Protein AF-0000000072557930 (afdb_homodimer)

Organism: Hypocrea jecorina (strain QM6a) (NCBI:txid431241)

Solvent-accessible surface area (backbone atoms only — not comparable to full-atom values): 29240 Å² total; per-residue (Å²): 128,76,77,74,72,72,77,76,69,55,42,62,55,41,50,73,67,31,66,85,42,65,26,36,39,36,25,92,89,44,77,42,50,34,40,52,75,52,49,32,74,53,10,63,48,52,36,48,44,46,68,33,94,41,71,27,30,75,69,30,45,44,80,43,80,90,56,55,57,69,47,51,49,37,53,54,40,24,63,53,68,75,46,68,75,82,57,88,84,55,85,73,63,75,78,47,62,81,46,42,50,46,51,30,41,49,36,24,27,53,19,61,72,34,51,24,62,70,54,25,51,49,24,44,49,51,38,54,49,50,48,71,75,54,78,49,66,67,56,46,52,54,34,48,52,48,40,68,71,60,41,87,54,61,67,52,53,48,51,49,21,44,54,44,38,76,44,38,72,67,41,63,72,38,79,66,42,33,77,71,37,32,64,63,42,39,46,19,48,40,46,38,40,53,52,49,52,51,49,50,52,50,31,50,51,33,46,51,46,35,53,50,51,50,53,52,49,49,52,53,40,51,52,45,58,68,46,57,58,63,88,52,80,85,50,83,65,87,56,31,24,55,28,67,43,79,39,88,40,93,88,71,53,80,40,77,44,42,20,35,58,80,79,57,47,82,99,128,75,77,75,74,74,76,77,68,54,43,62,55,42,52,72,66,30,68,86,43,64,27,35,39,36,24,93,89,43,77,43,50,34,41,52,76,52,50,31,75,53,10,62,48,51,37,50,44,47,68,32,94,41,72,29,29,75,70,29,45,46,78,44,80,91,58,56,56,70,48,51,49,38,53,54,39,25,64,53,69,77,45,68,75,82,56,88,84,56,84,72,61,74,74,52,65,84,47,44,52,46,52,29,41,49,37,25,28,52,18,60,73,35,51,24,64,69,53,25,51,51,24,44,50,51,39,54,49,48,48,72,75,52,76,50,68,66,60,46,51,54,34,49,51,48,41,68,71,60,38,88,54,61,68,52,52,49,51,51,21,45,54,45,39,76,45,37,72,66,41,63,74,39,79,65,41,34,78,69,34,32,64,64,41,41,48,18,48,40,45,38,41,52,51,49,51,51,48,52,52,49,31,49,51,33,47,50,47,36,52,50,47,50,52,53,50,50,53,52,40,52,51,45,58,70,46,57,58,63,89,52,82,86,50,82,65,87,56,34,25,54,29,63,43,79,39,86,39,94,88,70,53,72,42,78,44,41,20,33,60,81,81,57,46,80,98

Structure (mmCIF, N/CA/C/O backbone):
data_AF-0000000072557930-model_v1
#
loop_
_entity.id
_entity.type
_entity.pdbx_description
1 polymer 'Predicted protein'
#
loop_
_atom_site.group_PDB
_atom_site.id
_atom_site.type_symbol
_atom_site.label_atom_id
_atom_site.label_alt_id
_atom_site.label_comp_id
_atom_site.label_asym_id
_atom_site.label_entity_id
_atom_site.label_seq_id
_atom_site.pdbx_PDB_ins_code
_atom_site.Cartn_x
_atom_site.Cartn_y
_atom_site.Cartn_z
_atom_site.occupancy
_atom_site.B_iso_or_equiv
_atom_site.auth_seq_id
_atom_site.auth_comp_id
_atom_site.auth_asym_id
_atom_site.auth_atom_id
_atom_site.pdbx_PDB_model_num
ATOM 1 N N . MET A 1 1 ? -46.719 5.793 -12.281 1 26.75 1 MET A N 1
ATOM 2 C CA . MET A 1 1 ? -47.688 5.07 -11.477 1 26.75 1 MET A CA 1
ATOM 3 C C . MET A 1 1 ? -47.125 4.77 -10.086 1 26.75 1 MET A C 1
ATOM 5 O O . MET A 1 1 ? -46.031 4.242 -9.961 1 26.75 1 MET A O 1
ATOM 9 N N . ALA A 1 2 ? -47.562 5.52 -9.039 1 35.12 2 ALA A N 1
ATOM 10 C CA . ALA A 1 2 ? -47.062 5.32 -7.672 1 35.12 2 ALA A CA 1
ATOM 11 C C . ALA A 1 2 ? -47.062 3.838 -7.309 1 35.12 2 ALA A C 1
ATOM 13 O O . ALA A 1 2 ? -47.844 3.055 -7.812 1 35.12 2 ALA A O 1
ATOM 14 N N . PRO A 1 3 ? -45.906 3.26 -6.902 1 40.25 3 PRO A N 1
ATOM 15 C CA . PRO A 1 3 ? -45.938 1.835 -6.562 1 40.25 3 PRO A CA 1
ATOM 16 C C . PRO A 1 3 ? -47.219 1.422 -5.863 1 40.25 3 PRO A C 1
ATOM 18 O O . PRO A 1 3 ? -47.844 2.23 -5.164 1 40.25 3 PRO A O 1
ATOM 21 N N . VAL A 1 4 ? -48.156 0.787 -6.496 1 40.44 4 VAL A N 1
ATOM 22 C CA . VAL A 1 4 ? -49.375 0.26 -5.852 1 40.44 4 VAL A CA 1
ATOM 23 C C . VAL A 1 4 ? -49.062 -0.129 -4.41 1 40.44 4 VAL A C 1
ATOM 25 O O . VAL A 1 4 ? -48.125 -0.896 -4.156 1 40.44 4 VAL A O 1
ATOM 28 N N . PRO A 1 5 ? -49.281 0.687 -3.455 1 43.06 5 PRO A N 1
ATOM 29 C CA . PRO A 1 5 ? -49.062 0.318 -2.055 1 43.06 5 PRO A CA 1
ATOM 30 C C . PRO A 1 5 ? -49.5 -1.107 -1.741 1 43.06 5 PRO A C 1
ATOM 32 O O . PRO A 1 5 ? -50.656 -1.482 -2.045 1 43.06 5 PRO A O 1
ATOM 35 N N . THR A 1 6 ? -48.969 -2.168 -2.172 1 46.72 6 THR A N 1
ATOM 36 C CA . THR A 1 6 ? -49.281 -3.461 -1.58 1 46.72 6 THR A CA 1
ATOM 37 C C . THR A 1 6 ? -49.5 -3.33 -0.073 1 46.72 6 THR A C 1
ATOM 39 O O . THR A 1 6 ? -48.562 -3.578 0.704 1 46.72 6 THR A O 1
ATOM 42 N N . ALA A 1 7 ? -50.094 -2.338 0.454 1 51.75 7 ALA A N 1
ATOM 43 C CA . ALA A 1 7 ? -50.312 -1.773 1.781 1 51.75 7 ALA A CA 1
ATOM 44 C C . ALA A 1 7 ? -50.719 -2.857 2.775 1 51.75 7 ALA A C 1
ATOM 46 O O . ALA A 1 7 ? -50.375 -2.791 3.955 1 51.75 7 ALA A O 1
ATOM 47 N N . GLY A 1 8 ? -51.406 -3.898 2.396 1 63.19 8 GLY A N 1
ATOM 48 C CA . GLY A 1 8 ? -52 -4.77 3.396 1 63.19 8 GLY A CA 1
ATOM 49 C C . GLY A 1 8 ? -51.344 -6.137 3.469 1 63.19 8 GLY A C 1
ATOM 50 O O . GLY A 1 8 ? -51.625 -6.914 4.387 1 63.19 8 GLY A O 1
ATOM 51 N N . VAL A 1 9 ? -50.656 -6.527 2.426 1 67.62 9 VAL A N 1
ATOM 52 C CA . VAL A 1 9 ? -50.156 -7.895 2.486 1 67.62 9 VAL A CA 1
ATOM 53 C C . VAL A 1 9 ? -48.875 -7.934 3.318 1 67.62 9 VAL A C 1
ATOM 55 O O . VAL A 1 9 ? -47.938 -7.16 3.074 1 67.62 9 VAL A O 1
ATOM 58 N N . ASP A 1 10 ? -49 -8.641 4.375 1 80.75 10 ASP A N 1
ATOM 59 C CA . ASP A 1 10 ? -47.812 -8.93 5.16 1 80.75 10 ASP A CA 1
ATOM 60 C C . ASP A 1 10 ? -46.969 -10.016 4.492 1 80.75 10 ASP A C 1
ATOM 62 O O . ASP A 1 10 ? -47.25 -11.203 4.625 1 80.75 10 ASP A O 1
ATOM 66 N N . PHE A 1 11 ? -45.969 -9.609 3.787 1 85.19 11 PHE A N 1
ATOM 67 C CA . PHE A 1 11 ? -45.156 -10.523 2.992 1 85.19 11 PHE A CA 1
ATOM 68 C C . PHE A 1 11 ? -44.469 -11.547 3.885 1 85.19 11 PHE A C 1
ATOM 70 O O . PHE A 1 11 ? -44.219 -12.68 3.465 1 85.19 11 PHE A O 1
ATOM 77 N N . ARG A 1 12 ? -44.188 -11.18 4.992 1 85.38 12 ARG A N 1
ATOM 78 C CA . ARG A 1 12 ? -43.594 -12.141 5.926 1 85.38 12 ARG A CA 1
ATOM 79 C C . ARG A 1 12 ? -44.562 -13.258 6.254 1 85.38 12 ARG A C 1
ATOM 81 O O . ARG A 1 12 ? -44.188 -14.43 6.328 1 85.38 12 ARG A O 1
ATOM 88 N N . ASP A 1 13 ? -45.688 -12.789 6.488 1 86.88 13 ASP A N 1
ATOM 89 C CA . ASP A 1 13 ? -46.75 -13.758 6.785 1 86.88 13 ASP A CA 1
ATOM 90 C C . ASP A 1 13 ? -47.031 -14.656 5.578 1 86.88 13 ASP A C 1
ATOM 92 O O . ASP A 1 13 ? -47.281 -15.844 5.73 1 86.88 13 ASP A O 1
ATOM 96 N N . LEU A 1 14 ? -47 -14.023 4.48 1 87 14 LEU A N 1
ATOM 97 C CA . LEU A 1 14 ? -47.188 -14.781 3.248 1 87 14 LEU A CA 1
ATOM 98 C C . LEU A 1 14 ? -46.125 -15.859 3.092 1 87 14 LEU A C 1
ATOM 100 O O . LEU A 1 14 ? -46.469 -17 2.758 1 87 14 LEU A O 1
ATOM 104 N N . LEU A 1 15 ? -44.938 -15.523 3.371 1 88.81 15 LEU A N 1
ATOM 105 C CA . LEU A 1 15 ? -43.844 -16.484 3.287 1 88.81 15 LEU A CA 1
ATOM 106 C C . LEU A 1 15 ? -44 -17.594 4.32 1 88.81 15 LEU A C 1
ATOM 108 O O . LEU A 1 15 ? -43.844 -18.766 4.004 1 88.81 15 LEU A O 1
ATOM 112 N N . ARG A 1 16 ? -44.344 -17.172 5.469 1 88.75 16 ARG A N 1
ATOM 113 C CA . ARG A 1 16 ? -44.469 -18.109 6.574 1 88.75 16 ARG A CA 1
ATOM 114 C C . ARG A 1 16 ? -45.594 -19.109 6.324 1 88.75 16 ARG A C 1
ATOM 116 O O . ARG A 1 16 ? -45.438 -20.312 6.566 1 88.75 16 ARG A O 1
ATOM 123 N N . SER A 1 17 ? -46.688 -18.625 5.789 1 89.12 17 SER A N 1
ATOM 124 C CA . SER A 1 17 ? -47.875 -19.453 5.59 1 89.12 17 SER A CA 1
ATOM 125 C C . SER A 1 17 ? -47.75 -20.297 4.324 1 89.12 17 SER A C 1
ATOM 127 O O . SER A 1 17 ? -48.281 -21.391 4.242 1 89.12 17 SER A O 1
ATOM 129 N N . GLY A 1 18 ? -47.094 -19.766 3.391 1 89.19 18 GLY A N 1
ATOM 130 C CA . GLY A 1 18 ? -47 -20.422 2.098 1 89.19 18 GLY A CA 1
ATOM 131 C C . GLY A 1 18 ? -48.312 -20.406 1.312 1 89.19 18 GLY A C 1
ATOM 132 O O . GLY A 1 18 ? -48.438 -21.109 0.311 1 89.19 18 GLY A O 1
ATOM 133 N N . GLN A 1 19 ? -49.156 -19.672 1.857 1 89 19 GLN A N 1
ATOM 134 C CA . GLN A 1 19 ? -50.438 -19.625 1.202 1 89 19 GLN A CA 1
ATOM 135 C C . GLN A 1 19 ? -50.312 -19.094 -0.224 1 89 19 GLN A C 1
ATOM 137 O O . GLN A 1 19 ? -49.625 -18.109 -0.47 1 89 19 GLN A O 1
ATOM 142 N N . PHE A 1 20 ? -50.969 -19.812 -1.179 1 89.69 20 PHE A N 1
ATOM 143 C CA . PHE A 1 20 ? -51.062 -19.453 -2.586 1 89.69 20 PHE A CA 1
ATOM 144 C C . PHE A 1 20 ? -49.719 -19.547 -3.27 1 89.69 20 PHE A C 1
ATOM 146 O O . PHE A 1 20 ? -49.469 -18.922 -4.297 1 89.69 20 PHE A O 1
ATOM 153 N N . SER A 1 21 ? -48.781 -20.25 -2.588 1 93.62 21 SER A N 1
ATOM 154 C CA . SER A 1 21 ? -47.469 -20.438 -3.203 1 93.62 21 SER A CA 1
ATOM 155 C C . SER A 1 21 ? -47.594 -21.203 -4.52 1 93.62 21 SER A C 1
ATOM 157 O O . SER A 1 21 ? -48.469 -22.062 -4.68 1 93.62 21 SER A O 1
ATOM 159 N N . ASP A 1 22 ? -46.781 -20.891 -5.539 1 93.5 22 ASP A N 1
ATOM 160 C CA . ASP A 1 22 ? -46.781 -21.531 -6.848 1 93.5 22 ASP A CA 1
ATOM 161 C C . ASP A 1 22 ? -45.375 -21.828 -7.32 1 93.5 22 ASP A C 1
ATOM 163 O O . ASP A 1 22 ? -45.156 -22.125 -8.492 1 93.5 22 ASP A O 1
ATOM 167 N N . LEU A 1 23 ? -44.469 -21.703 -6.492 1 94.25 23 LEU A N 1
ATOM 168 C CA . LEU A 1 23 ? -43.062 -22.031 -6.723 1 94.25 23 LEU A CA 1
ATOM 169 C C . LEU A 1 23 ? -42.469 -22.672 -5.488 1 94.25 23 LEU A C 1
ATOM 171 O O . LEU A 1 23 ? -42.688 -22.219 -4.363 1 94.25 23 LEU A O 1
ATOM 175 N N . THR A 1 24 ? -41.75 -23.766 -5.684 1 95.56 24 THR A N 1
ATOM 176 C CA . THR A 1 24 ? -41.062 -24.422 -4.574 1 95.56 24 THR A CA 1
ATOM 177 C C . THR A 1 24 ? -39.562 -24.484 -4.816 1 95.56 24 THR A C 1
ATOM 179 O O . THR A 1 24 ? -39.094 -24.922 -5.879 1 95.56 24 THR A O 1
ATOM 182 N N . VAL A 1 25 ? -38.781 -24.016 -3.824 1 96.12 25 VAL A N 1
ATOM 183 C CA . VAL A 1 25 ? -37.344 -24.141 -3.846 1 96.12 25 VAL A CA 1
ATOM 184 C C . VAL A 1 25 ? -36.906 -25.219 -2.867 1 96.12 25 VAL A C 1
ATOM 186 O O . VAL A 1 25 ? -37.344 -25.234 -1.714 1 96.12 25 VAL A O 1
ATOM 189 N N . VAL A 1 26 ? -36.094 -26.141 -3.377 1 96.5 26 VAL A N 1
ATOM 190 C CA . VAL A 1 26 ? -35.625 -27.234 -2.535 1 96.5 26 VAL A CA 1
ATOM 191 C C . VAL A 1 26 ? -34.125 -27.172 -2.391 1 96.5 26 VAL A C 1
ATOM 193 O O . VAL A 1 26 ? -33.406 -27.047 -3.385 1 96.5 26 VAL A O 1
ATOM 196 N N . CYS A 1 27 ? -33.688 -27.188 -1.188 1 96.75 27 CYS A N 1
ATOM 197 C CA . CYS A 1 27 ? -32.25 -27.219 -0.888 1 96.75 27 CYS A CA 1
ATOM 198 C C . CYS A 1 27 ? -31.953 -28.266 0.188 1 96.75 27 CYS A C 1
ATOM 200 O O . CYS A 1 27 ? -32.344 -28.094 1.344 1 96.75 27 CYS A O 1
ATOM 202 N N . ARG A 1 28 ? -31.219 -29.297 -0.13 1 95.56 28 ARG A N 1
ATOM 203 C CA . ARG A 1 28 ? -30.812 -30.359 0.782 1 95.56 28 ARG A CA 1
ATOM 204 C C . ARG A 1 28 ? -32 -30.875 1.586 1 95.56 28 ARG A C 1
ATOM 206 O O . ARG A 1 28 ? -31.922 -30.984 2.812 1 95.56 28 ARG A O 1
ATOM 213 N N . GLY A 1 29 ? -33.062 -31.109 0.941 1 93.94 29 GLY A N 1
ATOM 214 C CA . GLY A 1 29 ? -34.25 -31.719 1.54 1 93.94 29 GLY A CA 1
ATOM 215 C C . GLY A 1 29 ? -35.188 -30.703 2.184 1 93.94 29 GLY A C 1
ATOM 216 O O . GLY A 1 29 ? -36.312 -31.047 2.574 1 93.94 29 GLY A O 1
ATOM 217 N N . ILE A 1 30 ? -34.75 -29.438 2.309 1 95.25 30 ILE A N 1
ATOM 218 C CA . ILE A 1 30 ? -35.594 -28.391 2.883 1 95.25 30 ILE A CA 1
ATOM 219 C C . ILE A 1 30 ? -36.344 -27.672 1.771 1 95.25 30 ILE A C 1
ATOM 221 O O . ILE A 1 30 ? -35.75 -27.281 0.762 1 95.25 30 ILE A O 1
ATOM 225 N N . GLU A 1 31 ? -37.656 -27.453 1.976 1 95.62 31 GLU A N 1
ATOM 226 C CA . GLU A 1 31 ? -38.5 -26.828 0.965 1 95.62 31 GLU A CA 1
ATOM 227 C C . GLU A 1 31 ? -38.906 -25.422 1.382 1 95.62 31 GLU A C 1
ATOM 229 O O . GLU A 1 31 ? -39.25 -25.172 2.543 1 95.62 31 GLU A O 1
ATOM 234 N N . PHE A 1 32 ? -38.812 -24.531 0.471 1 95.44 32 PHE A N 1
ATOM 235 C CA . PHE A 1 32 ? -39.281 -23.172 0.598 1 95.44 32 PHE A CA 1
ATOM 236 C C . PHE A 1 32 ? -40.406 -22.891 -0.401 1 95.44 32 PHE A C 1
ATOM 238 O O . PHE A 1 32 ? -40.219 -23.016 -1.612 1 95.44 32 PHE A O 1
ATOM 245 N N . LYS A 1 33 ? -41.594 -22.562 0.1 1 95.25 33 LYS A N 1
ATOM 246 C CA . LYS A 1 33 ? -42.719 -22.25 -0.75 1 95.25 33 LYS A CA 1
ATOM 247 C C . LYS A 1 33 ? -42.75 -20.75 -1.074 1 95.25 33 LYS A C 1
ATOM 249 O O . LYS A 1 33 ? -42.906 -19.922 -0.176 1 95.25 33 LYS A O 1
ATOM 254 N N . LEU A 1 34 ? -42.625 -20.516 -2.377 1 96 34 LEU A N 1
ATOM 255 C CA . LEU A 1 34 ? -42.5 -19.141 -2.816 1 96 34 LEU A CA 1
ATOM 256 C C . LEU A 1 34 ? -43.625 -18.797 -3.809 1 96 34 LEU A C 1
ATOM 258 O O . LEU A 1 34 ? -44.375 -19.688 -4.223 1 96 34 LEU A O 1
ATOM 262 N N . HIS A 1 35 ? -43.75 -17.547 -4.078 1 93.62 35 HIS A N 1
ATOM 263 C CA . HIS A 1 35 ? -44.625 -17.031 -5.125 1 93.62 35 HIS A CA 1
ATOM 264 C C . HIS A 1 35 ? -43.812 -16.562 -6.332 1 93.62 35 HIS A C 1
ATOM 266 O O . HIS A 1 35 ? -42.906 -15.75 -6.191 1 93.62 35 HIS A O 1
ATOM 272 N N . LYS A 1 36 ? -44.156 -16.984 -7.48 1 92.81 36 LYS A N 1
ATOM 273 C CA . LYS A 1 36 ? -43.469 -16.656 -8.711 1 92.81 36 LYS A CA 1
ATOM 274 C C . LYS A 1 36 ? -43.375 -15.141 -8.906 1 92.81 36 LYS A C 1
ATOM 276 O O . LYS A 1 36 ? -42.312 -14.625 -9.266 1 92.81 36 LYS A O 1
ATOM 281 N N . VAL A 1 37 ? -44.406 -14.469 -8.625 1 90.75 37 VAL A N 1
ATOM 282 C CA . VAL A 1 37 ? -44.469 -13.023 -8.852 1 90.75 37 VAL A CA 1
ATOM 283 C C . VAL A 1 37 ? -43.438 -12.32 -7.988 1 90.75 37 VAL A C 1
ATOM 285 O O . VAL A 1 37 ? -42.844 -11.336 -8.414 1 90.75 37 VAL A O 1
ATOM 288 N N . ILE A 1 38 ? -43.156 -12.891 -6.844 1 93.19 38 ILE A N 1
ATOM 289 C CA . ILE A 1 38 ? -42.219 -12.273 -5.926 1 93.19 38 ILE A CA 1
ATOM 290 C C . ILE A 1 38 ? -40.781 -12.648 -6.328 1 93.19 38 ILE A C 1
ATOM 292 O O . ILE A 1 38 ? -39.906 -11.781 -6.457 1 93.19 38 ILE A O 1
ATOM 296 N N . ALA A 1 39 ? -40.5 -13.883 -6.551 1 95 39 ALA A N 1
ATOM 297 C CA . ALA A 1 39 ? -39.156 -14.391 -6.828 1 95 39 ALA A CA 1
ATOM 298 C C . ALA A 1 39 ? -38.719 -14 -8.234 1 95 39 ALA A C 1
ATOM 300 O O . ALA A 1 39 ? -37.594 -13.508 -8.414 1 95 39 ALA A O 1
ATOM 301 N N . CYS A 1 40 ? -39.562 -14.117 -9.266 1 93.19 40 CYS A N 1
ATOM 302 C CA . CYS A 1 40 ? -39.156 -13.977 -10.664 1 93.19 40 CYS A CA 1
ATOM 303 C C . CYS A 1 40 ? -39.031 -12.508 -11.047 1 93.19 40 CYS A C 1
ATOM 305 O O . CYS A 1 40 ? -38.25 -12.164 -11.93 1 93.19 40 CYS A O 1
ATOM 307 N N . LEU A 1 41 ? -39.75 -11.633 -10.367 1 93.94 41 LEU A N 1
ATOM 308 C CA . LEU A 1 41 ? -39.625 -10.211 -10.648 1 93.94 41 LEU A CA 1
ATOM 309 C C . LEU A 1 41 ? -38.281 -9.68 -10.141 1 93.94 41 LEU A C 1
ATOM 311 O O . LEU A 1 41 ? -37.812 -8.641 -10.609 1 93.94 41 LEU A O 1
ATOM 315 N N . GLN A 1 42 ? -37.75 -10.445 -9.227 1 96 42 GLN A N 1
ATOM 316 C CA . GLN A 1 42 ? -36.531 -9.93 -8.57 1 96 42 GLN A CA 1
ATOM 317 C C . GLN A 1 42 ? -35.312 -10.719 -9 1 96 42 GLN A C 1
ATOM 319 O O . GLN A 1 42 ? -34.188 -10.32 -8.695 1 96 42 GLN A O 1
ATOM 324 N N . SER A 1 43 ? -35.438 -11.789 -9.672 1 97.06 43 SER A N 1
ATOM 325 C CA . SER A 1 43 ? -34.344 -12.633 -10.086 1 97.06 43 SER A CA 1
ATOM 326 C C . SER A 1 43 ? -34.5 -13.102 -11.523 1 97.06 43 SER A C 1
ATOM 328 O O . SER A 1 43 ? -35.375 -13.938 -11.812 1 97.06 43 SER A O 1
ATOM 330 N N . PRO A 1 44 ? -33.688 -12.648 -12.406 1 96.38 44 PRO A N 1
ATOM 331 C CA . PRO A 1 44 ? -33.75 -13.125 -13.789 1 96.38 44 PRO A CA 1
ATOM 332 C C . PRO A 1 44 ? -33.5 -14.625 -13.914 1 96.38 44 PRO A C 1
ATOM 334 O O . PRO A 1 44 ? -34 -15.273 -14.828 1 96.38 44 PRO A O 1
ATOM 337 N N . VAL A 1 45 ? -32.688 -15.141 -13.031 1 95.06 45 VAL A N 1
ATOM 338 C CA . VAL A 1 45 ? -32.375 -16.562 -13.047 1 95.06 45 VAL A CA 1
ATOM 339 C C . VAL A 1 45 ? -33.625 -17.375 -12.664 1 95.06 45 VAL A C 1
ATOM 341 O O . VAL A 1 45 ? -33.938 -18.391 -13.305 1 95.06 45 VAL A O 1
ATOM 344 N N . PHE A 1 46 ? -34.344 -16.938 -11.648 1 94.25 46 PHE A N 1
ATOM 345 C CA . PHE A 1 46 ? -35.594 -17.594 -11.297 1 94.25 46 PHE A CA 1
ATOM 346 C C . PHE A 1 46 ? -36.594 -17.516 -12.453 1 94.25 46 PHE A C 1
ATOM 348 O O . PHE A 1 46 ? -37.281 -18.5 -12.773 1 94.25 46 PHE A O 1
ATOM 355 N N . LEU A 1 47 ? -36.656 -16.359 -13.062 1 93 47 LEU A N 1
ATOM 356 C CA . LEU A 1 47 ? -37.531 -16.156 -14.195 1 93 47 LEU A CA 1
ATOM 357 C C . LEU A 1 47 ? -37.219 -17.125 -15.328 1 93 47 LEU A C 1
ATOM 359 O O . LEU A 1 47 ? -38.094 -17.781 -15.875 1 93 47 LEU A O 1
ATOM 363 N N . ALA A 1 48 ? -35.938 -17.234 -15.578 1 93.12 48 ALA A N 1
ATOM 364 C CA . ALA A 1 48 ? -35.5 -18.125 -16.641 1 93.12 48 ALA A CA 1
ATOM 365 C C . ALA A 1 48 ? -35.781 -19.578 -16.312 1 93.12 48 ALA A C 1
ATOM 367 O O . ALA A 1 48 ? -36.188 -20.359 -17.172 1 93.12 48 ALA A O 1
ATOM 368 N N . ALA A 1 49 ? -35.594 -19.922 -15.062 1 90.69 49 ALA A N 1
ATOM 369 C CA . ALA A 1 49 ? -35.812 -21.297 -14.617 1 90.69 49 ALA A CA 1
ATOM 370 C C . ALA A 1 49 ? -37.281 -21.703 -14.758 1 90.69 49 ALA A C 1
ATOM 372 O O . ALA A 1 49 ? -37.562 -22.828 -15.172 1 90.69 49 ALA A O 1
ATOM 373 N N . VAL A 1 50 ? -38.219 -20.797 -14.5 1 89.12 50 VAL A N 1
ATOM 374 C CA . VAL A 1 50 ? -39.656 -21.094 -14.523 1 89.12 50 VAL A CA 1
ATOM 375 C C . VAL A 1 50 ? -40.156 -21.094 -15.961 1 89.12 50 VAL A C 1
ATOM 377 O O . VAL A 1 50 ? -41.094 -21.828 -16.297 1 89.12 50 VAL A O 1
ATOM 380 N N . ASN A 1 51 ? -39.531 -20.344 -16.734 1 86.5 51 ASN A N 1
ATOM 381 C CA . ASN A 1 51 ? -39.969 -20.234 -18.109 1 86.5 51 ASN A CA 1
ATOM 382 C C . ASN A 1 51 ? -39.312 -21.281 -19 1 86.5 51 ASN A C 1
ATOM 384 O O . ASN A 1 51 ? -39.594 -21.375 -20.188 1 86.5 51 ASN A O 1
ATOM 388 N N . SER A 1 52 ? -38.406 -21.844 -18.453 1 81.56 52 SER A N 1
ATOM 389 C CA . SER A 1 52 ? -37.688 -22.828 -19.25 1 81.56 52 SER A CA 1
ATOM 390 C C . SER A 1 52 ? -38.562 -24.078 -19.5 1 81.56 52 SER A C 1
ATOM 392 O O . SER A 1 52 ? -39.5 -24.344 -18.75 1 81.56 52 SER A O 1
ATOM 394 N N . ASP A 1 53 ? -38.5 -24.656 -20.578 1 73.56 53 ASP A N 1
ATOM 395 C CA . ASP A 1 53 ? -39.188 -25.891 -20.938 1 73.56 53 ASP A CA 1
ATOM 396 C C . ASP A 1 53 ? -38.625 -27.062 -20.125 1 73.56 53 ASP A C 1
ATOM 398 O O . ASP A 1 53 ? -39.031 -28.219 -20.344 1 73.56 53 ASP A O 1
ATOM 402 N N . PHE A 1 54 ? -37.875 -26.625 -19.203 1 68.56 54 PHE A N 1
ATOM 403 C CA . PHE A 1 54 ? -37.25 -27.688 -18.406 1 68.56 54 PHE A CA 1
ATOM 404 C C . PHE A 1 54 ? -38.125 -28.047 -17.219 1 68.56 54 PHE A C 1
ATOM 406 O O . PHE A 1 54 ? -39.156 -27.438 -17 1 68.56 54 PHE A O 1
ATOM 413 N N . GLN A 1 55 ? -37.719 -29.094 -16.578 1 67.69 55 GLN A N 1
ATOM 414 C CA . GLN A 1 55 ? -38.469 -29.688 -15.469 1 67.69 55 GLN A CA 1
ATOM 415 C C . GLN A 1 55 ? -38.938 -28.609 -14.492 1 67.69 55 GLN A C 1
ATOM 417 O O . GLN A 1 55 ? -40.062 -28.656 -13.992 1 67.69 55 GLN A O 1
ATOM 422 N N . GLU A 1 56 ? -38.156 -27.5 -14.281 1 68.94 56 GLU A N 1
ATOM 423 C CA . GLU A 1 56 ? -38.5 -26.422 -13.344 1 68.94 56 GLU A CA 1
ATOM 424 C C . GLU A 1 56 ? -39.719 -25.641 -13.828 1 68.94 56 GLU A C 1
ATOM 426 O O . GLU A 1 56 ? -40.562 -25.25 -13.023 1 68.94 56 GLU A O 1
ATOM 431 N N . GLY A 1 57 ? -39.688 -25.406 -15.078 1 70.62 57 GLY A N 1
ATOM 432 C CA . GLY A 1 57 ? -40.844 -24.703 -15.656 1 70.62 57 GLY A CA 1
ATOM 433 C C . GLY A 1 57 ? -42.125 -25.469 -15.539 1 70.62 57 GLY A C 1
ATOM 434 O O . GLY A 1 57 ? -43.188 -24.875 -15.281 1 70.62 57 GLY A O 1
ATOM 435 N N . ARG A 1 58 ? -42.031 -26.75 -15.609 1 73.88 58 ARG A N 1
ATOM 436 C CA . ARG A 1 58 ? -43.219 -27.578 -15.609 1 73.88 58 ARG A CA 1
ATOM 437 C C . ARG A 1 58 ? -43.688 -27.891 -14.18 1 73.88 58 ARG A C 1
ATOM 439 O O . ARG A 1 58 ? -44.875 -27.875 -13.891 1 73.88 58 ARG A O 1
ATOM 446 N N . THR A 1 59 ? -42.812 -28.156 -13.281 1 79 59 THR A N 1
ATOM 447 C CA . THR A 1 59 ? -43.125 -28.625 -11.945 1 79 59 THR A CA 1
ATOM 448 C C . THR A 1 59 ? -43.219 -27.469 -10.961 1 79 59 THR A C 1
ATOM 450 O O . THR A 1 59 ? -43.812 -27.594 -9.891 1 79 59 THR A O 1
ATOM 453 N N . GLY A 1 60 ? -42.594 -26.375 -11.344 1 87.06 60 GLY A N 1
ATOM 454 C CA . GLY A 1 60 ? -42.531 -25.266 -10.406 1 87.06 60 GLY A CA 1
ATOM 455 C C . GLY A 1 60 ? -41.562 -25.516 -9.258 1 87.06 60 GLY A C 1
ATOM 456 O O . GLY A 1 60 ? -41.75 -24.969 -8.164 1 87.06 60 GLY A O 1
ATOM 457 N N . VAL A 1 61 ? -40.656 -26.469 -9.422 1 92.31 61 VAL A N 1
ATOM 458 C CA . VAL A 1 61 ? -39.719 -26.797 -8.367 1 92.31 61 VAL A CA 1
ATOM 459 C C . VAL A 1 61 ? -38.281 -26.453 -8.82 1 92.31 61 VAL A C 1
ATOM 461 O O . VAL A 1 61 ? -37.844 -26.906 -9.883 1 92.31 61 VAL A O 1
ATOM 464 N N . ILE A 1 62 ? -37.625 -25.656 -8.117 1 93.31 62 ILE A N 1
ATOM 465 C CA . ILE A 1 62 ? -36.25 -25.297 -8.367 1 93.31 62 ILE A CA 1
ATOM 466 C C . ILE A 1 62 ? -35.344 -25.922 -7.305 1 93.31 62 ILE A C 1
ATOM 468 O O . ILE A 1 62 ? -35.562 -25.719 -6.109 1 93.31 62 ILE A O 1
ATOM 472 N N . LYS A 1 63 ? -34.344 -26.672 -7.715 1 94.06 63 LYS A N 1
ATOM 473 C CA . LYS A 1 63 ? -33.375 -27.281 -6.793 1 94.06 63 LYS A CA 1
ATOM 474 C C . LYS A 1 63 ? -32.125 -26.438 -6.676 1 94.06 63 LYS A C 1
ATOM 476 O O . LYS A 1 63 ? -31.516 -26.062 -7.688 1 94.06 63 LYS A O 1
ATOM 481 N N . ILE A 1 64 ? -31.766 -26.109 -5.457 1 95.69 64 ILE A N 1
ATOM 482 C CA . ILE A 1 64 ? -30.531 -25.375 -5.168 1 95.69 64 ILE A CA 1
ATOM 483 C C . ILE A 1 64 ? -29.562 -26.297 -4.422 1 95.69 64 ILE A C 1
ATOM 485 O O . ILE A 1 64 ? -29.766 -26.594 -3.246 1 95.69 64 ILE A O 1
ATOM 489 N N . ASP A 1 65 ? -28.469 -26.656 -5.043 1 93.25 65 ASP A N 1
ATOM 490 C CA . ASP A 1 65 ? -27.531 -27.609 -4.465 1 93.25 65 ASP A CA 1
ATOM 491 C C . ASP A 1 65 ? -26.188 -26.953 -4.156 1 93.25 65 ASP A C 1
ATOM 493 O O . ASP A 1 65 ? -25.375 -27.5 -3.406 1 93.25 65 ASP A O 1
ATOM 497 N N . GLN A 1 66 ? -25.969 -25.828 -4.68 1 93.25 66 GLN A N 1
ATOM 498 C CA . GLN A 1 66 ? -24.656 -25.188 -4.598 1 93.25 66 GLN A CA 1
ATOM 499 C C . GLN A 1 66 ? -24.5 -24.406 -3.291 1 93.25 66 GLN A C 1
ATOM 501 O O . GLN A 1 66 ? -23.391 -24.016 -2.924 1 93.25 66 GLN A O 1
ATOM 506 N N . PHE A 1 67 ? -25.688 -24.156 -2.678 1 96 67 PHE A N 1
ATOM 507 C CA . PHE A 1 67 ? -25.641 -23.359 -1.461 1 96 67 PHE A CA 1
ATOM 508 C C . PHE A 1 67 ? -26.25 -24.125 -0.29 1 96 67 PHE A C 1
ATOM 510 O O . PHE A 1 67 ? -26.953 -25.125 -0.488 1 96 67 PHE A O 1
ATOM 517 N N . ASP A 1 68 ? -25.938 -23.719 0.966 1 94.88 68 ASP A N 1
ATOM 518 C CA . ASP A 1 68 ? -26.516 -24.328 2.152 1 94.88 68 ASP A CA 1
ATOM 519 C C . ASP A 1 68 ? -27.906 -23.75 2.443 1 94.88 68 ASP A C 1
ATOM 521 O O . ASP A 1 68 ? -28.219 -22.641 2.021 1 94.88 68 ASP A O 1
ATOM 525 N N . PRO A 1 69 ? -28.75 -24.469 3.166 1 95.88 69 PRO A N 1
ATOM 526 C CA . PRO A 1 69 ? -30.125 -24.062 3.418 1 95.88 69 PRO A CA 1
ATOM 527 C C . PRO A 1 69 ? -30.234 -22.719 4.117 1 95.88 69 PRO A C 1
ATOM 529 O O . PRO A 1 69 ? -31.156 -21.938 3.834 1 95.88 69 PRO A O 1
ATOM 532 N N . GLU A 1 70 ? -29.328 -22.438 4.988 1 94 70 GLU A N 1
ATOM 533 C CA . GLU A 1 70 ? -29.375 -21.156 5.699 1 94 70 GLU A CA 1
ATOM 534 C C . GLU A 1 70 ? -29.172 -19.984 4.746 1 94 70 GLU A C 1
ATOM 536 O O . GLU A 1 70 ? -29.844 -18.969 4.855 1 94 70 GLU A O 1
ATOM 541 N N . THR A 1 71 ? -28.281 -20.078 3.828 1 96.56 71 THR A N 1
ATOM 542 C CA . THR A 1 71 ? -28.031 -19.047 2.82 1 96.56 71 THR A CA 1
ATOM 543 C C . THR A 1 71 ? -29.266 -18.875 1.935 1 96.56 71 THR A C 1
ATOM 545 O O . THR A 1 71 ? -29.656 -17.734 1.636 1 96.56 71 THR A O 1
ATOM 548 N N . VAL A 1 72 ? -29.875 -19.984 1.585 1 97.19 72 VAL A N 1
ATOM 549 C CA . VAL A 1 72 ? -31.078 -19.938 0.758 1 97.19 72 VAL A CA 1
ATOM 550 C C . VAL A 1 72 ? -32.188 -19.234 1.524 1 97.19 72 VAL A C 1
ATOM 552 O O . VAL A 1 72 ? -32.938 -18.422 0.96 1 97.19 72 VAL A O 1
ATOM 555 N N . ARG A 1 73 ? -32.312 -19.562 2.783 1 96 73 ARG A N 1
ATOM 556 C CA . ARG A 1 73 ? -33.312 -18.922 3.627 1 96 73 ARG A CA 1
ATOM 557 C C . ARG A 1 73 ? -33.156 -17.406 3.621 1 96 73 ARG A C 1
ATOM 559 O O . ARG A 1 73 ? -34.156 -16.688 3.541 1 96 73 ARG A O 1
ATOM 566 N N . ARG A 1 74 ? -32.031 -16.953 3.645 1 96.5 74 ARG A N 1
ATOM 567 C CA . ARG A 1 74 ? -31.766 -15.516 3.676 1 96.5 74 ARG A CA 1
ATOM 568 C C . ARG A 1 74 ? -32.094 -14.867 2.332 1 96.5 74 ARG A C 1
ATOM 570 O O . ARG A 1 74 ? -32.562 -13.734 2.281 1 96.5 74 ARG A O 1
ATOM 577 N N . LEU A 1 75 ? -31.75 -15.539 1.263 1 97.94 75 LEU A N 1
ATOM 578 C CA . LEU A 1 75 ? -32.188 -15.086 -0.053 1 97.94 75 LEU A CA 1
ATOM 579 C C . LEU A 1 75 ? -33.688 -14.914 -0.101 1 97.94 75 LEU A C 1
ATOM 581 O O . LEU A 1 75 ? -34.188 -13.852 -0.474 1 97.94 75 LEU A O 1
ATOM 585 N N . VAL A 1 76 ? -34.375 -15.961 0.379 1 96.75 76 VAL A N 1
ATOM 586 C CA . VAL A 1 76 ? -35.844 -15.984 0.334 1 96.75 76 VAL A CA 1
ATOM 587 C C . VAL A 1 76 ? -36.406 -14.883 1.222 1 96.75 76 VAL A C 1
ATOM 589 O O . VAL A 1 76 ? -37.312 -14.148 0.815 1 96.75 76 VAL A O 1
ATOM 592 N N . GLU A 1 77 ? -35.875 -14.75 2.385 1 95.25 77 GLU A N 1
ATOM 593 C CA . GLU A 1 77 ? -36.312 -13.695 3.295 1 95.25 77 GLU A CA 1
ATOM 594 C C . GLU A 1 77 ? -36.219 -12.32 2.643 1 95.25 77 GLU A C 1
ATOM 596 O O . GLU A 1 77 ? -37.125 -11.5 2.75 1 95.25 77 GLU A O 1
ATOM 601 N N . PHE A 1 78 ? -35.156 -12.078 1.986 1 96.94 78 PHE A N 1
ATOM 602 C CA . PHE A 1 78 ? -34.906 -10.789 1.34 1 96.94 78 PHE A CA 1
ATOM 603 C C . PHE A 1 78 ? -35.969 -10.547 0.245 1 96.94 78 PHE A C 1
ATOM 605 O O . PHE A 1 78 ? -36.469 -9.438 0.104 1 96.94 78 PHE A O 1
ATOM 612 N N . LEU A 1 79 ? -36.188 -11.57 -0.535 1 96.69 79 LEU A N 1
ATOM 613 C CA . LEU A 1 79 ? -37.156 -11.422 -1.627 1 96.69 79 LEU A CA 1
ATOM 614 C C . LEU A 1 79 ? -38.5 -10.961 -1.104 1 96.69 79 LEU A C 1
ATOM 616 O O . LEU A 1 79 ? -39.25 -10.266 -1.812 1 96.69 79 LEU A O 1
ATOM 620 N N . TYR A 1 80 ? -38.812 -11.258 0.127 1 94.31 80 TYR A N 1
ATOM 621 C CA . TYR A 1 80 ? -40.125 -10.953 0.659 1 94.31 80 TYR A CA 1
ATOM 622 C C . TYR A 1 80 ? -40.094 -9.695 1.521 1 94.31 80 TYR A C 1
ATOM 624 O O . TYR A 1 80 ? -41.062 -8.945 1.567 1 94.31 80 TYR A O 1
ATOM 632 N N . THR A 1 81 ? -38.969 -9.438 2.23 1 93.25 81 THR A N 1
ATOM 633 C CA . THR A 1 81 ? -39 -8.398 3.254 1 93.25 81 THR A CA 1
ATOM 634 C C . THR A 1 81 ? -38.031 -7.27 2.898 1 93.25 81 THR A C 1
ATOM 636 O O . THR A 1 81 ? -38.094 -6.184 3.484 1 93.25 81 THR A O 1
ATOM 639 N N . GLY A 1 82 ? -37.125 -7.531 1.961 1 95.06 82 GLY A N 1
ATOM 640 C CA . GLY A 1 82 ? -36.094 -6.543 1.617 1 95.06 82 GLY A CA 1
ATOM 641 C C . GLY A 1 82 ? -34.906 -6.551 2.562 1 95.06 82 GLY A C 1
ATOM 642 O O . GLY A 1 82 ? -34.031 -5.703 2.455 1 95.06 82 GLY A O 1
ATOM 643 N N . ASP A 1 83 ? -34.938 -7.496 3.506 1 95.12 83 ASP A N 1
ATOM 644 C CA . ASP A 1 83 ? -33.875 -7.672 4.469 1 95.12 83 ASP A CA 1
ATOM 645 C C . ASP A 1 83 ? -33.688 -9.148 4.816 1 95.12 83 ASP A C 1
ATOM 647 O O . ASP A 1 83 ? -34.406 -10.008 4.332 1 95.12 83 ASP A O 1
ATOM 651 N N . TYR A 1 84 ? -32.469 -9.453 5.461 1 93.81 84 TYR A N 1
ATOM 652 C CA . TYR A 1 84 ? -32.25 -10.797 5.98 1 93.81 84 TYR A CA 1
ATOM 653 C C . TYR A 1 84 ? -31.594 -10.758 7.352 1 93.81 84 TYR A C 1
ATOM 655 O O . TYR A 1 84 ? -30.906 -9.797 7.68 1 93.81 84 TYR A O 1
ATOM 663 N N . GLY A 1 85 ? -31.672 -11.734 8.18 1 78.62 85 GLY A N 1
ATOM 664 C CA . GLY A 1 85 ? -31.031 -11.781 9.484 1 78.62 85 GLY A CA 1
ATOM 665 C C . GLY A 1 85 ? -32 -12.023 10.617 1 78.62 85 GLY A C 1
ATOM 666 O O . GLY A 1 85 ? -33.219 -12.094 10.391 1 78.62 85 GLY A O 1
ATOM 667 N N . ARG A 1 86 ? -31.328 -12.438 11.773 1 58.88 86 ARG A N 1
ATOM 668 C CA . ARG A 1 86 ? -32.156 -12.922 12.883 1 58.88 86 ARG A CA 1
ATOM 669 C C . ARG A 1 86 ? -33.031 -11.812 13.438 1 58.88 86 ARG A C 1
ATOM 671 O O . ARG A 1 86 ? -32.594 -10.672 13.57 1 58.88 86 ARG A O 1
ATOM 678 N N . GLN A 1 87 ? -34.188 -11.977 13.469 1 51.09 87 GLN A N 1
ATOM 679 C CA . GLN A 1 87 ? -35.062 -11.125 14.25 1 51.09 87 GLN A CA 1
ATOM 680 C C . GLN A 1 87 ? -3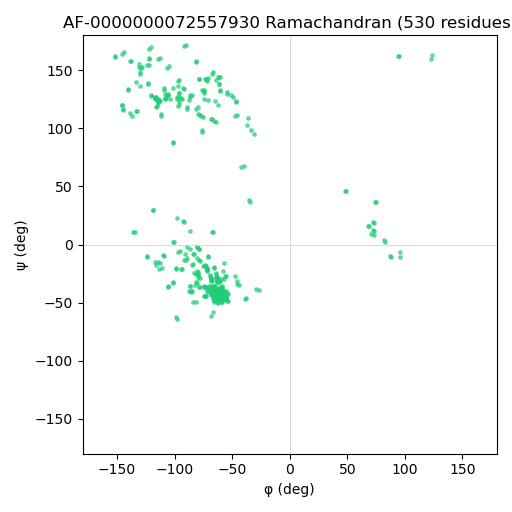4.594 -10.992 15.688 1 51.09 87 GLN A C 1
ATOM 682 O O . GLN A 1 87 ? -33.969 -11.914 16.219 1 51.09 87 GLN A O 1
ATOM 687 N N . PRO A 1 88 ? -34.438 -9.805 16.266 1 46.91 88 PRO A N 1
ATOM 688 C CA . PRO A 1 88 ? -34.062 -9.562 17.656 1 46.91 88 PRO A CA 1
ATOM 689 C C . PRO A 1 88 ? -34.469 -10.695 18.594 1 46.91 88 PRO A C 1
ATOM 691 O O . PRO A 1 88 ? -33.812 -10.945 19.609 1 46.91 88 PRO A O 1
ATOM 694 N N . GLN A 1 89 ? -35.562 -11.273 18.453 1 47.59 89 GLN A N 1
ATOM 695 C CA . GLN A 1 89 ? -36.156 -12.117 19.5 1 47.59 89 GLN A CA 1
ATOM 696 C C . GLN A 1 89 ? -35.5 -13.5 19.516 1 47.59 89 GLN A C 1
ATOM 698 O O . GLN A 1 89 ? -35.75 -14.297 20.406 1 47.59 89 GLN A O 1
ATOM 703 N N . GLU A 1 90 ? -34.75 -13.906 18.562 1 47.97 90 GLU A N 1
ATOM 704 C CA . GLU A 1 90 ? -34.219 -15.266 18.609 1 47.97 90 GLU A CA 1
ATOM 705 C C . GLU A 1 90 ? -32.812 -15.289 19.172 1 47.97 90 GLU A C 1
ATOM 707 O O . GLU A 1 90 ? -32 -14.43 18.844 1 47.97 90 GLU A O 1
ATOM 712 N N . PRO A 1 91 ? -32.5 -15.984 20.312 1 47.81 91 PRO A N 1
ATOM 713 C CA . PRO A 1 91 ? -31.172 -16.109 20.922 1 47.81 91 PRO A CA 1
ATOM 714 C C . PRO A 1 91 ? -30.078 -16.422 19.906 1 47.81 91 PRO A C 1
ATOM 716 O O . PRO A 1 91 ? -30.266 -17.266 19.016 1 47.81 91 PRO A O 1
ATOM 719 N N . GLN A 1 92 ? -29.219 -15.523 19.672 1 47.97 92 GLN A N 1
ATOM 720 C CA . GLN A 1 92 ? -28.125 -15.734 18.734 1 47.97 92 GLN A CA 1
ATOM 721 C C . GLN A 1 92 ? -27.172 -16.812 19.234 1 47.97 92 GLN A C 1
ATOM 723 O O . GLN A 1 92 ? -26.672 -16.734 20.375 1 47.97 92 GLN A O 1
ATOM 728 N N . PRO A 1 93 ? -27.141 -17.922 18.75 1 46.59 93 PRO A N 1
ATOM 729 C CA . PRO A 1 93 ? -26.078 -18.797 19.25 1 46.59 93 PRO A CA 1
ATOM 730 C C . PRO A 1 93 ? -24.688 -18.172 19.109 1 46.59 93 PRO A C 1
ATOM 732 O O . PRO A 1 93 ? -24.438 -17.406 18.188 1 46.59 93 PRO A O 1
ATOM 735 N N . VAL A 1 94 ? -23.891 -18.172 20.125 1 44.62 94 VAL A N 1
ATOM 736 C CA . VAL A 1 94 ? -22.547 -17.672 20.344 1 44.62 94 VAL A CA 1
ATOM 737 C C . VAL A 1 94 ? -21.688 -17.922 19.109 1 44.62 94 VAL A C 1
ATOM 739 O O . VAL A 1 94 ? -20.781 -17.141 18.812 1 44.62 94 VAL A O 1
ATOM 742 N N . GLN A 1 95 ? -21.719 -19.094 18.562 1 45.44 95 GLN A N 1
ATOM 743 C CA . GLN A 1 95 ? -20.875 -19.5 17.438 1 45.44 95 GLN A CA 1
ATOM 744 C C . GLN A 1 95 ? -21.078 -18.562 16.234 1 45.44 95 GLN A C 1
ATOM 746 O O . GLN A 1 95 ? -20.281 -18.578 15.305 1 45.44 95 GLN A O 1
ATOM 751 N N . GLU A 1 96 ? -22.062 -17.812 16.172 1 48.56 96 GLU A N 1
ATOM 752 C CA . GLU A 1 96 ? -22.469 -16.969 15.055 1 48.56 96 GLU A CA 1
ATOM 753 C C . GLU A 1 96 ? -21.625 -15.695 14.984 1 48.56 96 GLU A C 1
ATOM 755 O O . GLU A 1 96 ? -21.656 -14.977 13.984 1 48.56 96 GLU A O 1
ATOM 760 N N . GLN A 1 97 ? -20.922 -15.406 16.016 1 47.31 97 GLN A N 1
ATOM 761 C CA . GLN A 1 97 ? -20.203 -14.148 16.062 1 47.31 97 GLN A CA 1
ATOM 762 C C . GLN A 1 97 ? -19.062 -14.141 15.039 1 47.31 97 GLN A C 1
ATOM 764 O O . GLN A 1 97 ? -18.828 -13.133 14.367 1 47.31 97 GLN A O 1
ATOM 769 N N . THR A 1 98 ? -18.094 -15.086 15.211 1 49.44 98 THR A N 1
ATOM 770 C CA . THR A 1 98 ? -16.953 -15.141 14.305 1 49.44 98 THR A CA 1
ATOM 771 C C . THR A 1 98 ? -17.422 -15.422 12.875 1 49.44 98 THR A C 1
ATOM 773 O O . THR A 1 98 ? -16.797 -14.969 11.914 1 49.44 98 THR A O 1
ATOM 776 N N . GLN A 1 99 ? -18.547 -16.188 12.789 1 59.09 99 GLN A N 1
ATOM 777 C CA . GLN A 1 99 ? -19.094 -16.734 11.547 1 59.09 99 GLN A CA 1
ATOM 778 C C . GLN A 1 99 ? -20.016 -15.719 10.875 1 59.09 99 GLN A C 1
ATOM 780 O O . GLN A 1 99 ? -20.531 -15.977 9.781 1 59.09 99 GLN A O 1
ATOM 785 N N . GLY A 1 100 ? -19.859 -14.477 11.5 1 81.75 100 GLY A N 1
ATOM 786 C CA . GLY A 1 100 ? -20.938 -13.602 11.086 1 81.75 100 GLY A CA 1
ATOM 787 C C . GLY A 1 100 ? -20.688 -12.938 9.742 1 81.75 100 GLY A C 1
ATOM 788 O O . GLY A 1 100 ? -21.578 -12.906 8.891 1 81.75 100 GLY A O 1
ATOM 789 N N . THR A 1 101 ? -19.406 -12.648 9.523 1 94.06 101 THR A N 1
ATOM 790 C CA . THR A 1 101 ? -19.219 -11.93 8.266 1 94.06 101 THR A CA 1
ATOM 791 C C . THR A 1 101 ? -19.188 -12.898 7.09 1 94.06 101 THR A C 1
ATOM 793 O O . THR A 1 101 ? -19.578 -12.531 5.973 1 94.06 101 THR A O 1
ATOM 796 N N . VAL A 1 102 ? -18.812 -14.164 7.324 1 95.56 102 VAL A N 1
ATOM 797 C CA . VAL A 1 102 ? -18.766 -15.18 6.277 1 95.56 102 VAL A CA 1
ATOM 798 C C . VAL A 1 102 ? -20.172 -15.469 5.773 1 95.56 102 VAL A C 1
ATOM 800 O O . VAL A 1 102 ? -20.375 -15.719 4.582 1 95.56 102 VAL A O 1
ATOM 803 N N . LEU A 1 103 ? -21.078 -15.406 6.707 1 94.81 103 LEU A N 1
ATOM 804 C CA . LEU A 1 103 ? -22.484 -15.594 6.34 1 94.81 103 LEU A CA 1
ATOM 805 C C . LEU A 1 103 ? -22.906 -14.57 5.293 1 94.81 103 LEU A C 1
ATOM 807 O O . LEU A 1 103 ? -23.594 -14.922 4.328 1 94.81 103 LEU A O 1
ATOM 811 N N . HIS A 1 104 ? -22.5 -13.344 5.488 1 96.88 104 HIS A N 1
ATOM 812 C CA . HIS A 1 104 ? -22.859 -12.281 4.551 1 96.88 104 HIS A CA 1
ATOM 813 C C . HIS A 1 104 ? -22.156 -12.477 3.205 1 96.88 104 HIS A C 1
ATOM 815 O O . HIS A 1 104 ? -22.719 -12.117 2.16 1 96.88 104 HIS A O 1
ATOM 821 N N . VAL A 1 105 ? -20.953 -13.094 3.256 1 97.88 105 VAL A N 1
ATOM 822 C CA . VAL A 1 105 ? -20.25 -13.422 2.016 1 97.88 105 VAL A CA 1
ATOM 823 C C . VAL A 1 105 ? -21.062 -14.453 1.226 1 97.88 105 VAL A C 1
ATOM 825 O O . VAL A 1 105 ? -21.219 -14.32 0.009 1 97.88 105 VAL A O 1
ATOM 828 N N . ARG A 1 106 ? -21.562 -15.398 1.888 1 97.12 106 ARG A N 1
ATOM 829 C CA . ARG A 1 106 ? -22.359 -16.438 1.241 1 97.12 106 ARG A CA 1
ATOM 830 C C . ARG A 1 106 ? -23.656 -15.867 0.676 1 97.12 106 ARG A C 1
ATOM 832 O O . ARG A 1 106 ? -24.094 -16.266 -0.406 1 97.12 106 ARG A O 1
ATOM 839 N N . VAL A 1 107 ? -24.203 -14.945 1.375 1 97.62 107 VAL A N 1
ATOM 840 C CA . VAL A 1 107 ? -25.406 -14.273 0.89 1 97.62 107 VAL A CA 1
ATOM 841 C C . VAL A 1 107 ? -25.078 -13.469 -0.366 1 97.62 107 VAL A C 1
ATOM 843 O O . VAL A 1 107 ? -25.844 -13.477 -1.331 1 97.62 107 VAL A O 1
ATOM 846 N N . ASN A 1 108 ? -23.969 -12.789 -0.311 1 98.31 108 ASN A N 1
ATOM 847 C CA . ASN A 1 108 ? -23.547 -12.078 -1.51 1 98.31 108 ASN A CA 1
ATOM 848 C C . ASN A 1 108 ? -23.375 -13.031 -2.693 1 98.31 108 ASN A C 1
ATOM 850 O O . ASN A 1 108 ? -23.766 -12.703 -3.816 1 98.31 108 ASN A O 1
ATOM 854 N N . ALA A 1 109 ? -22.812 -14.188 -2.449 1 98.06 109 ALA A N 1
ATOM 855 C CA . ALA A 1 109 ? -22.547 -15.156 -3.512 1 98.06 109 ALA A CA 1
ATOM 856 C C . ALA A 1 109 ? -23.859 -15.641 -4.133 1 98.06 109 ALA A C 1
ATOM 858 O O . ALA A 1 109 ? -23.969 -15.742 -5.355 1 98.06 109 ALA A O 1
ATOM 859 N N . ILE A 1 110 ? -24.812 -15.984 -3.34 1 98 110 ILE A N 1
ATOM 860 C CA . ILE A 1 110 ? -26.078 -16.469 -3.879 1 98 110 ILE A CA 1
ATOM 861 C C . ILE A 1 110 ? -26.812 -15.344 -4.59 1 98 110 ILE A C 1
ATOM 863 O O . ILE A 1 110 ? -27.484 -15.562 -5.594 1 98 110 ILE A O 1
ATOM 867 N N . ALA A 1 111 ? -26.75 -14.125 -4.02 1 98.31 111 ALA A N 1
ATOM 868 C CA . ALA A 1 111 ? -27.312 -12.961 -4.691 1 98.31 111 ALA A CA 1
ATOM 869 C C . ALA A 1 111 ? -26.734 -12.797 -6.09 1 98.31 111 ALA A C 1
ATOM 871 O O . ALA A 1 111 ? -27.469 -12.555 -7.051 1 98.31 111 ALA A O 1
ATOM 872 N N . ASP A 1 112 ? -25.406 -12.914 -6.148 1 96.88 112 ASP A N 1
ATOM 873 C CA . ASP A 1 112 ? -24.719 -12.805 -7.426 1 96.88 112 ASP A CA 1
ATOM 874 C C . ASP A 1 112 ? -25.141 -13.914 -8.383 1 96.88 112 ASP A C 1
ATOM 876 O O . ASP A 1 112 ? -25.391 -13.664 -9.562 1 96.88 112 ASP A O 1
ATOM 880 N N . TYR A 1 113 ? -25.297 -15.109 -7.902 1 96.25 113 TYR A N 1
ATOM 881 C CA . TYR A 1 113 ? -25.656 -16.266 -8.711 1 96.25 113 TYR A CA 1
ATOM 882 C C . TYR A 1 113 ? -27.062 -16.125 -9.281 1 96.25 113 TYR A C 1
ATOM 884 O O . TYR A 1 113 ? -27.297 -16.406 -10.453 1 96.25 113 TYR A O 1
ATOM 892 N N . TYR A 1 114 ? -27.969 -15.617 -8.539 1 96.88 114 TYR A N 1
ATOM 893 C CA . TYR A 1 114 ? -29.359 -15.555 -8.961 1 96.88 114 TYR A CA 1
ATOM 894 C C . TYR A 1 114 ? -29.719 -14.156 -9.453 1 96.88 114 TYR A C 1
ATOM 896 O O . TYR A 1 114 ? -30.891 -13.867 -9.727 1 96.88 114 TYR A O 1
ATOM 904 N N . GLY A 1 115 ? -28.766 -13.312 -9.453 1 97 115 GLY A N 1
ATOM 905 C CA . GLY A 1 115 ? -28.922 -12 -10.062 1 97 115 GLY A CA 1
ATOM 906 C C . GLY A 1 115 ? -29.766 -11.062 -9.234 1 97 115 GLY A C 1
ATOM 907 O O . GLY A 1 115 ? -30.547 -10.281 -9.781 1 97 115 GLY A O 1
ATOM 908 N N . VAL A 1 116 ? -29.703 -11.086 -7.98 1 97.94 116 VAL A N 1
ATOM 909 C CA . VAL A 1 116 ? -30.422 -10.18 -7.098 1 97.94 116 VAL A CA 1
ATOM 910 C C . VAL A 1 116 ? -29.469 -9.094 -6.594 1 97.94 116 VAL A C 1
ATOM 912 O O . VAL A 1 116 ? -28.969 -9.172 -5.473 1 97.94 116 VAL A O 1
ATOM 915 N N . LYS A 1 117 ? -29.375 -8.07 -7.324 1 97.06 117 LYS A N 1
ATOM 916 C CA . LYS A 1 117 ? -28.344 -7.055 -7.113 1 97.06 117 LYS A CA 1
ATOM 917 C C . LYS A 1 117 ? -28.531 -6.355 -5.77 1 97.06 117 LYS A C 1
ATOM 919 O O . LYS A 1 117 ? -27.562 -6.133 -5.043 1 97.06 117 LYS A O 1
ATOM 924 N N . ALA A 1 118 ? -29.75 -6.004 -5.461 1 97.69 118 ALA A N 1
ATOM 925 C CA . ALA A 1 118 ? -30.031 -5.289 -4.219 1 97.69 118 ALA A CA 1
ATOM 926 C C . ALA A 1 118 ? -29.609 -6.117 -3.008 1 97.69 118 ALA A C 1
ATOM 928 O O . ALA A 1 118 ? -29.109 -5.57 -2.018 1 97.69 118 ALA A O 1
ATOM 929 N N . LEU A 1 119 ? -29.797 -7.391 -3.061 1 98.19 119 LEU A N 1
ATOM 930 C CA . LEU A 1 119 ? -29.375 -8.273 -1.978 1 98.19 119 LEU A CA 1
ATOM 931 C C . LEU A 1 119 ? -27.859 -8.289 -1.856 1 98.19 119 LEU A C 1
ATOM 933 O O . LEU A 1 119 ? -27.312 -8.266 -0.749 1 98.19 119 LEU A O 1
ATOM 937 N N . GLY A 1 120 ? -27.188 -8.414 -3 1 98.12 120 GLY A N 1
ATOM 938 C CA . GLY A 1 120 ? -25.734 -8.344 -2.994 1 98.12 120 GLY A CA 1
ATOM 939 C C . GLY A 1 120 ? -25.188 -7.086 -2.342 1 98.12 120 GLY A C 1
ATOM 940 O O . GLY A 1 120 ? -24.266 -7.141 -1.542 1 98.12 120 GLY A O 1
ATOM 941 N N . HIS A 1 121 ? -25.828 -5.996 -2.648 1 98.06 121 HIS A N 1
ATOM 942 C CA . HIS A 1 121 ? -25.453 -4.715 -2.066 1 98.06 121 HIS A CA 1
ATOM 943 C C . HIS A 1 121 ? -25.656 -4.707 -0.558 1 98.06 121 HIS A C 1
ATOM 945 O O . HIS A 1 121 ? -24.797 -4.258 0.196 1 98.06 121 HIS A O 1
ATOM 951 N N . LEU A 1 122 ? -26.781 -5.184 -0.179 1 97.88 122 LEU A N 1
ATOM 952 C CA . LEU A 1 122 ? -27.094 -5.227 1.244 1 97.88 122 LEU A CA 1
ATOM 953 C C . LEU A 1 122 ? -26.094 -6.086 2 1 97.88 122 LEU A C 1
ATOM 955 O O . LEU A 1 122 ? -25.625 -5.707 3.076 1 97.88 122 LEU A O 1
ATOM 959 N N . ALA A 1 123 ? -25.812 -7.285 1.449 1 97.88 123 ALA A N 1
ATOM 960 C CA . ALA A 1 123 ? -24.844 -8.188 2.076 1 97.88 123 ALA A CA 1
ATOM 961 C C . ALA A 1 123 ? -23.484 -7.5 2.248 1 97.88 123 ALA A C 1
ATOM 963 O O . ALA A 1 123 ? -22.859 -7.602 3.307 1 97.88 123 ALA A O 1
ATOM 964 N N . THR A 1 124 ? -23.016 -6.793 1.224 1 98.12 124 THR A N 1
ATOM 965 C CA . THR A 1 124 ? -21.75 -6.066 1.261 1 98.12 124 THR A CA 1
ATOM 966 C C . THR A 1 124 ? -21.781 -4.984 2.336 1 98.12 124 THR A C 1
ATOM 968 O O . THR A 1 124 ? -20.828 -4.828 3.096 1 98.12 124 THR A O 1
ATOM 971 N N . GLN A 1 125 ? -22.906 -4.301 2.418 1 97.69 125 GLN A N 1
ATOM 972 C CA . GLN A 1 125 ? -23.062 -3.264 3.432 1 97.69 125 GLN A CA 1
ATOM 973 C C . GLN A 1 125 ? -22.984 -3.854 4.836 1 97.69 125 GLN A C 1
ATOM 975 O O . GLN A 1 125 ? -22.375 -3.26 5.73 1 97.69 125 GLN A O 1
ATOM 980 N N . LYS A 1 126 ? -23.562 -4.926 5.012 1 96.69 126 LYS A N 1
ATOM 981 C CA . LYS A 1 126 ? -23.547 -5.566 6.32 1 96.69 126 LYS A CA 1
ATOM 982 C C . LYS A 1 126 ? -22.125 -6.012 6.695 1 96.69 126 LYS A C 1
ATOM 984 O O . LYS A 1 126 ? -21.75 -5.961 7.863 1 96.69 126 LYS A O 1
ATOM 989 N N . ILE A 1 127 ? -21.375 -6.461 5.746 1 97.31 127 ILE A N 1
ATOM 990 C CA . ILE A 1 127 ? -19.969 -6.816 5.977 1 97.31 127 ILE A CA 1
ATOM 991 C C . ILE A 1 127 ? -19.188 -5.578 6.41 1 97.31 127 ILE A C 1
ATOM 993 O O . ILE A 1 127 ? -18.469 -5.609 7.406 1 97.31 127 ILE A O 1
ATOM 997 N N . LYS A 1 128 ? -19.344 -4.496 5.645 1 97.56 128 LYS A N 1
ATOM 998 C CA . LYS A 1 128 ? -18.672 -3.244 5.973 1 97.56 128 LYS A CA 1
ATOM 999 C C . LYS A 1 128 ? -19 -2.795 7.391 1 97.56 128 LYS A C 1
ATOM 1001 O O . LYS A 1 128 ? -18.094 -2.443 8.164 1 97.56 128 LYS A O 1
ATOM 1006 N N . GLN A 1 129 ? -20.281 -2.85 7.703 1 96.38 129 GLN A N 1
ATOM 1007 C CA . GLN A 1 129 ? -20.75 -2.41 9.016 1 96.38 129 GLN A CA 1
ATOM 1008 C C . GLN A 1 129 ? -20.172 -3.287 10.125 1 96.38 129 GLN A C 1
ATOM 1010 O O . GLN A 1 129 ? -19.797 -2.787 11.188 1 96.38 129 GLN A O 1
ATOM 1015 N N . ALA A 1 130 ? -20.141 -4.527 9.906 1 95.62 130 ALA A N 1
ATOM 1016 C CA . ALA A 1 130 ? -19.594 -5.461 10.898 1 95.62 130 ALA A CA 1
ATOM 1017 C C . ALA A 1 130 ? -18.156 -5.109 11.258 1 95.62 130 ALA A C 1
ATOM 1019 O O . ALA A 1 130 ? -17.797 -5.09 12.43 1 95.62 130 ALA A O 1
ATOM 1020 N N . PHE A 1 131 ? -17.312 -4.77 10.258 1 96.62 131 PHE A N 1
ATOM 1021 C CA . PHE A 1 131 ? -15.898 -4.488 10.5 1 96.62 131 PHE A CA 1
ATOM 1022 C C . PHE A 1 131 ? -15.711 -3.074 11.039 1 96.62 131 PHE A C 1
ATOM 1024 O O . PHE A 1 131 ? -14.711 -2.775 11.68 1 96.62 131 PHE A O 1
ATOM 1031 N N . GLN A 1 132 ? -16.688 -2.195 10.758 1 95.31 132 GLN A N 1
ATOM 1032 C CA . GLN A 1 132 ? -16.688 -0.876 11.383 1 95.31 132 GLN A CA 1
ATOM 1033 C C . GLN A 1 132 ? -17 -0.973 12.875 1 95.31 132 GLN A C 1
ATOM 1035 O O . GLN A 1 132 ? -16.422 -0.247 13.68 1 95.31 132 GLN A O 1
ATOM 1040 N N . ASP A 1 133 ? -17.859 -1.888 13.195 1 95.06 133 ASP A N 1
ATOM 1041 C CA . ASP A 1 133 ? -18.266 -2.072 14.586 1 95.06 133 ASP A CA 1
ATOM 1042 C C . ASP A 1 133 ? -17.156 -2.746 15.391 1 95.06 133 ASP A C 1
ATOM 1044 O O . ASP A 1 133 ? -16.891 -2.363 16.531 1 95.06 133 ASP A O 1
ATOM 1048 N N . LYS A 1 134 ? -16.578 -3.766 14.805 1 94.94 134 LYS A N 1
ATOM 1049 C CA . LYS A 1 134 ? -15.516 -4.508 15.484 1 94.94 134 LYS A CA 1
ATOM 1050 C C . LYS A 1 134 ? -14.477 -5.004 14.484 1 94.94 134 LYS A C 1
ATOM 1052 O O . LYS A 1 134 ? -14.773 -5.855 13.641 1 94.94 134 LYS A O 1
ATOM 1057 N N . TRP A 1 135 ? -13.281 -4.566 14.672 1 96.12 135 TRP A N 1
ATOM 1058 C CA . TRP A 1 135 ? -12.188 -4.961 13.789 1 96.12 135 TRP A CA 1
ATOM 1059 C C . TRP A 1 135 ? -11.406 -6.133 14.375 1 96.12 135 TRP A C 1
ATOM 1061 O O . TRP A 1 135 ? -11.008 -6.098 15.547 1 96.12 135 TRP A O 1
ATOM 1071 N N . ASP A 1 136 ? -11.219 -7.062 13.617 1 95.56 136 ASP A N 1
ATOM 1072 C CA . ASP A 1 136 ? -10.383 -8.227 13.922 1 95.56 136 ASP A CA 1
ATOM 1073 C C . ASP A 1 136 ? -9.664 -8.727 12.672 1 95.56 136 ASP A C 1
ATOM 1075 O O . ASP A 1 136 ? -10.305 -9.234 11.742 1 95.56 136 ASP A O 1
ATOM 1079 N N . PRO A 1 137 ? -8.336 -8.672 12.648 1 95.88 137 PRO A N 1
ATOM 1080 C CA . PRO A 1 137 ? -7.586 -9.008 11.438 1 95.88 137 PRO A CA 1
ATOM 1081 C C . PRO A 1 137 ? -7.781 -10.461 11.016 1 95.88 137 PRO A C 1
ATOM 1083 O O . PRO A 1 137 ? -7.84 -10.75 9.812 1 95.88 137 PRO A O 1
ATOM 1086 N N . GLN A 1 138 ? -7.844 -11.352 11.883 1 93.94 138 GLN A N 1
ATOM 1087 C CA . GLN A 1 138 ? -8 -12.766 11.547 1 93.94 138 GLN A CA 1
ATOM 1088 C C . GLN A 1 138 ? -9.352 -13.031 10.898 1 93.94 138 GLN A C 1
ATOM 1090 O O . GLN A 1 138 ? -9.438 -13.734 9.883 1 93.94 138 GLN A O 1
ATOM 1095 N N . THR A 1 139 ? -10.391 -12.477 11.523 1 94.81 139 THR A N 1
ATOM 1096 C CA . THR A 1 139 ? -11.727 -12.594 10.953 1 94.81 139 THR A CA 1
ATOM 1097 C C . THR A 1 139 ? -11.766 -12 9.547 1 94.81 139 THR A C 1
ATOM 1099 O O . THR A 1 139 ? -12.383 -12.562 8.648 1 94.81 139 THR A O 1
ATOM 1102 N N . PHE A 1 140 ? -11.133 -10.883 9.414 1 97.5 140 PHE A N 1
ATOM 1103 C CA . PHE A 1 140 ? -11.109 -10.242 8.109 1 97.5 140 PHE A CA 1
ATOM 1104 C C . PHE A 1 140 ? -10.453 -11.141 7.07 1 97.5 140 PHE A C 1
ATOM 1106 O O . PHE A 1 140 ? -10.969 -11.289 5.957 1 97.5 140 PHE A O 1
ATOM 1113 N N . MET A 1 141 ? -9.305 -11.742 7.445 1 95.75 141 MET A N 1
ATOM 1114 C CA . MET A 1 141 ? -8.578 -12.594 6.504 1 95.75 141 MET A CA 1
ATOM 1115 C C . MET A 1 141 ? -9.438 -13.766 6.055 1 95.75 141 MET A C 1
ATOM 1117 O O . MET A 1 141 ? -9.469 -14.102 4.871 1 95.75 141 MET A O 1
ATOM 1121 N N . ILE A 1 142 ? -10.094 -14.336 6.926 1 95.31 142 ILE A N 1
ATOM 1122 C CA . ILE A 1 142 ? -10.977 -15.461 6.617 1 95.31 142 ILE A CA 1
ATOM 1123 C C . ILE A 1 142 ? -12.102 -14.992 5.699 1 95.31 142 ILE A C 1
ATOM 1125 O O . ILE A 1 142 ? -12.398 -15.641 4.691 1 95.31 142 ILE A O 1
ATOM 1129 N N . THR A 1 143 ? -12.734 -13.867 6.043 1 97.06 143 THR A N 1
ATOM 1130 C CA . THR A 1 143 ? -13.844 -13.312 5.27 1 97.06 143 THR A CA 1
ATOM 1131 C C . THR A 1 143 ? -13.383 -12.961 3.857 1 97.06 143 THR A C 1
ATOM 1133 O O . THR A 1 143 ? -14.062 -13.281 2.881 1 97.06 143 THR A O 1
ATOM 1136 N N . ALA A 1 144 ? -12.211 -12.289 3.783 1 97.5 144 ALA A N 1
ATOM 1137 C CA . ALA A 1 144 ? -11.688 -11.867 2.486 1 97.5 144 ALA A CA 1
ATOM 1138 C C . ALA A 1 144 ? -11.383 -13.07 1.6 1 97.5 144 ALA A C 1
ATOM 1140 O O . ALA A 1 144 ? -11.719 -13.078 0.414 1 97.5 144 ALA A O 1
ATOM 1141 N N . LYS A 1 145 ? -10.75 -14.07 2.166 1 96.25 145 LYS A N 1
ATOM 1142 C CA . LYS A 1 145 ? -10.453 -15.281 1.413 1 96.25 145 LYS A CA 1
ATOM 1143 C C . LYS A 1 145 ? -11.734 -15.93 0.892 1 96.25 145 LYS A C 1
ATOM 1145 O O . LYS A 1 145 ? -11.805 -16.328 -0.271 1 96.25 145 LYS A O 1
ATOM 1150 N N . GLU A 1 146 ? -12.742 -16 1.773 1 96.25 146 GLU A N 1
ATOM 1151 C CA . GLU A 1 146 ? -14.039 -16.547 1.368 1 96.25 146 GLU A CA 1
ATOM 1152 C C . GLU A 1 146 ? -14.664 -15.703 0.259 1 96.25 146 GLU A C 1
ATOM 1154 O O . GLU A 1 146 ? -15.18 -16.25 -0.721 1 96.25 146 GLU A O 1
ATOM 1159 N N . ALA A 1 147 ? -14.617 -14.438 0.397 1 97.44 147 ALA A N 1
ATOM 1160 C CA . ALA A 1 147 ? -15.219 -13.516 -0.564 1 97.44 147 ALA A CA 1
ATOM 1161 C C . ALA A 1 147 ? -14.578 -13.664 -1.94 1 97.44 147 ALA A C 1
ATOM 1163 O O . ALA A 1 147 ? -15.273 -13.68 -2.959 1 97.44 147 ALA A O 1
ATOM 1164 N N . LEU A 1 148 ? -13.273 -13.805 -1.983 1 96.5 148 LEU A N 1
ATOM 1165 C CA . LEU A 1 148 ? -12.539 -13.875 -3.242 1 96.5 148 LEU A CA 1
ATOM 1166 C C . LEU A 1 148 ? -12.789 -15.195 -3.951 1 96.5 148 LEU A C 1
ATOM 1168 O O . LEU A 1 148 ? -12.68 -15.281 -5.176 1 96.5 148 LEU A O 1
ATOM 1172 N N . GLY A 1 149 ? -13.203 -16.219 -3.217 1 95.31 149 GLY A N 1
ATOM 1173 C CA . GLY A 1 149 ? -13.445 -17.531 -3.789 1 95.31 149 GLY A CA 1
ATOM 1174 C C . GLY A 1 149 ? -14.906 -17.781 -4.082 1 95.31 149 GLY A C 1
ATOM 1175 O O . GLY A 1 149 ? -15.242 -18.656 -4.891 1 95.31 149 GLY A O 1
ATOM 1176 N N . ALA A 1 150 ? -15.766 -17.031 -3.422 1 93 150 ALA A N 1
ATOM 1177 C CA . ALA A 1 150 ? -17.188 -17.375 -3.438 1 93 150 ALA A CA 1
ATOM 1178 C C . ALA A 1 150 ? -17.891 -16.766 -4.656 1 93 150 ALA A C 1
ATOM 1180 O O . ALA A 1 150 ? -18.875 -17.297 -5.152 1 93 150 ALA A O 1
ATOM 1181 N N . SER A 1 151 ? -17.422 -15.523 -5.039 1 88.44 151 SER A N 1
ATOM 1182 C CA . SER A 1 151 ? -18.078 -14.867 -6.16 1 88.44 151 SER A CA 1
ATOM 1183 C C . SER A 1 151 ? -17.125 -13.945 -6.902 1 88.44 151 SER A C 1
ATOM 1185 O O . SER A 1 151 ? -16.047 -13.625 -6.395 1 88.44 151 SER A O 1
ATOM 1187 N N . GLY A 1 152 ? -17.516 -13.625 -8.117 1 90.44 152 GLY A N 1
ATOM 1188 C CA . GLY A 1 152 ? -16.766 -12.656 -8.906 1 90.44 152 GLY A CA 1
ATOM 1189 C C . GLY A 1 152 ? -17.266 -11.234 -8.742 1 90.44 152 GLY A C 1
ATOM 1190 O O . GLY A 1 152 ? -17.062 -10.391 -9.625 1 90.44 152 GLY A O 1
ATOM 1191 N N . ASP A 1 153 ? -17.984 -10.977 -7.68 1 95.5 153 ASP A N 1
ATOM 1192 C CA . ASP A 1 153 ? -18.578 -9.664 -7.457 1 95.5 153 ASP A CA 1
ATOM 1193 C C . ASP A 1 153 ? -17.5 -8.617 -7.188 1 95.5 153 ASP A C 1
ATOM 1195 O O . ASP A 1 153 ? -16.953 -8.555 -6.086 1 95.5 153 ASP A O 1
ATOM 1199 N N . LYS A 1 154 ? -17.281 -7.773 -8.125 1 95.12 154 LYS A N 1
ATOM 1200 C CA . LYS A 1 154 ? -16.219 -6.781 -8.055 1 95.12 154 LYS A CA 1
ATOM 1201 C C . LYS A 1 154 ? -16.5 -5.742 -6.973 1 95.12 154 LYS A C 1
ATOM 1203 O O . LYS A 1 154 ? -15.578 -5.191 -6.379 1 95.12 154 LYS A O 1
ATOM 1208 N N . THR A 1 155 ? -17.781 -5.477 -6.75 1 96.56 155 THR A N 1
ATOM 1209 C CA . THR A 1 155 ? -18.156 -4.512 -5.719 1 96.56 155 THR A CA 1
ATOM 1210 C C . THR A 1 155 ? -17.75 -5.02 -4.336 1 96.56 155 THR A C 1
ATOM 1212 O O . THR A 1 155 ? -17.188 -4.27 -3.537 1 96.56 155 THR A O 1
ATOM 1215 N N . LEU A 1 156 ? -18.047 -6.277 -4.109 1 98 156 LEU A N 1
ATOM 1216 C CA . LEU A 1 156 ? -17.641 -6.863 -2.836 1 98 156 LEU A CA 1
ATOM 1217 C C . LEU A 1 156 ? -16.125 -6.895 -2.715 1 98 156 LEU A C 1
ATOM 1219 O O . LEU A 1 156 ? -15.57 -6.559 -1.664 1 98 156 LEU A O 1
ATOM 1223 N N . HIS A 1 157 ? -15.445 -7.336 -3.777 1 98 157 HIS A N 1
ATOM 1224 C CA . HIS A 1 157 ? -13.992 -7.391 -3.762 1 98 157 HIS A CA 1
ATOM 1225 C C . HIS A 1 157 ? -13.391 -6.016 -3.479 1 98 157 HIS A C 1
ATOM 1227 O O . HIS A 1 157 ? -12.438 -5.898 -2.703 1 98 157 HIS A O 1
ATOM 1233 N N . ASP A 1 158 ? -13.945 -5.035 -4.086 1 97.81 158 ASP A N 1
ATOM 1234 C CA . ASP A 1 158 ? -13.484 -3.668 -3.871 1 97.81 158 ASP A CA 1
ATOM 1235 C C . ASP A 1 158 ? -13.695 -3.236 -2.422 1 97.81 158 ASP A C 1
ATOM 1237 O O . ASP A 1 158 ? -12.828 -2.584 -1.833 1 97.81 158 ASP A O 1
ATOM 1241 N N . ALA A 1 159 ? -14.836 -3.521 -1.888 1 98.12 159 ALA A N 1
ATOM 1242 C CA . ALA A 1 159 ? -15.109 -3.191 -0.492 1 98.12 159 ALA A CA 1
ATOM 1243 C C . ALA A 1 159 ? -14.102 -3.854 0.438 1 98.12 159 ALA A C 1
ATOM 1245 O O . ALA A 1 159 ? -13.586 -3.217 1.363 1 98.12 159 ALA A O 1
ATOM 1246 N N . MET A 1 160 ? -13.82 -5.121 0.156 1 98.31 160 MET A N 1
ATOM 1247 C CA . MET A 1 160 ? -12.836 -5.844 0.957 1 98.31 160 MET A CA 1
ATOM 1248 C C . MET A 1 160 ? -11.461 -5.207 0.831 1 98.31 160 MET A C 1
ATOM 1250 O O . MET A 1 160 ? -10.734 -5.082 1.82 1 98.31 160 MET A O 1
ATOM 1254 N N . ALA A 1 161 ? -11.094 -4.852 -0.347 1 98.19 161 ALA A N 1
ATOM 1255 C CA . ALA A 1 161 ? -9.805 -4.203 -0.593 1 98.19 161 ALA A CA 1
ATOM 1256 C C . ALA A 1 161 ? -9.703 -2.885 0.167 1 98.19 161 ALA A C 1
ATOM 1258 O O . ALA A 1 161 ? -8.648 -2.564 0.726 1 98.19 161 ALA A O 1
ATOM 1259 N N . ARG A 1 162 ? -10.766 -2.125 0.127 1 97.75 162 ARG A N 1
ATOM 1260 C CA . ARG A 1 162 ? -10.797 -0.852 0.839 1 97.75 162 ARG A CA 1
ATOM 1261 C C . ARG A 1 162 ? -10.594 -1.06 2.338 1 97.75 162 ARG A C 1
ATOM 1263 O O . ARG A 1 162 ? -9.82 -0.34 2.973 1 97.75 162 ARG A O 1
ATOM 1270 N N . ILE A 1 163 ? -11.297 -1.993 2.9 1 98 163 ILE A N 1
ATOM 1271 C CA . ILE A 1 163 ? -11.164 -2.301 4.32 1 98 163 ILE A CA 1
ATOM 1272 C C . ILE A 1 163 ? -9.727 -2.711 4.625 1 98 163 ILE A C 1
ATOM 1274 O O . ILE A 1 163 ? -9.148 -2.287 5.633 1 98 163 ILE A O 1
ATOM 1278 N N . ALA A 1 164 ? -9.141 -3.539 3.77 1 97.69 164 ALA A N 1
ATOM 1279 C CA . ALA A 1 164 ? -7.75 -3.961 3.936 1 97.69 164 ALA A CA 1
ATOM 1280 C C . ALA A 1 164 ? -6.809 -2.76 3.938 1 97.69 164 ALA A C 1
ATOM 1282 O O . ALA A 1 164 ? -5.941 -2.645 4.805 1 97.69 164 ALA A O 1
ATOM 1283 N N . ALA A 1 165 ? -6.988 -1.929 2.951 1 96.31 165 ALA A N 1
ATOM 1284 C CA . ALA A 1 165 ? -6.145 -0.744 2.822 1 96.31 165 ALA A CA 1
ATOM 1285 C C . ALA A 1 165 ? -6.23 0.13 4.07 1 96.31 165 ALA A C 1
ATOM 1287 O O . ALA A 1 165 ? -5.219 0.658 4.539 1 96.31 165 ALA A O 1
ATOM 1288 N N . GLU A 1 166 ? -7.43 0.274 4.637 1 95 166 GLU A N 1
ATOM 1289 C CA . GLU A 1 166 ? -7.672 1.118 5.801 1 95 166 GLU A CA 1
ATOM 1290 C C . GLU A 1 166 ? -7.016 0.539 7.051 1 95 166 GLU A C 1
ATOM 1292 O O . GLU A 1 166 ? -6.695 1.273 7.988 1 95 166 GLU A O 1
ATOM 1297 N N . ASN A 1 167 ? -6.832 -0.743 7.086 1 95 167 ASN A N 1
ATOM 1298 C CA . ASN A 1 167 ? -6.301 -1.409 8.273 1 95 167 ASN A CA 1
ATOM 1299 C C . ASN A 1 167 ? -4.984 -2.121 7.973 1 95 167 ASN A C 1
ATOM 1301 O O . ASN A 1 167 ? -4.688 -3.156 8.57 1 95 167 ASN A O 1
ATOM 1305 N N . MET A 1 168 ? -4.234 -1.603 7.027 1 93.5 168 MET A N 1
ATOM 1306 C CA . MET A 1 168 ? -3.051 -2.25 6.473 1 93.5 168 MET A CA 1
ATOM 1307 C C . MET A 1 168 ? -2 -2.484 7.551 1 93.5 168 MET A C 1
ATOM 1309 O O . MET A 1 168 ? -1.333 -3.52 7.559 1 93.5 168 MET A O 1
ATOM 1313 N N . THR A 1 169 ? -1.811 -1.584 8.492 1 90.5 169 THR A N 1
ATOM 1314 C CA . THR A 1 169 ? -0.804 -1.674 9.539 1 90.5 169 THR A CA 1
ATOM 1315 C C . THR A 1 169 ? -1 -2.939 10.367 1 90.5 169 THR A C 1
ATOM 1317 O O . THR A 1 169 ? -0.028 -3.602 10.742 1 90.5 169 THR A O 1
ATOM 1320 N N . ASP A 1 170 ? -2.238 -3.26 10.648 1 93.94 170 ASP A N 1
ATOM 1321 C CA . ASP A 1 170 ? -2.549 -4.469 11.406 1 93.94 170 ASP A CA 1
ATOM 1322 C C . ASP A 1 170 ? -2.35 -5.719 10.555 1 93.94 170 ASP A C 1
ATOM 1324 O O . ASP A 1 170 ? -1.878 -6.746 11.047 1 93.94 170 ASP A O 1
ATOM 1328 N N . LEU A 1 171 ? -2.684 -5.629 9.258 1 95.81 171 LEU A N 1
ATOM 1329 C CA . LEU A 1 171 ? -2.699 -6.789 8.375 1 95.81 171 LEU A CA 1
ATOM 1330 C C . LEU A 1 171 ? -1.28 -7.219 8.016 1 95.81 171 LEU A C 1
ATOM 1332 O O . LEU A 1 171 ? -1.008 -8.414 7.879 1 95.81 171 LEU A O 1
ATOM 1336 N N . VAL A 1 172 ? -0.333 -6.289 7.84 1 93.88 172 VAL A N 1
ATOM 1337 C CA . VAL A 1 172 ? 1.028 -6.598 7.418 1 93.88 172 VAL A CA 1
ATOM 1338 C C . VAL A 1 172 ? 1.732 -7.414 8.5 1 93.88 172 VAL A C 1
ATOM 1340 O O . VAL A 1 172 ? 2.717 -8.102 8.227 1 93.88 172 VAL A O 1
ATOM 1343 N N . GLY A 1 173 ? 1.242 -7.387 9.703 1 91.81 173 GLY A N 1
ATOM 1344 C CA . GLY A 1 173 ? 1.805 -8.172 10.789 1 91.81 173 GLY A CA 1
ATOM 1345 C C . GLY A 1 173 ? 1.289 -9.594 10.82 1 91.81 173 GLY A C 1
ATOM 1346 O O . GLY A 1 173 ? 1.805 -10.43 11.57 1 91.81 173 GLY A O 1
ATOM 1347 N N . CYS A 1 174 ? 0.328 -9.914 10.039 1 93.75 174 CYS A N 1
ATOM 1348 C CA . CYS A 1 174 ? -0.293 -11.234 10.016 1 93.75 174 CYS A CA 1
ATOM 1349 C C . CYS A 1 174 ? 0.352 -12.125 8.961 1 93.75 174 CYS A C 1
ATOM 1351 O O . CYS A 1 174 ? 0.36 -11.789 7.777 1 93.75 174 CYS A O 1
ATOM 1353 N N . PRO A 1 175 ? 0.826 -13.273 9.32 1 91.25 175 PRO A N 1
ATOM 1354 C CA . PRO A 1 175 ? 1.445 -14.18 8.352 1 91.25 175 PRO A CA 1
ATOM 1355 C C . PRO A 1 175 ? 0.463 -14.664 7.289 1 91.25 175 PRO A C 1
ATOM 1357 O O . PRO A 1 175 ? 0.867 -14.977 6.164 1 91.25 175 PRO A O 1
ATOM 1360 N N . GLU A 1 176 ? -0.823 -14.664 7.629 1 93.19 176 GLU A N 1
ATOM 1361 C CA . GLU A 1 176 ? -1.853 -15.156 6.719 1 93.19 176 GLU A CA 1
ATOM 1362 C C . GLU A 1 176 ? -2.051 -14.203 5.543 1 93.19 176 GLU A C 1
ATOM 1364 O O . GLU A 1 176 ? -2.695 -14.562 4.551 1 93.19 176 GLU A O 1
ATOM 1369 N N . LEU A 1 177 ? -1.479 -13.062 5.609 1 96.06 177 LEU A N 1
ATOM 1370 C CA . LEU A 1 177 ? -1.634 -12.078 4.543 1 96.06 177 LEU A CA 1
ATOM 1371 C C . LEU A 1 177 ? -1.115 -12.633 3.219 1 96.06 177 LEU A C 1
ATOM 1373 O O . LEU A 1 177 ? -1.713 -12.391 2.166 1 96.06 177 LEU A O 1
ATOM 1377 N N . THR A 1 178 ? -0.02 -13.406 3.27 1 95.31 178 THR A N 1
ATOM 1378 C CA . THR A 1 178 ? 0.586 -13.969 2.068 1 95.31 178 THR A CA 1
ATOM 1379 C C . THR A 1 178 ? -0.377 -14.922 1.374 1 95.31 178 THR A C 1
ATOM 1381 O O . THR A 1 178 ? -0.374 -15.031 0.146 1 95.31 178 THR A O 1
ATOM 1384 N N . ASP A 1 179 ? -1.207 -15.555 2.154 1 94.44 179 ASP A N 1
ATOM 1385 C CA . ASP A 1 179 ? -2.199 -16.453 1.588 1 94.44 179 ASP A CA 1
ATOM 1386 C C . ASP A 1 179 ? -3.26 -15.695 0.801 1 94.44 179 ASP A C 1
ATOM 1388 O O . ASP A 1 179 ? -3.846 -16.234 -0.144 1 94.44 179 ASP A O 1
ATOM 1392 N N . LEU A 1 180 ? -3.459 -14.516 1.215 1 95.06 180 LEU A N 1
ATOM 1393 C CA . LEU A 1 180 ? -4.523 -13.703 0.628 1 95.06 180 LEU A CA 1
ATOM 1394 C C . LEU A 1 180 ? -4.031 -12.984 -0.624 1 95.06 180 LEU A C 1
ATOM 1396 O O . LEU A 1 180 ? -4.738 -12.938 -1.634 1 95.06 180 LEU A O 1
ATOM 1400 N N . VAL A 1 181 ? -2.793 -12.461 -0.598 1 97.25 181 VAL A N 1
ATOM 1401 C CA . VAL A 1 181 ? -2.398 -11.555 -1.674 1 97.25 181 VAL A CA 1
ATOM 1402 C C . VAL A 1 181 ? -1.13 -12.078 -2.348 1 97.25 181 VAL A C 1
ATOM 1404 O O . VAL A 1 181 ? -0.69 -11.531 -3.363 1 97.25 181 VAL A O 1
ATOM 1407 N N . GLY A 1 182 ? -0.444 -13.094 -1.805 1 95.25 182 GLY A N 1
ATOM 1408 C CA . GLY A 1 182 ? 0.822 -13.586 -2.328 1 95.25 182 GLY A CA 1
ATOM 1409 C C . GLY A 1 182 ? 2.027 -12.961 -1.653 1 95.25 182 GLY A C 1
ATOM 1410 O O . GLY A 1 182 ? 1.92 -11.898 -1.037 1 95.25 182 GLY A O 1
ATOM 1411 N N . ASP A 1 183 ? 3.178 -13.57 -1.774 1 95.38 183 ASP A N 1
ATOM 1412 C CA . ASP A 1 183 ? 4.395 -13.188 -1.069 1 95.38 183 ASP A CA 1
ATOM 1413 C C . ASP A 1 183 ? 4.883 -11.812 -1.523 1 95.38 183 ASP A C 1
ATOM 1415 O O . ASP A 1 183 ? 5.219 -10.969 -0.696 1 95.38 183 ASP A O 1
ATOM 1419 N N . PHE A 1 184 ? 4.918 -11.641 -2.805 1 97.38 184 PHE A N 1
ATOM 1420 C CA . PHE A 1 184 ? 5.484 -10.406 -3.338 1 97.38 184 PHE A CA 1
ATOM 1421 C C . PHE A 1 184 ? 4.625 -9.211 -2.955 1 97.38 184 PHE A C 1
ATOM 1423 O O . PHE A 1 184 ? 5.137 -8.195 -2.473 1 97.38 184 PHE A O 1
ATOM 1430 N N . ALA A 1 185 ? 3.312 -9.297 -3.146 1 97.56 185 ALA A N 1
ATOM 1431 C CA . ALA A 1 185 ? 2.4 -8.219 -2.785 1 97.56 185 ALA A CA 1
ATOM 1432 C C . ALA A 1 185 ? 2.467 -7.918 -1.29 1 97.56 185 ALA A C 1
ATOM 1434 O O . ALA A 1 185 ? 2.438 -6.758 -0.879 1 97.56 185 ALA A O 1
ATOM 1435 N N . ALA A 1 186 ? 2.514 -8.953 -0.509 1 97.12 186 ALA A N 1
ATOM 1436 C CA . ALA A 1 186 ? 2.619 -8.766 0.936 1 97.12 186 ALA A CA 1
ATOM 1437 C C . ALA A 1 186 ? 3.867 -7.965 1.295 1 97.12 186 ALA A C 1
ATOM 1439 O O . ALA A 1 186 ? 3.826 -7.102 2.174 1 97.12 186 ALA A O 1
ATOM 1440 N N . GLU A 1 187 ? 4.953 -8.25 0.628 1 96.81 187 GLU A N 1
ATOM 1441 C CA . GLU A 1 187 ? 6.195 -7.52 0.885 1 96.81 187 GLU A CA 1
ATOM 1442 C C . GLU A 1 187 ? 6.066 -6.055 0.49 1 96.81 187 GLU A C 1
ATOM 1444 O O . GLU A 1 187 ? 6.539 -5.168 1.207 1 96.81 187 GLU A O 1
ATOM 1449 N N . ILE A 1 188 ? 5.445 -5.828 -0.645 1 97.69 188 ILE A N 1
ATOM 1450 C CA . ILE A 1 188 ? 5.199 -4.453 -1.064 1 97.69 188 ILE A CA 1
ATOM 1451 C C . ILE A 1 188 ? 4.406 -3.717 0.013 1 97.69 188 ILE A C 1
ATOM 1453 O O . ILE A 1 188 ? 4.754 -2.6 0.396 1 97.69 188 ILE A O 1
ATOM 1457 N N . MET A 1 189 ? 3.383 -4.34 0.512 1 96.56 189 MET A N 1
ATOM 1458 C CA . MET A 1 189 ? 2.494 -3.738 1.503 1 96.56 189 MET A CA 1
ATOM 1459 C C . MET A 1 189 ? 3.24 -3.463 2.805 1 96.56 189 MET A C 1
ATOM 1461 O O . MET A 1 189 ? 2.984 -2.459 3.471 1 96.56 189 MET A O 1
ATOM 1465 N N . ARG A 1 190 ? 4.133 -4.375 3.139 1 95.5 190 ARG A N 1
ATOM 1466 C CA . ARG A 1 190 ? 4.941 -4.152 4.332 1 95.5 190 ARG A CA 1
ATOM 1467 C C . ARG A 1 190 ? 5.793 -2.893 4.191 1 95.5 190 ARG A C 1
ATOM 1469 O O . ARG A 1 190 ? 5.863 -2.078 5.113 1 95.5 190 ARG A O 1
ATOM 1476 N N . HIS A 1 191 ? 6.41 -2.742 3.078 1 96.06 191 HIS A N 1
ATOM 1477 C CA . HIS A 1 191 ? 7.211 -1.547 2.834 1 96.06 191 HIS A CA 1
ATOM 1478 C C . HIS A 1 191 ? 6.336 -0.297 2.807 1 96.06 191 HIS A C 1
ATOM 1480 O O . HIS A 1 191 ? 6.738 0.756 3.309 1 96.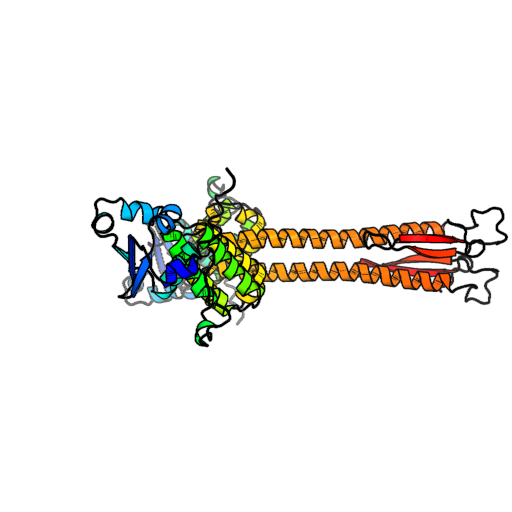06 191 HIS A O 1
ATOM 1486 N N . GLN A 1 192 ? 5.156 -0.431 2.209 1 93.94 192 GLN A N 1
ATOM 1487 C CA . GLN A 1 192 ? 4.223 0.689 2.176 1 93.94 192 GLN A CA 1
ATOM 1488 C C . GLN A 1 192 ? 3.789 1.088 3.584 1 93.94 192 GLN A C 1
ATOM 1490 O O . GLN A 1 192 ? 3.631 2.275 3.877 1 93.94 192 GLN A O 1
ATOM 1495 N N . GLY A 1 193 ? 3.518 0.013 4.336 1 91.56 193 GLY A N 1
ATOM 1496 C CA . GLY A 1 193 ? 3.158 0.281 5.723 1 91.56 193 GLY A CA 1
ATOM 1497 C C . GLY A 1 193 ? 4.203 1.097 6.461 1 91.56 193 GLY A C 1
ATOM 1498 O O . GLY A 1 193 ? 3.867 2.039 7.18 1 91.56 193 GLY A O 1
ATOM 1499 N N . LYS A 1 194 ? 5.418 0.768 6.301 1 91.44 194 LYS A N 1
ATOM 1500 C CA . LYS A 1 194 ? 6.512 1.504 6.93 1 91.44 194 LYS A CA 1
ATOM 1501 C C . LYS A 1 194 ? 6.566 2.943 6.426 1 91.44 194 LYS A C 1
ATOM 1503 O O . LYS A 1 194 ? 6.715 3.877 7.219 1 91.44 194 LYS A O 1
ATOM 1508 N N . LYS A 1 195 ? 6.418 3.086 5.195 1 90.75 195 LYS A N 1
ATOM 1509 C CA . LYS A 1 195 ? 6.422 4.418 4.594 1 90.75 195 LYS A CA 1
ATOM 1510 C C . LYS A 1 195 ? 5.266 5.262 5.121 1 90.75 195 LYS A C 1
ATOM 1512 O O . LYS A 1 195 ? 5.43 6.457 5.383 1 90.75 195 LYS A O 1
ATOM 1517 N N . HIS A 1 196 ? 4.168 4.633 5.207 1 90.81 196 HIS A N 1
ATOM 1518 C CA . HIS A 1 196 ? 2.992 5.32 5.727 1 90.81 196 HIS A CA 1
ATOM 1519 C C . HIS A 1 196 ? 3.207 5.766 7.172 1 90.81 196 HIS A C 1
ATOM 1521 O O . HIS A 1 196 ? 2.869 6.895 7.535 1 90.81 196 HIS A O 1
ATOM 1527 N N . ALA A 1 197 ? 3.76 4.891 7.891 1 90.69 197 ALA A N 1
ATOM 1528 C CA . ALA A 1 197 ? 4.043 5.215 9.289 1 90.69 197 ALA A CA 1
ATOM 1529 C C . ALA A 1 197 ? 4.984 6.414 9.391 1 90.69 197 ALA A C 1
ATOM 1531 O O . ALA A 1 197 ? 4.781 7.301 10.219 1 90.69 197 ALA A O 1
ATOM 1532 N N . ASP A 1 198 ? 5.93 6.453 8.578 1 93.06 198 ASP A N 1
ATOM 1533 C CA . ASP A 1 198 ? 6.871 7.566 8.562 1 93.06 198 ASP A CA 1
ATOM 1534 C C . ASP A 1 198 ? 6.164 8.875 8.211 1 93.06 198 ASP A C 1
ATOM 1536 O O . ASP A 1 198 ? 6.434 9.914 8.82 1 93.06 198 ASP A O 1
ATOM 1540 N N . LEU A 1 199 ? 5.316 8.797 7.301 1 92.88 199 LEU A N 1
ATOM 1541 C CA . LEU A 1 199 ? 4.598 9.984 6.855 1 92.88 199 LEU A CA 1
ATOM 1542 C C . LEU A 1 199 ? 3.666 10.5 7.949 1 92.88 199 LEU A C 1
ATOM 1544 O O . LEU A 1 199 ? 3.533 11.703 8.141 1 92.88 199 LEU A O 1
ATOM 1548 N N . VAL A 1 200 ? 3.053 9.602 8.586 1 92.88 200 VAL A N 1
ATOM 1549 C CA . VAL A 1 200 ? 2.191 9.977 9.703 1 92.88 200 VAL A CA 1
ATOM 1550 C C . VAL A 1 200 ? 3.014 10.695 10.766 1 92.88 200 VAL A C 1
ATOM 1552 O O . VAL A 1 200 ? 2.6 11.742 11.281 1 92.88 200 VAL A O 1
ATOM 1555 N N . ALA A 1 201 ? 4.152 10.141 11.078 1 94.44 201 ALA A N 1
ATOM 1556 C CA . ALA A 1 201 ? 5.043 10.758 12.062 1 94.44 201 ALA A CA 1
ATOM 1557 C C . ALA A 1 201 ? 5.453 12.156 11.633 1 94.44 201 ALA A C 1
ATOM 1559 O O . ALA A 1 201 ? 5.469 13.086 12.445 1 94.44 201 ALA A O 1
ATOM 1560 N N . MET A 1 202 ? 5.695 12.305 10.422 1 93.75 202 MET A N 1
ATOM 1561 C CA . MET A 1 202 ? 6.082 13.602 9.883 1 93.75 202 MET A CA 1
ATOM 1562 C C . MET A 1 202 ? 4.93 14.602 9.992 1 93.75 202 MET A C 1
ATOM 1564 O O . MET A 1 202 ? 5.141 15.766 10.336 1 93.75 202 MET A O 1
ATOM 1568 N N . HIS A 1 203 ? 3.773 14.156 9.648 1 94.06 203 HIS A N 1
ATOM 1569 C CA . HIS A 1 203 ? 2.592 15 9.734 1 94.06 203 HIS A CA 1
ATOM 1570 C C . HIS A 1 203 ? 2.352 15.461 11.172 1 94.06 203 HIS A C 1
ATOM 1572 O O . HIS A 1 203 ? 2.115 16.641 11.422 1 94.06 203 HIS A O 1
ATOM 1578 N N . LEU A 1 204 ? 2.484 14.555 12.031 1 93.19 204 LEU A N 1
ATOM 1579 C CA . LEU A 1 204 ? 2.283 14.867 13.438 1 93.19 204 LEU A CA 1
ATOM 1580 C C . LEU A 1 204 ? 3.336 15.859 13.93 1 93.19 204 LEU A C 1
ATOM 1582 O O . LEU A 1 204 ? 3.016 16.797 14.656 1 93.19 204 LEU A O 1
ATOM 1586 N N . HIS A 1 205 ? 4.523 15.648 13.555 1 91.56 205 HIS A N 1
ATOM 1587 C CA . HIS A 1 205 ? 5.609 16.547 13.922 1 91.56 205 HIS A CA 1
ATOM 1588 C C . HIS A 1 205 ? 5.34 17.969 13.422 1 91.56 205 HIS A C 1
ATOM 1590 O O . HIS A 1 205 ? 5.562 18.938 14.141 1 91.56 205 HIS A O 1
ATOM 1596 N N . ALA A 1 206 ? 4.859 18.031 12.227 1 90.38 206 ALA A N 1
ATOM 1597 C CA . ALA A 1 206 ? 4.543 19.328 11.641 1 90.38 206 ALA A CA 1
ATOM 1598 C C . ALA A 1 206 ? 3.42 20.016 12.414 1 90.38 206 ALA A C 1
ATOM 1600 O O . ALA A 1 206 ? 3.486 21.219 12.672 1 90.38 206 ALA A O 1
ATOM 1601 N N . GLU A 1 207 ? 2.438 19.281 12.734 1 89 207 GLU A N 1
ATOM 1602 C CA . GLU A 1 207 ? 1.316 19.828 13.492 1 89 207 GLU A CA 1
ATOM 1603 C C . GLU A 1 207 ? 1.766 20.312 14.867 1 89 207 GLU A C 1
ATOM 1605 O O . GLU A 1 207 ? 1.362 21.391 15.305 1 89 207 GLU A O 1
ATOM 1610 N N . LEU A 1 208 ? 2.584 19.594 15.492 1 90 208 LEU A N 1
ATOM 1611 C CA . LEU A 1 208 ? 3.104 19.984 16.797 1 90 208 LEU A CA 1
ATOM 1612 C C . LEU A 1 208 ? 4 21.203 16.688 1 90 208 LEU A C 1
ATOM 1614 O O . LEU A 1 208 ? 4.043 22.031 17.609 1 90 208 LEU A O 1
ATOM 1618 N N . GLY A 1 209 ? 4.691 21.234 15.641 1 86 209 GLY A N 1
ATOM 1619 C CA . GLY A 1 209 ? 5.516 22.406 15.414 1 86 209 GLY A CA 1
ATOM 1620 C C . GLY A 1 209 ? 4.715 23.688 15.359 1 86 209 GLY A C 1
ATOM 1621 O O . GLY A 1 209 ? 5.109 24.703 15.953 1 86 209 GLY A O 1
ATOM 1622 N N . THR A 1 210 ? 3.639 23.688 14.641 1 86.62 210 THR A N 1
ATOM 1623 C CA . THR A 1 210 ? 2.756 24.844 14.578 1 86.62 210 THR A CA 1
ATOM 1624 C C . THR A 1 210 ? 2.277 25.234 15.977 1 86.62 210 THR A C 1
ATOM 1626 O O . THR A 1 210 ? 2.301 26.422 16.344 1 86.62 210 THR A O 1
ATOM 1629 N N . ALA A 1 211 ? 1.891 24.203 16.656 1 88.5 211 ALA A N 1
ATOM 1630 C CA . ALA A 1 211 ? 1.399 24.438 18.016 1 88.5 211 ALA A CA 1
ATOM 1631 C C . ALA A 1 211 ? 2.486 25.062 18.891 1 88.5 211 ALA A C 1
ATOM 1633 O O . ALA A 1 211 ? 2.209 25.938 19.703 1 88.5 211 ALA A O 1
ATOM 1634 N N . ARG A 1 212 ? 3.686 24.641 18.75 1 88.69 212 ARG A N 1
ATOM 1635 C CA . ARG A 1 212 ? 4.812 25.156 19.531 1 88.69 212 ARG A CA 1
ATOM 1636 C C . ARG A 1 212 ? 5.074 26.625 19.188 1 88.69 212 ARG A C 1
ATOM 1638 O O . ARG A 1 212 ? 5.297 27.438 20.094 1 88.69 212 ARG A O 1
ATOM 1645 N N . VAL A 1 213 ? 5.055 26.922 18 1 88.12 213 VAL A N 1
ATOM 1646 C CA . VAL A 1 213 ? 5.309 28.281 17.547 1 88.12 213 VAL A CA 1
ATOM 1647 C C . VAL A 1 213 ? 4.215 29.219 18.078 1 88.12 213 VAL A C 1
ATOM 1649 O O . VAL A 1 213 ? 4.504 30.312 18.578 1 88.12 213 VAL A O 1
ATOM 1652 N N . VAL A 1 214 ? 3.051 28.766 17.969 1 89.19 214 VAL A N 1
ATOM 1653 C CA . VAL A 1 214 ? 1.928 29.578 18.438 1 89.19 214 VAL A CA 1
ATOM 1654 C C . VAL A 1 214 ? 2.051 29.812 19.938 1 89.19 214 VAL A C 1
ATOM 1656 O O . VAL A 1 214 ? 1.792 30.906 20.422 1 89.19 214 VAL A O 1
ATOM 1659 N N . ALA A 1 215 ? 2.41 28.766 20.609 1 90.75 215 ALA A N 1
ATOM 1660 C CA . ALA A 1 215 ? 2.578 28.875 22.062 1 90.75 215 ALA A CA 1
ATOM 1661 C C . ALA A 1 215 ? 3.678 29.875 22.406 1 90.75 215 ALA A C 1
ATOM 1663 O O . ALA A 1 215 ? 3.564 30.625 23.391 1 90.75 215 ALA A O 1
ATOM 1664 N N . ARG A 1 216 ? 4.707 29.922 21.672 1 88.38 216 ARG A N 1
ATOM 1665 C CA . ARG A 1 216 ? 5.801 30.875 21.875 1 88.38 216 ARG A CA 1
ATOM 1666 C C . ARG A 1 216 ? 5.336 32.312 21.625 1 88.38 216 ARG A C 1
ATOM 1668 O O . ARG A 1 216 ? 5.688 33.219 22.391 1 88.38 216 ARG A O 1
ATOM 1675 N N . PHE A 1 217 ? 4.551 32.469 20.594 1 89.5 217 PHE A N 1
ATOM 1676 C CA . PHE A 1 217 ? 4.008 33.781 20.297 1 89.5 217 PHE A CA 1
ATOM 1677 C C . PHE A 1 217 ? 3.086 34.25 21.406 1 89.5 217 PHE A C 1
ATOM 1679 O O . PHE A 1 217 ? 3.141 35.438 21.812 1 89.5 217 PHE A O 1
ATOM 1686 N N . ARG A 1 218 ? 2.363 33.312 21.844 1 90.5 218 ARG A N 1
ATOM 1687 C CA . ARG A 1 218 ? 1.438 33.656 22.922 1 90.5 218 ARG A CA 1
ATOM 1688 C C . ARG A 1 218 ? 2.189 34.125 24.156 1 90.5 218 ARG A C 1
ATOM 1690 O O . ARG A 1 218 ? 1.768 35.094 24.812 1 90.5 218 ARG A O 1
ATOM 1697 N N . LYS A 1 219 ? 3.238 33.5 24.453 1 92.12 219 LYS A N 1
ATOM 1698 C CA . LYS A 1 219 ? 4.031 33.875 25.625 1 92.12 219 LYS A CA 1
ATOM 1699 C C . LYS A 1 219 ? 4.598 35.281 25.484 1 92.12 219 LYS A C 1
ATOM 1701 O O . LYS A 1 219 ? 4.555 36.062 26.422 1 92.12 219 LYS A O 1
ATOM 1706 N N . ILE A 1 220 ? 5.133 35.625 24.359 1 91.88 220 ILE A N 1
ATOM 1707 C CA . ILE A 1 220 ? 5.711 36.938 24.125 1 91.88 220 ILE A CA 1
ATOM 1708 C C . ILE A 1 220 ? 4.609 38 24.125 1 91.88 220 ILE A C 1
ATOM 1710 O O . ILE A 1 220 ? 4.801 39.094 24.641 1 91.88 220 ILE A O 1
ATOM 1714 N N . ILE A 1 221 ? 3.51 37.656 23.578 1 92.06 221 ILE A N 1
ATOM 1715 C CA . ILE A 1 221 ? 2.373 38.562 23.547 1 92.06 221 ILE A CA 1
ATOM 1716 C C . ILE A 1 221 ? 1.921 38.875 24.984 1 92.06 221 ILE A C 1
ATOM 1718 O O . ILE A 1 221 ? 1.649 40.031 25.328 1 92.06 221 ILE A O 1
ATOM 1722 N N . GLU A 1 222 ? 1.855 37.844 25.75 1 93.69 222 GLU A N 1
ATOM 1723 C CA . GLU A 1 222 ? 1.469 38 27.141 1 93.69 222 GLU A CA 1
ATOM 1724 C C . GLU A 1 222 ? 2.451 38.906 27.891 1 93.69 222 GLU A C 1
ATOM 1726 O O . GLU A 1 222 ? 2.043 39.75 28.672 1 93.69 222 GLU A O 1
ATOM 1731 N N . GLU A 1 223 ? 3.695 38.75 27.594 1 92.31 223 GLU A N 1
ATOM 1732 C CA . GLU A 1 223 ? 4.723 39.594 28.219 1 92.31 223 GLU A CA 1
ATOM 1733 C C . GLU A 1 223 ? 4.574 41.062 27.797 1 92.31 223 GLU A C 1
ATOM 1735 O O . GLU A 1 223 ? 4.691 41.969 28.625 1 92.31 223 GLU A O 1
ATOM 1740 N N . ILE A 1 224 ? 4.328 41.281 26.625 1 91.06 224 ILE A N 1
ATOM 1741 C CA . ILE A 1 224 ? 4.152 42.625 26.094 1 91.06 224 ILE A CA 1
ATOM 1742 C C . ILE A 1 224 ? 2.926 43.281 26.719 1 91.06 224 ILE A C 1
ATOM 1744 O O . ILE A 1 224 ? 2.994 44.406 27.203 1 91.06 224 ILE A O 1
ATOM 1748 N N . ASN A 1 225 ? 1.879 42.531 26.766 1 91.88 225 ASN A N 1
ATOM 1749 C CA . ASN A 1 225 ? 0.596 43.094 27.203 1 91.88 225 ASN A CA 1
ATOM 1750 C C . ASN A 1 225 ? 0.585 43.375 28.703 1 91.88 225 ASN A C 1
ATOM 1752 O O . ASN A 1 225 ? -0.172 44.219 29.172 1 91.88 225 ASN A O 1
ATOM 1756 N N . GLN A 1 226 ? 1.463 42.688 29.375 1 90.62 226 GLN A N 1
ATOM 1757 C CA . GLN A 1 226 ? 1.459 42.844 30.828 1 90.62 226 GLN A CA 1
ATOM 1758 C C . GLN A 1 226 ? 2.477 43.875 31.297 1 90.62 226 GLN A C 1
ATOM 1760 O O . GLN A 1 226 ? 2.449 44.312 32.438 1 90.62 226 GLN A O 1
ATOM 1765 N N . ARG A 1 227 ? 3.279 44.375 30.375 1 87.38 227 ARG A N 1
ATOM 1766 C CA . ARG A 1 227 ? 4.375 45.25 30.766 1 87.38 227 ARG A CA 1
ATOM 1767 C C . ARG A 1 227 ? 3.963 46.719 30.625 1 87.38 227 ARG A C 1
ATOM 1769 O O . ARG A 1 227 ? 3.605 47.188 29.547 1 87.38 227 ARG A O 1
ATOM 1776 N N . GLU A 1 228 ? 4.086 47.406 31.703 1 85.12 228 GLU A N 1
ATOM 1777 C CA . GLU A 1 228 ? 3.715 48.812 31.688 1 85.12 228 GLU A CA 1
ATOM 1778 C C . GLU A 1 228 ? 4.949 49.719 31.688 1 85.12 228 GLU A C 1
ATOM 1780 O O . GLU A 1 228 ? 4.938 50.781 31.094 1 85.12 228 GLU A O 1
ATOM 1785 N N . TYR A 1 229 ? 5.918 49.188 32.438 1 88.25 229 TYR A N 1
ATOM 1786 C CA . TYR A 1 229 ? 7.148 49.969 32.531 1 88.25 229 TYR A CA 1
ATOM 1787 C C . TYR A 1 229 ? 8.367 49.094 32.25 1 88.25 229 TYR A C 1
ATOM 1789 O O . TYR A 1 229 ? 8.312 47.875 32.406 1 88.25 229 TYR A O 1
ATOM 1797 N N . CYS A 1 230 ? 9.414 49.719 31.812 1 89.44 230 CYS A N 1
ATOM 1798 C CA . CYS A 1 230 ? 10.68 49.031 31.594 1 89.44 230 CYS A CA 1
ATOM 1799 C C . CYS A 1 230 ? 11.242 48.5 32.906 1 89.44 230 CYS A C 1
ATOM 1801 O O . CYS A 1 230 ? 11.148 49.156 33.938 1 89.44 230 CYS A O 1
ATOM 1803 N N . ARG A 1 231 ? 11.852 47.281 32.844 1 89.38 231 ARG A N 1
ATOM 1804 C CA . ARG A 1 231 ? 12.398 46.688 34.031 1 89.38 231 ARG A CA 1
ATOM 1805 C C . ARG A 1 231 ? 13.68 47.375 34.469 1 89.38 231 ARG A C 1
ATOM 1807 O O . ARG A 1 231 ? 14.102 47.25 35.625 1 89.38 231 ARG A O 1
ATOM 1814 N N . ASN A 1 232 ? 14.289 48.094 33.562 1 90.25 232 ASN A N 1
ATOM 1815 C CA . ASN A 1 232 ? 15.477 48.875 33.875 1 90.25 232 ASN A CA 1
ATOM 1816 C C . ASN A 1 232 ? 15.125 50.188 34.562 1 90.25 232 ASN A C 1
ATOM 1818 O O . ASN A 1 232 ? 14.609 51.125 33.938 1 90.25 232 ASN A O 1
ATOM 1822 N N . ALA A 1 233 ? 15.469 50.312 35.75 1 87.44 233 ALA A N 1
ATOM 1823 C CA . ALA A 1 233 ? 15.125 51.469 36.594 1 87.44 233 ALA A CA 1
ATOM 1824 C C . ALA A 1 233 ? 15.758 52.75 36.031 1 87.44 233 ALA A C 1
ATOM 1826 O O . ALA A 1 233 ? 15.25 53.844 36.281 1 87.44 233 ALA A O 1
ATOM 1827 N N . ALA A 1 234 ? 16.828 52.625 35.375 1 87.75 234 ALA A N 1
ATOM 1828 C CA . ALA A 1 234 ? 17.516 53.781 34.844 1 87.75 234 ALA A CA 1
ATOM 1829 C C . ALA A 1 234 ? 16.859 54.25 33.531 1 87.75 234 ALA A C 1
ATOM 1831 O O . ALA A 1 234 ? 17.25 55.25 32.969 1 87.75 234 ALA A O 1
ATOM 1832 N N . CYS A 1 235 ? 15.875 53.5 33.156 1 88.06 235 CYS A N 1
ATOM 1833 C CA . CYS A 1 235 ? 15.234 53.812 31.875 1 88.06 235 CYS A CA 1
ATOM 1834 C C . CYS A 1 235 ? 14.367 55.062 32.031 1 88.06 235 CYS A C 1
ATOM 1836 O O . CYS A 1 235 ? 13.555 55.156 32.938 1 88.06 235 CYS A O 1
ATOM 1838 N N . ALA A 1 236 ? 14.438 56 31.188 1 76.75 236 ALA A N 1
ATOM 1839 C CA . ALA A 1 236 ? 13.812 57.344 31.266 1 76.75 236 ALA A CA 1
ATOM 1840 C C . ALA A 1 236 ? 12.414 57.312 30.641 1 76.75 236 ALA A C 1
ATOM 1842 O O . ALA A 1 236 ? 11.703 58.312 30.672 1 76.75 236 ALA A O 1
ATOM 1843 N N . GLU A 1 237 ? 12.07 56.25 30.156 1 76.69 237 GLU A N 1
ATOM 1844 C CA . GLU A 1 237 ? 10.797 56.25 29.438 1 76.69 237 GLU A CA 1
ATOM 1845 C C . GLU A 1 237 ? 9.617 56.188 30.422 1 76.69 237 GLU A C 1
ATOM 1847 O O . GLU A 1 237 ? 9.68 55.469 31.422 1 76.69 237 GLU A O 1
ATOM 1852 N N . ALA A 1 238 ? 8.625 56.906 30.031 1 73.56 238 ALA A N 1
ATOM 1853 C CA . ALA A 1 238 ? 7.438 56.969 30.875 1 73.56 238 ALA A CA 1
ATOM 1854 C C . ALA A 1 238 ? 6.574 55.719 30.719 1 73.56 238 ALA A C 1
ATOM 1856 O O . ALA A 1 238 ? 5.879 55.312 31.656 1 73.56 238 ALA A O 1
ATOM 1857 N N . SER A 1 239 ? 6.52 55.219 29.516 1 79.69 239 SER A N 1
ATOM 1858 C CA . SER A 1 239 ? 5.754 54.031 29.234 1 79.69 239 SER A CA 1
ATOM 1859 C C . SER A 1 239 ? 6.602 53 28.484 1 79.69 239 SER A C 1
ATOM 1861 O O . SER A 1 239 ? 7.539 53.344 27.781 1 79.69 239 SER A O 1
ATOM 1863 N N . PHE A 1 240 ? 6.246 51.812 28.688 1 84.62 2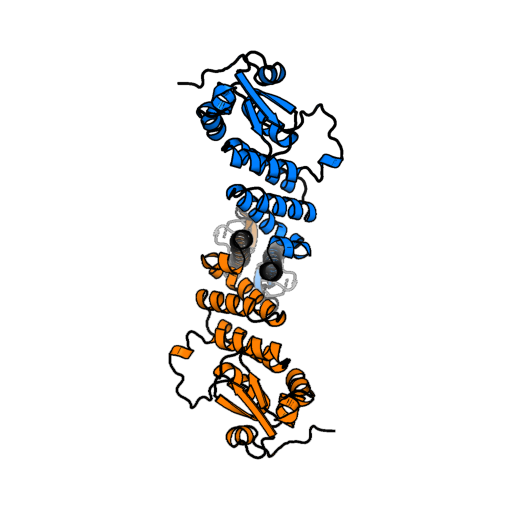40 PHE A N 1
ATOM 1864 C CA . PHE A 1 240 ? 7.047 50.75 28.094 1 84.62 240 PHE A CA 1
ATOM 1865 C C . PHE A 1 240 ? 6.77 50.656 26.594 1 84.62 240 PHE A C 1
ATOM 1867 O O . PHE A 1 240 ? 5.676 50.25 26.188 1 84.62 240 PHE A O 1
ATOM 1874 N N . GLY A 1 241 ? 7.625 51 25.766 1 83.38 241 GLY A N 1
ATOM 1875 C CA . GLY A 1 241 ? 7.68 50.656 24.359 1 83.38 241 GLY A CA 1
ATOM 1876 C C . GLY A 1 241 ? 8.586 49.5 24.062 1 83.38 241 GLY A C 1
ATOM 1877 O O . GLY A 1 241 ? 9.609 49.281 24.719 1 83.38 241 GLY A O 1
ATOM 1878 N N . CYS A 1 242 ? 8.086 48.688 23.125 1 83.75 242 CYS A N 1
ATOM 1879 C CA . CYS A 1 242 ? 8.875 47.469 22.984 1 83.75 242 CYS A CA 1
ATOM 1880 C C . CYS A 1 242 ? 9.375 47.312 21.547 1 83.75 242 CYS A C 1
ATOM 1882 O O . CYS A 1 242 ? 8.836 47.938 20.625 1 83.75 242 CYS A O 1
ATOM 1884 N N . ASN A 1 243 ? 10.523 46.562 21.453 1 90.25 243 ASN A N 1
ATOM 1885 C CA . ASN A 1 243 ? 11.117 46 20.25 1 90.25 243 ASN A CA 1
ATOM 1886 C C . ASN A 1 243 ? 11.289 44.5 20.359 1 90.25 243 ASN A C 1
ATOM 1888 O O . ASN A 1 243 ? 11.633 44 21.422 1 90.25 243 ASN A O 1
ATOM 1892 N N . ILE A 1 244 ? 10.953 43.875 19.203 1 92.19 244 ILE A N 1
ATOM 1893 C CA . ILE A 1 244 ? 11.062 42.406 19.219 1 92.19 244 ILE A CA 1
ATOM 1894 C C . ILE A 1 244 ? 12.133 41.969 18.219 1 92.19 244 ILE A C 1
ATOM 1896 O O . ILE A 1 244 ? 12.055 42.281 17.031 1 92.19 244 ILE A O 1
ATOM 1900 N N . GLU A 1 245 ? 13.047 41.188 18.75 1 90.88 245 GLU A N 1
ATOM 1901 C CA . GLU A 1 245 ? 14.133 40.656 17.938 1 90.88 245 GLU A CA 1
ATOM 1902 C C . GLU A 1 245 ? 13.93 39.156 17.672 1 90.88 245 GLU A C 1
ATOM 1904 O O . GLU A 1 245 ? 13.742 38.375 18.609 1 90.88 245 GLU A O 1
ATOM 1909 N N . GLN A 1 246 ? 13.969 38.844 16.391 1 86.62 246 GLN A N 1
ATOM 1910 C CA . GLN A 1 246 ? 13.883 37.438 16.016 1 86.62 246 GLN A CA 1
ATOM 1911 C C . GLN A 1 246 ? 15.258 36.781 16.031 1 86.62 246 GLN A C 1
ATOM 1913 O O . GLN A 1 246 ? 16.219 37.344 15.492 1 86.62 246 GLN A O 1
ATOM 1918 N N . VAL A 1 247 ? 15.289 35.688 16.766 1 84.19 247 VAL A N 1
ATOM 1919 C CA . VAL A 1 247 ? 16.562 34.969 16.844 1 84.19 247 VAL A CA 1
ATOM 1920 C C . VAL A 1 247 ? 16.422 33.594 16.188 1 84.19 247 VAL A C 1
ATOM 1922 O O . VAL A 1 247 ? 15.383 32.938 16.344 1 84.19 247 VAL A O 1
ATOM 1925 N N . ASP A 1 248 ? 17.266 33.344 15.273 1 73.62 248 ASP A N 1
ATOM 1926 C CA . ASP A 1 248 ? 17.25 32.062 14.562 1 73.62 248 ASP A CA 1
ATOM 1927 C C . ASP A 1 248 ? 17.719 30.938 15.477 1 73.62 248 ASP A C 1
ATOM 1929 O O . ASP A 1 248 ? 18.594 31.125 16.312 1 73.62 248 ASP A O 1
ATOM 1933 N N . ASN A 1 249 ? 16.828 29.953 15.555 1 69.25 249 ASN A N 1
ATOM 1934 C CA . ASN A 1 249 ? 17.219 28.797 16.344 1 69.25 249 ASN A CA 1
ATOM 1935 C C . ASN A 1 249 ? 17.562 27.594 15.453 1 69.25 249 ASN A C 1
ATOM 1937 O O . ASN A 1 249 ? 17.094 27.516 14.312 1 69.25 249 ASN A O 1
ATOM 1941 N N . PRO A 1 250 ? 18.438 26.766 15.992 1 62.34 250 PRO A N 1
ATOM 1942 C CA . PRO A 1 250 ? 18.922 25.609 15.234 1 62.34 250 PRO A CA 1
ATOM 1943 C C . PRO A 1 250 ? 17.781 24.672 14.828 1 62.34 250 PRO A C 1
ATOM 1945 O O . PRO A 1 250 ? 17.891 23.969 13.82 1 62.34 250 PRO A O 1
ATOM 1948 N N . VAL A 1 251 ? 16.781 24.625 15.594 1 64.06 251 VAL A N 1
ATOM 1949 C CA . VAL A 1 251 ? 15.75 23.625 15.328 1 64.06 251 VAL A CA 1
ATOM 1950 C C . VAL A 1 251 ? 14.859 24.109 14.18 1 64.06 251 VAL A C 1
ATOM 1952 O O . VAL A 1 251 ? 14.039 23.344 13.664 1 64.06 251 VAL A O 1
ATOM 1955 N N . GLY A 1 252 ? 15.125 25.328 13.727 1 71.5 252 GLY A N 1
ATOM 1956 C CA . GLY A 1 252 ? 14.383 25.812 12.57 1 71.5 252 GLY A CA 1
ATOM 1957 C C . GLY A 1 252 ? 13.188 26.656 12.945 1 71.5 252 GLY A C 1
ATOM 1958 O O . GLY A 1 252 ? 12.531 27.25 12.078 1 71.5 252 GLY A O 1
ATOM 1959 N N . GLU A 1 253 ? 12.836 26.672 14.203 1 78.12 253 GLU A N 1
ATOM 1960 C CA . GLU A 1 253 ? 11.719 27.5 14.656 1 78.12 253 GLU A CA 1
ATOM 1961 C C . GLU A 1 253 ? 12.219 28.828 15.234 1 78.12 253 GLU A C 1
ATOM 1963 O O . GLU A 1 253 ? 13.211 28.859 15.961 1 78.12 253 GLU A O 1
ATOM 1968 N N . PRO A 1 254 ? 11.516 29.875 14.852 1 83.56 254 PRO A N 1
ATOM 1969 C CA . PRO A 1 254 ? 12 31.188 15.312 1 83.56 254 PRO A CA 1
ATOM 1970 C C . PRO A 1 254 ? 11.758 31.406 16.797 1 83.56 254 PRO A C 1
ATOM 1972 O O . PRO A 1 254 ? 10.805 30.875 17.375 1 83.56 254 PRO A O 1
ATOM 1975 N N . THR A 1 255 ? 12.766 32.031 17.391 1 85.88 255 THR A N 1
ATOM 1976 C CA . THR A 1 255 ? 12.625 32.531 18.75 1 85.88 255 THR A CA 1
ATOM 1977 C C . THR A 1 255 ? 12.688 34.062 18.781 1 85.88 255 THR A C 1
ATOM 1979 O O . THR A 1 255 ? 13.125 34.688 17.828 1 85.88 255 THR A O 1
ATOM 1982 N N . TYR A 1 256 ? 12.125 34.625 19.922 1 89.38 256 TYR A N 1
ATOM 1983 C CA . TYR A 1 256 ? 11.992 36.094 19.984 1 89.38 256 TYR A CA 1
ATOM 1984 C C . TYR A 1 256 ? 12.477 36.625 21.312 1 89.38 256 TYR A C 1
ATOM 1986 O O . TYR A 1 256 ? 12.297 35.969 22.359 1 89.38 256 TYR A O 1
ATOM 1994 N N . ILE A 1 257 ? 13.148 37.719 21.172 1 92.12 257 ILE A N 1
ATOM 1995 C CA . ILE A 1 257 ? 13.586 38.469 22.359 1 92.12 257 ILE A CA 1
ATOM 1996 C C . ILE A 1 257 ? 12.875 39.812 22.422 1 92.12 257 ILE A C 1
ATOM 1998 O O . ILE A 1 257 ? 12.883 40.562 21.453 1 92.12 257 ILE A O 1
ATOM 2002 N N . LEU A 1 258 ? 12.219 40 23.562 1 93.31 258 LEU A N 1
ATOM 2003 C CA . LEU A 1 258 ? 11.555 41.281 23.828 1 93.31 258 LEU A CA 1
ATOM 2004 C C . LEU A 1 258 ? 12.531 42.281 24.422 1 93.31 258 LEU A C 1
ATOM 2006 O O . LEU A 1 258 ? 13.211 41.969 25.406 1 93.31 258 LEU A O 1
ATOM 2010 N N . ARG A 1 259 ? 12.57 43.5 23.797 1 92.62 259 ARG A N 1
ATOM 2011 C CA . ARG A 1 259 ? 13.453 44.562 24.281 1 92.62 259 ARG A CA 1
ATOM 2012 C C . ARG A 1 259 ? 12.695 45.875 24.453 1 92.62 259 ARG A C 1
ATOM 2014 O O . ARG A 1 259 ? 11.695 46.094 23.766 1 92.62 259 ARG A O 1
ATOM 2021 N N . CYS A 1 260 ? 13.148 46.625 25.484 1 91.31 260 CYS A N 1
ATOM 2022 C CA . CYS A 1 260 ? 12.656 48 25.578 1 91.31 260 CYS A CA 1
ATOM 2023 C C . CYS A 1 260 ? 13.039 48.812 24.359 1 91.31 260 CYS A C 1
ATOM 2025 O O . CYS A 1 260 ? 14.164 48.688 23.859 1 91.31 260 CYS A O 1
ATOM 2027 N N . SER A 1 261 ? 12.164 49.625 23.828 1 88.06 261 SER A N 1
ATOM 2028 C CA . SER A 1 261 ? 12.406 50.375 22.609 1 88.06 261 SER A CA 1
ATOM 2029 C C . SER A 1 261 ? 13.391 51.531 22.875 1 88.06 261 SER A C 1
ATOM 2031 O O . SER A 1 261 ? 13.984 52.062 21.938 1 88.06 261 SER A O 1
ATOM 2033 N N . TYR A 1 262 ? 13.516 51.844 24.141 1 87.69 262 TYR A N 1
ATOM 2034 C CA . TYR A 1 262 ? 14.359 52.969 24.5 1 87.69 262 TYR A CA 1
ATOM 2035 C C . TYR A 1 262 ? 15.75 52.5 24.922 1 87.69 262 TYR A C 1
ATOM 2037 O O . TYR A 1 262 ? 16.75 52.812 24.266 1 87.69 262 TYR A O 1
ATOM 2045 N N . CYS A 1 263 ? 15.867 51.781 25.969 1 89.56 263 CYS A N 1
ATOM 2046 C CA . CYS A 1 263 ? 17.172 51.406 26.516 1 89.56 263 CYS A CA 1
ATOM 2047 C C . CYS A 1 263 ? 17.672 50.094 25.922 1 89.56 263 CYS A C 1
ATOM 2049 O O . CYS A 1 263 ? 18.812 49.719 26.141 1 89.56 263 CYS A O 1
ATOM 2051 N N . ARG A 1 264 ? 16.859 49.25 25.203 1 91.06 264 ARG A N 1
ATOM 2052 C CA . ARG A 1 264 ? 17.172 48.031 24.469 1 91.06 264 ARG A CA 1
ATOM 2053 C C . ARG A 1 264 ? 17.484 46.875 25.422 1 91.06 264 ARG A C 1
ATOM 2055 O O . ARG A 1 264 ? 17.984 45.844 25 1 91.06 264 ARG A O 1
ATOM 2062 N N . CYS A 1 265 ? 17.188 47.094 26.594 1 92.5 265 CYS A N 1
ATOM 2063 C CA . CYS A 1 265 ? 17.359 46.031 27.562 1 92.5 265 CYS A CA 1
ATOM 2064 C C . CYS A 1 265 ? 16.375 44.875 27.281 1 92.5 265 CYS A C 1
ATOM 2066 O O . CYS A 1 265 ? 15.227 45.125 26.922 1 92.5 265 CYS A O 1
ATOM 2068 N N . ARG A 1 266 ? 16.922 43.688 27.641 1 93 266 ARG A N 1
ATOM 2069 C CA . ARG A 1 266 ? 16.109 42.5 27.422 1 93 266 ARG A CA 1
ATOM 2070 C C . ARG A 1 266 ? 15.016 42.375 28.469 1 93 266 ARG A C 1
ATOM 2072 O O . ARG A 1 266 ? 15.25 42.625 29.656 1 93 266 ARG A O 1
ATOM 2079 N N . HIS A 1 267 ? 13.898 42.125 27.969 1 90.75 267 HIS A N 1
ATOM 2080 C CA . HIS A 1 267 ? 12.773 41.844 28.844 1 90.75 267 HIS A CA 1
ATOM 2081 C C . HIS A 1 267 ? 12.266 40.438 28.688 1 90.75 267 HIS A C 1
ATOM 2083 O O . HIS A 1 267 ? 12.305 39.875 27.578 1 90.75 267 HIS A O 1
ATOM 2089 N N . MET B 1 1 ? 46.781 -14.156 8.477 1 24.84 1 MET B N 1
ATOM 2090 C CA . MET B 1 1 ? 47.625 -14.156 7.293 1 24.84 1 MET B CA 1
ATOM 2091 C C . MET B 1 1 ? 47.062 -13.219 6.227 1 24.84 1 MET B C 1
ATOM 2093 O O . MET B 1 1 ? 45.875 -13.297 5.879 1 24.84 1 MET B O 1
ATOM 2097 N N . ALA B 1 2 ? 47.656 -12.008 6.059 1 35.78 2 ALA B N 1
ATOM 2098 C CA . ALA B 1 2 ? 47.188 -11.039 5.074 1 35.78 2 ALA B CA 1
ATOM 2099 C C . ALA B 1 2 ? 46.938 -11.711 3.73 1 35.78 2 ALA B C 1
ATOM 2101 O O . ALA B 1 2 ? 47.562 -12.703 3.379 1 35.78 2 ALA B O 1
ATOM 2102 N N . PRO B 1 3 ? 45.719 -11.633 3.174 1 40.28 3 PRO B N 1
ATOM 2103 C CA . PRO B 1 3 ? 45.469 -12.312 1.896 1 40.28 3 PRO B CA 1
ATOM 2104 C C . PRO B 1 3 ? 46.688 -12.258 0.971 1 40.28 3 PRO B C 1
ATOM 2106 O O . PRO B 1 3 ? 47.5 -11.328 1.061 1 40.28 3 PRO B O 1
ATOM 2109 N N . VAL B 1 4 ? 47.406 -13.312 0.723 1 40.97 4 VAL B N 1
ATOM 2110 C CA . VAL B 1 4 ? 48.5 -13.367 -0.251 1 40.97 4 VAL B CA 1
ATOM 2111 C C . VAL B 1 4 ? 48.156 -12.453 -1.429 1 40.97 4 VAL B C 1
ATOM 2113 O O . VAL B 1 4 ? 47.094 -12.547 -2.025 1 40.97 4 VAL B O 1
ATOM 2116 N N . PRO B 1 5 ? 48.656 -11.258 -1.5 1 43.09 5 PRO B N 1
ATOM 2117 C CA . PRO B 1 5 ? 48.438 -10.398 -2.662 1 43.09 5 PRO B CA 1
ATOM 2118 C C . PRO B 1 5 ? 48.562 -11.141 -3.988 1 43.09 5 PRO B C 1
ATOM 2120 O O . PRO B 1 5 ? 49.562 -11.828 -4.207 1 43.09 5 PRO B O 1
ATOM 2123 N N . THR B 1 6 ? 47.781 -12.07 -4.434 1 44.72 6 THR B N 1
ATOM 2124 C CA . THR B 1 6 ? 47.844 -12.453 -5.84 1 44.72 6 THR B CA 1
ATOM 2125 C C . THR B 1 6 ? 48.156 -11.242 -6.719 1 44.72 6 THR B C 1
ATOM 2127 O O . THR B 1 6 ? 47.25 -10.664 -7.332 1 44.72 6 THR B O 1
ATOM 2130 N N . ALA B 1 7 ? 48.969 -10.32 -6.324 1 51.38 7 ALA B N 1
ATOM 2131 C CA . ALA B 1 7 ? 49.375 -8.984 -6.742 1 51.38 7 ALA B CA 1
ATOM 2132 C C . ALA B 1 7 ? 49.688 -8.945 -8.234 1 51.38 7 ALA B C 1
ATOM 2134 O O . ALA B 1 7 ? 49.469 -7.934 -8.898 1 51.38 7 ALA B O 1
ATOM 2135 N N . GLY B 1 8 ? 50.094 -9.992 -8.852 1 63.16 8 GLY B N 1
ATOM 2136 C CA . GLY B 1 8 ? 50.625 -9.852 -10.203 1 63.16 8 GLY B CA 1
ATOM 2137 C C . GLY B 1 8 ? 49.781 -10.508 -11.258 1 63.16 8 GLY B C 1
ATOM 2138 O O . GLY B 1 8 ? 50 -10.32 -12.453 1 63.16 8 GLY B O 1
ATOM 2139 N N . VAL B 1 9 ? 48.938 -11.469 -10.867 1 67.62 9 VAL B N 1
ATOM 2140 C CA . VAL B 1 9 ? 48.219 -12.156 -11.922 1 67.62 9 VAL B CA 1
ATOM 2141 C C . VAL B 1 9 ? 47.031 -11.305 -12.375 1 67.62 9 VAL B C 1
ATOM 2143 O O . VAL B 1 9 ? 46.219 -10.852 -11.547 1 67.62 9 VAL B O 1
ATOM 2146 N N . ASP B 1 10 ? 47.094 -10.945 -13.602 1 80.75 10 ASP B N 1
ATOM 2147 C CA . ASP B 1 10 ? 45.938 -10.297 -14.227 1 80.75 10 ASP B CA 1
ATOM 2148 C C . ASP B 1 10 ? 44.844 -11.32 -14.562 1 80.75 10 ASP B C 1
ATOM 2150 O O . ASP B 1 10 ? 44.938 -12 -15.594 1 80.75 10 ASP B O 1
ATOM 2154 N N . PHE B 1 11 ? 43.906 -11.43 -13.711 1 85.12 11 PHE B N 1
ATOM 2155 C CA . PHE B 1 11 ? 42.875 -12.453 -13.844 1 85.12 11 PHE B CA 1
ATOM 2156 C C . PHE B 1 11 ? 42.062 -12.258 -15.125 1 85.12 11 PHE B C 1
ATOM 2158 O O . PHE B 1 11 ? 41.594 -13.227 -15.719 1 85.12 11 PHE B O 1
ATOM 2165 N N . ARG B 1 12 ? 41.969 -11.148 -15.523 1 85.31 12 ARG B N 1
ATOM 2166 C CA . ARG B 1 12 ? 41.281 -10.906 -16.797 1 85.31 12 ARG B CA 1
ATOM 2167 C C . ARG B 1 12 ? 42.062 -11.516 -17.953 1 85.31 12 ARG B C 1
ATOM 2169 O O . ARG B 1 12 ? 41.469 -12.102 -18.859 1 85.31 12 ARG B O 1
ATOM 2176 N N . ASP B 1 13 ? 43.25 -11.25 -17.844 1 86.62 13 ASP B N 1
ATOM 2177 C CA . ASP B 1 13 ? 44.125 -11.812 -18.875 1 86.62 13 ASP B CA 1
ATOM 2178 C C . ASP B 1 13 ? 44.125 -13.336 -18.828 1 86.62 13 ASP B C 1
ATOM 2180 O O . ASP B 1 13 ? 44.188 -14 -19.859 1 86.62 13 ASP B O 1
ATOM 2184 N N . LEU B 1 14 ? 44.125 -13.789 -17.641 1 86.81 14 LEU B N 1
ATOM 2185 C CA . LEU B 1 14 ? 44.094 -15.234 -17.469 1 86.81 14 LEU B CA 1
ATOM 2186 C C . LEU B 1 14 ? 42.844 -15.82 -18.109 1 86.81 14 LEU B C 1
ATOM 2188 O O . LEU B 1 14 ? 42.906 -16.828 -18.812 1 86.81 14 LEU B O 1
ATOM 2192 N N . LEU B 1 15 ? 41.75 -15.188 -17.922 1 88.62 15 LEU B N 1
ATOM 2193 C CA . LEU B 1 15 ? 40.5 -15.625 -18.5 1 88.62 15 LEU B CA 1
ATOM 2194 C C . LEU B 1 15 ? 40.531 -15.531 -20.031 1 88.62 15 LEU B C 1
ATOM 2196 O O . LEU B 1 15 ? 40.125 -16.469 -20.719 1 88.62 15 LEU B O 1
ATOM 2200 N N . ARG B 1 16 ? 41.031 -14.461 -20.469 1 88.5 16 ARG B N 1
ATOM 2201 C CA . ARG B 1 16 ? 41.094 -14.211 -21.906 1 88.5 16 ARG B CA 1
ATOM 2202 C C . ARG B 1 16 ? 42 -15.211 -22.609 1 88.5 16 ARG B C 1
ATOM 2204 O O . ARG B 1 16 ? 41.656 -15.727 -23.672 1 88.5 16 ARG B O 1
ATOM 2211 N N . SER B 1 17 ? 43.125 -15.523 -22 1 88.88 17 SER B N 1
ATOM 2212 C CA . SER B 1 17 ? 44.094 -16.406 -22.625 1 88.88 17 SER B CA 1
ATOM 2213 C C . SER B 1 17 ? 43.719 -17.859 -22.469 1 88.88 17 SER B C 1
ATOM 2215 O O . SER B 1 17 ? 44.031 -18.703 -23.312 1 88.88 17 SER B O 1
ATOM 2217 N N . GLY B 1 18 ? 43.125 -18.141 -21.406 1 89 18 GLY B N 1
ATOM 2218 C CA . GLY B 1 18 ? 42.781 -19.516 -21.094 1 89 18 GLY B CA 1
ATOM 2219 C C . GLY B 1 18 ? 43.969 -20.344 -20.703 1 89 18 GLY B C 1
ATOM 2220 O O . GLY B 1 18 ? 43.906 -21.578 -20.625 1 89 18 GLY B O 1
ATOM 2221 N N . GLN B 1 19 ? 45 -19.641 -20.562 1 88.94 19 GLN B N 1
ATOM 2222 C CA . GLN B 1 19 ? 46.219 -20.359 -20.234 1 88.94 19 GLN B CA 1
ATOM 2223 C C . GLN B 1 19 ? 46.062 -21.109 -18.922 1 88.94 19 GLN B C 1
ATOM 2225 O O . GLN B 1 19 ? 45.562 -20.578 -17.938 1 88.94 19 GLN B O 1
ATOM 2230 N N . PHE B 1 20 ? 46.469 -22.422 -18.938 1 89.56 20 PHE B N 1
ATOM 2231 C CA . PHE B 1 20 ? 46.5 -23.297 -17.781 1 89.56 20 PHE B CA 1
ATOM 2232 C C . PHE B 1 20 ? 45.094 -23.625 -17.297 1 89.56 20 PHE B C 1
ATOM 2234 O O . PHE B 1 20 ? 44.906 -23.984 -16.141 1 89.56 20 PHE B O 1
ATOM 2241 N N . SER B 1 21 ? 44.125 -23.359 -18.172 1 93.5 21 SER B N 1
ATOM 2242 C CA . SER B 1 21 ? 42.781 -23.703 -17.812 1 93.5 21 SER B CA 1
ATOM 2243 C C . SER B 1 21 ? 42.625 -25.203 -17.578 1 93.5 21 SE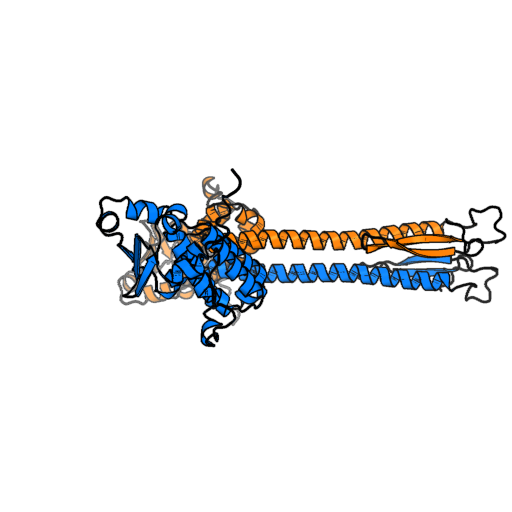R B C 1
ATOM 2245 O O . SER B 1 21 ? 43.281 -26.016 -18.219 1 93.5 21 SER B O 1
ATOM 2247 N N . ASP B 1 22 ? 41.812 -25.656 -16.625 1 93.5 22 ASP B N 1
ATOM 2248 C CA . ASP B 1 22 ? 41.562 -27.062 -16.297 1 93.5 22 ASP B CA 1
ATOM 2249 C C . ASP B 1 22 ? 40.094 -27.344 -16.109 1 93.5 22 ASP B C 1
ATOM 2251 O O . ASP B 1 22 ? 39.719 -28.391 -15.578 1 93.5 22 ASP B O 1
ATOM 2255 N N . LEU B 1 23 ? 39.312 -26.453 -16.453 1 94.12 23 LEU B N 1
ATOM 2256 C CA . LEU B 1 23 ? 37.844 -26.578 -16.438 1 94.12 23 LEU B CA 1
ATOM 2257 C C . LEU B 1 23 ? 37.219 -25.906 -17.656 1 94.12 23 LEU B C 1
ATOM 2259 O O . LEU B 1 23 ? 37.625 -24.797 -18.031 1 94.12 23 LEU B O 1
ATOM 2263 N N . THR B 1 24 ? 36.312 -26.594 -18.312 1 95.56 24 THR B N 1
ATOM 2264 C CA . THR B 1 24 ? 35.625 -26 -19.469 1 95.56 24 THR B CA 1
ATOM 2265 C C . THR B 1 24 ? 34.125 -25.953 -19.219 1 95.56 24 THR B C 1
ATOM 2267 O O . THR B 1 24 ? 33.5 -26.969 -18.859 1 95.56 24 THR B O 1
ATOM 2270 N N . VAL B 1 25 ? 33.562 -24.766 -19.422 1 96.06 25 VAL B N 1
ATOM 2271 C CA . VAL B 1 25 ? 32.094 -24.594 -19.375 1 96.06 25 VAL B CA 1
ATOM 2272 C C . VAL B 1 25 ? 31.562 -24.406 -20.781 1 96.06 25 VAL B C 1
ATOM 2274 O O . VAL B 1 25 ? 32.094 -23.609 -21.562 1 96.06 25 VAL B O 1
ATOM 2277 N N . VAL B 1 26 ? 30.562 -25.219 -21.094 1 96.44 26 VAL B N 1
ATOM 2278 C CA . VAL B 1 26 ? 29.984 -25.156 -22.438 1 96.44 26 VAL B CA 1
ATOM 2279 C C . VAL B 1 26 ? 28.516 -24.734 -22.359 1 96.44 26 VAL B C 1
ATOM 2281 O O . VAL B 1 26 ? 27.75 -25.297 -21.578 1 96.44 26 VAL B O 1
ATOM 2284 N N . CYS B 1 27 ? 28.203 -23.734 -23.062 1 96.56 27 CYS B N 1
ATOM 2285 C CA . CYS B 1 27 ? 26.828 -23.266 -23.156 1 96.56 27 CYS B CA 1
ATOM 2286 C C . CYS B 1 27 ? 26.422 -23.016 -24.609 1 96.56 27 CYS B C 1
ATOM 2288 O O . CYS B 1 27 ? 26.938 -22.078 -25.25 1 96.56 27 CYS B O 1
ATOM 2290 N N . ARG B 1 28 ? 25.5 -23.75 -25.156 1 95.38 28 ARG B N 1
ATOM 2291 C CA . ARG B 1 28 ? 24.984 -23.625 -26.531 1 95.38 28 ARG B CA 1
ATOM 2292 C C . ARG B 1 28 ? 26.141 -23.547 -27.531 1 95.38 28 ARG B C 1
ATOM 2294 O O . ARG B 1 28 ? 26.156 -22.641 -28.375 1 95.38 28 ARG B O 1
ATOM 2301 N N . GLY B 1 29 ? 27.078 -24.375 -27.391 1 93.75 29 GLY B N 1
ATOM 2302 C CA . GLY B 1 29 ? 28.172 -24.5 -28.344 1 93.75 29 GLY B CA 1
ATOM 2303 C C . GLY B 1 29 ? 29.328 -23.562 -28.047 1 93.75 29 GLY B C 1
ATOM 2304 O O . GLY B 1 29 ? 30.391 -23.672 -28.656 1 93.75 29 GLY B O 1
ATOM 2305 N N . ILE B 1 30 ? 29.141 -22.594 -27.109 1 94.94 30 ILE B N 1
ATOM 2306 C CA . ILE B 1 30 ? 30.203 -21.672 -26.734 1 94.94 30 ILE B CA 1
ATOM 2307 C C . ILE B 1 30 ? 30.984 -22.234 -25.547 1 94.94 30 ILE B C 1
ATOM 2309 O O . ILE B 1 30 ? 30.391 -22.656 -24.562 1 94.94 30 ILE B O 1
ATOM 2313 N N . GLU B 1 31 ? 32.312 -22.172 -25.641 1 95.56 31 GLU B N 1
ATOM 2314 C CA . GLU B 1 31 ? 33.188 -22.734 -24.594 1 95.56 31 GLU B CA 1
ATOM 2315 C C . GLU B 1 31 ? 33.875 -21.625 -23.797 1 95.56 31 GLU B C 1
ATOM 2317 O O . GLU B 1 31 ? 34.344 -20.641 -24.375 1 95.56 31 GLU B O 1
ATOM 2322 N N . PHE B 1 32 ? 33.844 -21.766 -22.531 1 95.31 32 PHE B N 1
ATOM 2323 C CA . PHE B 1 32 ? 34.594 -20.938 -21.594 1 95.31 32 PHE B CA 1
ATOM 2324 C C . PHE B 1 32 ? 35.625 -21.75 -20.859 1 95.31 32 PHE B C 1
ATOM 2326 O O . PHE B 1 32 ? 35.312 -22.719 -20.156 1 95.31 32 PHE B O 1
ATOM 2333 N N . LYS B 1 33 ? 36.906 -21.375 -21.031 1 95.19 33 LYS B N 1
ATOM 2334 C CA . LYS B 1 33 ? 38 -22.031 -20.344 1 95.19 33 LYS B CA 1
ATOM 2335 C C . LYS B 1 33 ? 38.281 -21.391 -19 1 95.19 33 LYS B C 1
ATOM 2337 O O . LYS B 1 33 ? 38.625 -20.219 -18.922 1 95.19 33 LYS B O 1
ATOM 2342 N N . LEU B 1 34 ? 38.062 -22.234 -17.969 1 95.88 34 LEU B N 1
ATOM 2343 C CA . LEU B 1 34 ? 38.188 -21.719 -16.609 1 95.88 34 LEU B CA 1
ATOM 2344 C C . LEU B 1 34 ? 39.25 -22.469 -15.828 1 95.88 34 LEU B C 1
ATOM 2346 O O . LEU B 1 34 ? 39.781 -23.469 -16.312 1 95.88 34 LEU B O 1
ATOM 2350 N N . HIS B 1 35 ? 39.562 -21.938 -14.695 1 93.56 35 HIS B N 1
ATOM 2351 C CA . HIS B 1 35 ? 40.438 -22.594 -13.719 1 93.56 35 HIS B CA 1
ATOM 2352 C C . HIS B 1 35 ? 39.625 -23.078 -12.516 1 93.56 35 HIS B C 1
ATOM 2354 O O . HIS B 1 35 ? 38.875 -22.312 -11.906 1 93.56 35 HIS B O 1
ATOM 2360 N N . LYS B 1 36 ? 39.781 -24.297 -12.156 1 92.75 36 LYS B N 1
ATOM 2361 C CA . LYS B 1 36 ? 39.031 -24.922 -11.055 1 92.75 36 LYS B CA 1
ATOM 2362 C C . LYS B 1 36 ? 39.219 -24.125 -9.766 1 92.75 36 LYS B C 1
ATOM 2364 O O . LYS B 1 36 ? 38.25 -23.906 -9.039 1 92.75 36 LYS B O 1
ATOM 2369 N N . VAL B 1 37 ? 40.406 -23.703 -9.516 1 90.81 37 VAL B N 1
ATOM 2370 C CA . VAL B 1 37 ? 40.719 -23.016 -8.266 1 90.81 37 VAL B CA 1
ATOM 2371 C C . VAL B 1 37 ? 39.875 -21.719 -8.18 1 90.81 37 VAL B C 1
ATOM 2373 O O . VAL B 1 37 ? 39.438 -21.344 -7.09 1 90.81 37 VAL B O 1
ATOM 2376 N N . ILE B 1 38 ? 39.625 -21.141 -9.312 1 93.12 38 ILE B N 1
ATOM 2377 C CA . ILE B 1 38 ? 38.875 -19.891 -9.336 1 93.12 38 ILE B CA 1
ATOM 2378 C C . ILE B 1 38 ? 37.375 -20.156 -9.242 1 93.12 38 ILE B C 1
ATOM 2380 O O . ILE B 1 38 ? 36.688 -19.578 -8.406 1 93.12 38 ILE B O 1
ATOM 2384 N N . ALA B 1 39 ? 36.844 -21.031 -10.031 1 95 39 ALA B N 1
ATOM 2385 C CA . ALA B 1 39 ? 35.438 -21.312 -10.125 1 95 39 ALA B CA 1
ATOM 2386 C C . ALA B 1 39 ? 34.938 -22.078 -8.898 1 95 39 ALA B C 1
ATOM 2388 O O . ALA B 1 39 ? 33.906 -21.703 -8.297 1 95 39 ALA B O 1
ATOM 2389 N N . CYS B 1 40 ? 35.656 -23.094 -8.422 1 93.12 40 CYS B N 1
ATOM 2390 C CA . CYS B 1 40 ? 35.156 -24.016 -7.395 1 93.12 40 CYS B CA 1
ATOM 2391 C C . CYS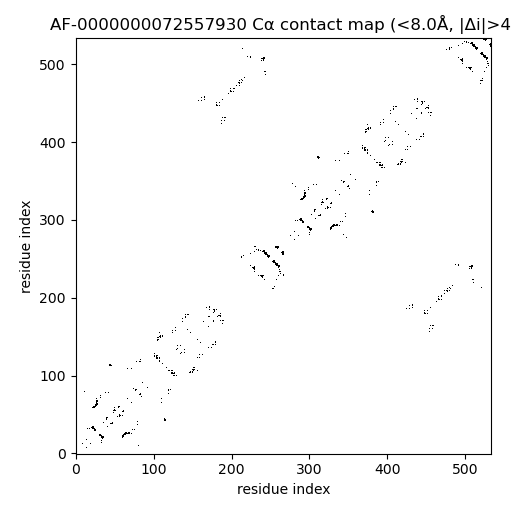 B 1 40 ? 35.281 -23.391 -6.008 1 93.12 40 CYS B C 1
ATOM 2393 O O . CYS B 1 40 ? 34.5 -23.719 -5.117 1 93.12 40 CYS B O 1
ATOM 2395 N N . LEU B 1 41 ? 36.188 -22.469 -5.824 1 93.94 41 LEU B N 1
ATOM 2396 C CA . LEU B 1 41 ? 36.281 -21.797 -4.535 1 93.94 41 LEU B CA 1
ATOM 2397 C C . LEU B 1 41 ? 35.125 -20.844 -4.324 1 93.94 41 LEU B C 1
ATOM 2399 O O . LEU B 1 41 ? 34.812 -20.484 -3.189 1 93.94 41 LEU B O 1
ATOM 2403 N N . GLN B 1 42 ? 34.531 -20.5 -5.441 1 96 42 GLN B N 1
ATOM 2404 C CA . GLN B 1 42 ? 33.531 -19.469 -5.352 1 96 42 GLN B CA 1
ATOM 2405 C C . GLN B 1 42 ? 32.125 -20.047 -5.582 1 96 42 GLN B C 1
ATOM 2407 O O . GLN B 1 42 ? 31.125 -19.359 -5.383 1 96 42 GLN B O 1
ATOM 2412 N N . SER B 1 43 ? 32 -21.25 -5.988 1 97.06 43 SER B N 1
ATOM 2413 C CA . SER B 1 43 ? 30.719 -21.875 -6.273 1 97.06 43 SER B CA 1
ATOM 2414 C C . SER B 1 43 ? 30.688 -23.312 -5.754 1 97.06 43 SER B C 1
ATOM 2416 O O . SER B 1 43 ? 31.344 -24.188 -6.301 1 97.06 43 SER B O 1
ATOM 2418 N N . PRO B 1 44 ? 29.875 -23.562 -4.777 1 96.31 44 PRO B N 1
ATOM 2419 C CA . PRO B 1 44 ? 29.734 -24.938 -4.281 1 96.31 44 PRO B CA 1
ATOM 2420 C C . PRO B 1 44 ? 29.203 -25.891 -5.34 1 96.31 44 PRO B C 1
ATOM 2422 O O . PRO B 1 44 ? 29.5 -27.078 -5.309 1 96.31 44 PRO B O 1
ATOM 2425 N N . VAL B 1 45 ? 28.391 -25.391 -6.223 1 95.06 45 VAL B N 1
ATOM 2426 C CA . VAL B 1 45 ? 27.828 -26.203 -7.285 1 95.06 45 VAL B CA 1
ATOM 2427 C C . VAL B 1 45 ? 28.922 -26.625 -8.258 1 95.06 45 VAL B C 1
ATOM 2429 O O . VAL B 1 45 ? 28.984 -27.797 -8.664 1 95.06 45 VAL B O 1
ATOM 2432 N N . PHE B 1 46 ? 29.797 -25.703 -8.617 1 94.19 46 PHE B N 1
ATOM 2433 C CA . PHE B 1 46 ? 30.953 -26.062 -9.453 1 94.19 46 PHE B CA 1
ATOM 2434 C C . PHE B 1 46 ? 31.828 -27.078 -8.75 1 94.19 46 PHE B C 1
ATOM 2436 O O . PHE B 1 46 ? 32.281 -28.047 -9.367 1 94.19 46 PHE B O 1
ATOM 2443 N N . LEU B 1 47 ? 32.031 -26.859 -7.496 1 92.94 47 LEU B N 1
ATOM 2444 C CA . LEU B 1 47 ? 32.844 -27.766 -6.703 1 92.94 47 LEU B CA 1
ATOM 2445 C C . LEU B 1 47 ? 32.25 -29.172 -6.711 1 92.94 47 LEU B C 1
ATOM 2447 O O . LEU B 1 47 ? 32.969 -30.156 -6.953 1 92.94 47 LEU B O 1
ATOM 2451 N N . ALA B 1 48 ? 30.984 -29.203 -6.52 1 93.12 48 ALA B N 1
ATOM 2452 C CA . ALA B 1 48 ? 30.297 -30.5 -6.496 1 93.12 48 ALA B CA 1
ATOM 2453 C C . ALA B 1 48 ? 30.344 -31.172 -7.863 1 93.12 48 ALA B C 1
ATOM 2455 O O . ALA B 1 48 ? 30.5 -32.375 -7.953 1 93.12 48 ALA B O 1
ATOM 2456 N N . ALA B 1 49 ? 30.203 -30.391 -8.891 1 90.62 49 ALA B N 1
ATOM 2457 C CA . ALA B 1 49 ? 30.188 -30.922 -10.25 1 90.62 49 ALA B CA 1
ATOM 2458 C C . ALA B 1 49 ? 31.531 -31.547 -10.609 1 90.62 49 ALA B C 1
ATOM 2460 O O . ALA B 1 49 ? 31.594 -32.594 -11.242 1 90.62 49 ALA B O 1
ATOM 2461 N N . VAL B 1 50 ? 32.656 -30.938 -10.164 1 89.12 50 VAL B N 1
ATOM 2462 C CA . VAL B 1 50 ? 34 -31.391 -10.492 1 89.12 50 VAL B CA 1
ATOM 2463 C C . VAL B 1 50 ? 34.375 -32.594 -9.641 1 89.12 50 VAL B C 1
ATOM 2465 O O . VAL B 1 50 ? 35.125 -33.5 -10.078 1 89.12 50 VAL B O 1
ATOM 2468 N N . ASN B 1 51 ? 33.812 -32.625 -8.508 1 86.5 51 ASN B N 1
ATOM 2469 C CA . ASN B 1 51 ? 34.156 -33.719 -7.594 1 86.5 51 ASN B CA 1
ATOM 2470 C C . ASN B 1 51 ? 33.219 -34.906 -7.781 1 86.5 51 ASN B C 1
ATOM 2472 O O . ASN B 1 51 ? 33.406 -35.938 -7.141 1 86.5 51 ASN B O 1
ATOM 2476 N N . SER B 1 52 ? 32.312 -34.688 -8.492 1 81.38 52 SER B N 1
ATOM 2477 C CA . SER B 1 52 ? 31.359 -35.781 -8.695 1 81.38 52 SER B CA 1
ATOM 2478 C C . SER B 1 52 ? 31.953 -36.875 -9.57 1 81.38 52 SER B C 1
ATOM 2480 O O . SER B 1 52 ? 32.875 -36.625 -10.336 1 81.38 52 SER B O 1
ATOM 2482 N N . ASP B 1 53 ? 31.703 -38.031 -9.32 1 73.25 53 ASP B N 1
ATOM 2483 C CA . ASP B 1 53 ? 32.125 -39.188 -10.109 1 73.25 53 ASP B CA 1
ATOM 2484 C C . ASP B 1 53 ? 31.438 -39.188 -11.477 1 73.25 53 ASP B C 1
ATOM 2486 O O . ASP B 1 53 ? 31.625 -40.125 -12.258 1 73.25 53 ASP B O 1
ATOM 2490 N N . PHE B 1 54 ? 30.859 -38.062 -11.656 1 68.25 54 PHE B N 1
ATOM 2491 C CA . PHE B 1 54 ? 30.125 -38 -12.914 1 68.25 54 PHE B CA 1
ATOM 2492 C C . PHE B 1 54 ? 31.016 -37.438 -14.031 1 68.25 54 PHE B C 1
ATOM 2494 O O . PHE B 1 54 ? 32.188 -37.094 -13.789 1 68.25 54 PHE B O 1
ATOM 2501 N N . GLN B 1 55 ? 30.5 -37.531 -15.211 1 67.31 55 GLN B N 1
ATOM 2502 C CA . GLN B 1 55 ? 31.203 -37.156 -16.422 1 67.31 55 GLN B CA 1
ATOM 2503 C C . GLN B 1 55 ? 31.938 -35.844 -16.25 1 67.31 55 GLN B C 1
ATOM 2505 O O . GLN B 1 55 ? 33.062 -35.688 -16.719 1 67.31 55 GLN B O 1
ATOM 2510 N N . GLU B 1 56 ? 31.391 -34.844 -15.453 1 68.31 56 GLU B N 1
ATOM 2511 C CA . GLU B 1 56 ? 32 -33.531 -15.25 1 68.31 56 GLU B CA 1
ATOM 2512 C C . GLU B 1 56 ? 33.281 -33.656 -14.445 1 68.31 56 GLU B C 1
ATOM 2514 O O . GLU B 1 56 ? 34.281 -32.969 -14.727 1 68.31 56 GLU B O 1
ATOM 2519 N N . GLY B 1 57 ? 33.219 -34.469 -13.461 1 69.5 57 GLY B N 1
ATOM 2520 C CA . GLY B 1 57 ? 34.406 -34.688 -12.656 1 69.5 57 GLY B CA 1
ATOM 2521 C C . GLY B 1 57 ? 35.531 -35.312 -13.438 1 69.5 57 GLY B C 1
ATOM 2522 O O . GLY B 1 57 ? 36.688 -34.938 -13.242 1 69.5 57 GLY B O 1
ATOM 2523 N N . ARG B 1 58 ? 35.219 -36.125 -14.406 1 73.19 58 ARG B N 1
ATOM 2524 C CA . ARG B 1 58 ? 36.25 -36.844 -15.156 1 73.19 58 ARG B CA 1
ATOM 2525 C C . ARG B 1 58 ? 36.75 -36 -16.328 1 73.19 58 ARG B C 1
ATOM 2527 O O . ARG B 1 58 ? 37.938 -36 -16.609 1 73.19 58 ARG B O 1
ATOM 2534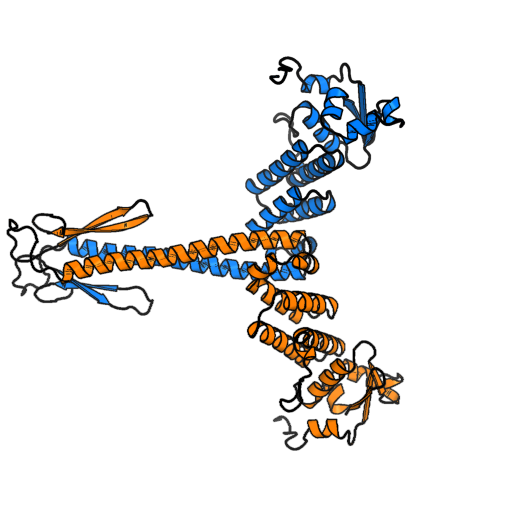 N N . THR B 1 59 ? 35.906 -35.312 -17.016 1 78.75 59 THR B N 1
ATOM 2535 C CA . THR B 1 59 ? 36.25 -34.625 -18.266 1 78.75 59 THR B CA 1
ATOM 2536 C C . THR B 1 59 ? 36.625 -33.188 -17.984 1 78.75 59 THR B C 1
ATOM 2538 O O . THR B 1 59 ? 37.281 -32.531 -18.812 1 78.75 59 THR B O 1
ATOM 2541 N N . GLY B 1 60 ? 36.188 -32.719 -16.859 1 87.25 60 GLY B N 1
ATOM 2542 C CA . GLY B 1 60 ? 36.406 -31.312 -16.578 1 87.25 60 GLY B CA 1
ATOM 2543 C C . GLY B 1 60 ? 35.531 -30.391 -17.406 1 87.25 60 GLY B C 1
ATOM 2544 O O . GLY B 1 60 ? 35.906 -29.25 -17.688 1 87.25 60 GLY B O 1
ATOM 2545 N N . VAL B 1 61 ? 34.438 -30.938 -17.953 1 92.25 61 VAL B N 1
ATOM 2546 C CA . VAL B 1 61 ? 33.531 -30.156 -18.797 1 92.25 61 VAL B CA 1
ATOM 2547 C C . VAL B 1 61 ? 32.188 -30.031 -18.109 1 92.25 61 VAL B C 1
ATOM 2549 O O . VAL B 1 61 ? 31.578 -31.031 -17.734 1 92.25 61 VAL B O 1
ATOM 2552 N N . ILE B 1 62 ? 31.75 -28.875 -17.875 1 93.25 62 ILE B N 1
ATOM 2553 C CA . ILE B 1 62 ? 30.422 -28.594 -17.312 1 93.25 62 ILE B CA 1
ATOM 2554 C C . ILE B 1 62 ? 29.531 -28 -18.391 1 93.25 62 ILE B C 1
ATOM 2556 O O . ILE B 1 62 ? 29.875 -26.984 -19 1 93.25 62 ILE B O 1
ATOM 2560 N N . LYS B 1 63 ? 28.359 -28.578 -18.625 1 94.06 63 LYS B N 1
ATOM 2561 C CA . LYS B 1 63 ? 27.406 -28.062 -19.578 1 94.06 63 LYS B CA 1
ATOM 2562 C C . LYS B 1 63 ? 26.328 -27.219 -18.891 1 94.06 63 LYS B C 1
ATOM 2564 O O . LYS B 1 63 ? 25.719 -27.672 -17.922 1 94.06 63 LYS B O 1
ATOM 2569 N N . ILE B 1 64 ? 26.141 -26.016 -19.375 1 95.62 64 ILE B N 1
ATOM 2570 C CA . ILE B 1 64 ? 25.094 -25.125 -18.891 1 95.62 64 ILE B CA 1
ATOM 2571 C C . ILE B 1 64 ? 24.031 -24.922 -19.969 1 95.62 64 ILE B C 1
ATOM 2573 O O . ILE B 1 64 ? 24.281 -24.25 -20.969 1 95.62 64 ILE B O 1
ATOM 2577 N N . ASP B 1 65 ? 22.859 -25.438 -19.766 1 93.12 65 ASP B N 1
ATOM 2578 C CA . ASP B 1 65 ? 21.812 -25.406 -20.781 1 93.12 65 ASP B CA 1
ATOM 2579 C C . ASP B 1 65 ? 20.656 -24.516 -20.344 1 93.12 65 ASP B C 1
ATOM 2581 O O . ASP B 1 65 ? 19.828 -24.125 -21.172 1 93.12 65 ASP B O 1
ATOM 2585 N N . GLN B 1 66 ? 20.594 -24.203 -19.125 1 93.19 66 GLN B N 1
ATOM 2586 C CA . GLN B 1 66 ? 19.438 -23.5 -18.578 1 93.19 66 GLN B CA 1
ATOM 2587 C C . GLN B 1 66 ? 19.531 -22 -18.781 1 93.19 66 GLN B C 1
ATOM 2589 O O . GLN B 1 66 ? 18.547 -21.281 -18.625 1 93.19 66 GLN B O 1
ATOM 2594 N N . PHE B 1 67 ? 20.781 -21.594 -19.078 1 96 67 PHE B N 1
ATOM 2595 C CA . PHE B 1 67 ? 21 -20.156 -19.219 1 96 67 PHE B CA 1
ATOM 2596 C C . PHE B 1 67 ? 21.562 -19.828 -20.594 1 96 67 PHE B C 1
ATOM 2598 O O . PHE B 1 67 ? 22.031 -20.719 -21.312 1 96 67 PHE B O 1
ATOM 2605 N N . ASP B 1 68 ? 21.438 -18.547 -21.047 1 94.69 68 ASP B N 1
ATOM 2606 C CA . ASP B 1 68 ? 22 -18.109 -22.328 1 94.69 68 ASP B CA 1
ATOM 2607 C C . ASP B 1 68 ? 23.5 -17.797 -22.188 1 94.69 68 ASP B C 1
ATOM 2609 O O . ASP B 1 68 ? 23.969 -17.5 -21.094 1 94.69 68 ASP B O 1
ATOM 2613 N N . PRO B 1 69 ? 24.25 -17.828 -23.281 1 95.75 69 PRO B N 1
ATOM 2614 C CA . PRO B 1 69 ? 25.703 -17.641 -23.25 1 95.75 69 PRO B CA 1
ATOM 2615 C C . PRO B 1 69 ? 26.109 -16.297 -22.656 1 95.75 69 PRO B C 1
ATOM 2617 O O . PRO B 1 69 ? 27.125 -16.219 -21.953 1 95.75 69 PRO B O 1
ATOM 2620 N N . GLU B 1 70 ? 25.359 -15.281 -22.906 1 93.75 70 GLU B N 1
ATOM 2621 C CA . GLU B 1 70 ? 25.688 -13.969 -22.375 1 93.75 70 GLU B CA 1
ATOM 2622 C C . GLU B 1 70 ? 25.625 -13.953 -20.859 1 93.75 70 GLU B C 1
ATOM 2624 O O . GLU B 1 70 ? 26.5 -13.367 -20.203 1 93.75 70 GLU B O 1
ATOM 2629 N N . THR B 1 71 ? 24.656 -14.555 -20.266 1 96.5 71 THR B N 1
ATOM 2630 C CA . THR B 1 71 ? 24.516 -14.664 -18.828 1 96.5 71 THR B CA 1
ATOM 2631 C C . THR B 1 71 ? 25.672 -15.461 -18.234 1 96.5 71 THR B C 1
ATOM 2633 O O . THR B 1 71 ? 26.234 -15.078 -17.203 1 96.5 71 THR B O 1
ATOM 2636 N N . VAL B 1 72 ? 26.031 -16.531 -18.922 1 97.12 72 VAL B N 1
ATOM 2637 C CA . VAL B 1 72 ? 27.141 -17.359 -18.469 1 97.12 72 VAL B CA 1
ATOM 2638 C C . VAL B 1 72 ? 28.438 -16.547 -18.516 1 97.12 72 VAL B C 1
ATOM 2640 O O . VAL B 1 72 ? 29.25 -16.625 -17.594 1 97.12 72 VAL B O 1
ATOM 2643 N N . ARG B 1 73 ? 28.594 -15.789 -19.562 1 95.88 73 ARG B N 1
ATOM 2644 C CA . ARG B 1 73 ? 29.781 -14.945 -19.703 1 95.88 73 ARG B CA 1
ATOM 2645 C C . ARG B 1 73 ? 29.906 -14 -18.5 1 95.88 73 ARG B C 1
ATOM 2647 O O . ARG B 1 73 ? 31 -13.805 -17.984 1 95.88 73 ARG B O 1
ATOM 2654 N N . ARG B 1 74 ? 28.875 -13.492 -18.062 1 96.44 74 ARG B N 1
ATOM 2655 C CA . ARG B 1 74 ? 28.906 -12.547 -16.953 1 96.44 74 ARG B CA 1
ATOM 2656 C C . ARG B 1 74 ? 29.219 -13.25 -15.641 1 96.44 74 ARG B C 1
ATOM 2658 O O . ARG B 1 74 ? 29.891 -12.695 -14.781 1 96.44 74 ARG B O 1
ATOM 2665 N N . LEU B 1 75 ? 28.656 -14.422 -15.453 1 97.94 75 LEU B N 1
ATOM 2666 C CA . LEU B 1 75 ? 29.047 -15.242 -14.312 1 97.94 75 LEU B CA 1
ATOM 2667 C C . LEU B 1 75 ? 30.547 -15.453 -14.281 1 97.94 75 LEU B C 1
ATOM 2669 O O . LEU B 1 75 ? 31.203 -15.188 -13.266 1 97.94 75 LEU B O 1
ATOM 2673 N N . VAL B 1 76 ? 31.078 -15.852 -15.461 1 96.75 76 VAL B N 1
ATOM 2674 C CA . VAL B 1 76 ? 32.5 -16.172 -15.578 1 96.75 76 VAL B CA 1
ATOM 2675 C C . VAL B 1 76 ? 33.344 -14.914 -15.328 1 96.75 76 VAL B C 1
ATOM 2677 O O . VAL B 1 76 ? 34.312 -14.953 -14.594 1 96.75 76 VAL B O 1
ATOM 2680 N N . GLU B 1 77 ? 32.938 -13.836 -15.914 1 95.25 77 GLU B N 1
ATOM 2681 C CA . GLU B 1 77 ? 33.656 -12.57 -15.711 1 95.25 77 GLU B CA 1
ATOM 2682 C C . GLU B 1 77 ? 33.75 -12.219 -14.227 1 95.25 77 GLU B C 1
ATOM 2684 O O . GLU B 1 77 ? 34.781 -11.805 -13.742 1 95.25 77 GLU B O 1
ATOM 2689 N N . PHE B 1 78 ? 32.688 -12.367 -13.539 1 96.94 78 PHE B N 1
ATOM 2690 C CA . PHE B 1 78 ? 32.625 -12.047 -12.117 1 96.94 78 PHE B CA 1
ATOM 2691 C C . PHE B 1 78 ? 33.594 -12.93 -11.336 1 96.94 78 PHE B C 1
ATOM 2693 O O . PHE B 1 78 ? 34.281 -12.461 -10.438 1 96.94 78 PHE B O 1
ATOM 2700 N N . LEU B 1 79 ? 33.594 -14.203 -11.648 1 96.69 79 LEU B N 1
ATOM 2701 C CA . LEU B 1 79 ? 34.469 -15.133 -10.938 1 96.69 79 LEU B CA 1
ATOM 2702 C C . LEU B 1 79 ? 35.906 -14.695 -11.023 1 96.69 79 LEU B C 1
ATOM 2704 O O . LEU B 1 79 ? 36.719 -14.961 -10.109 1 96.69 79 LEU B O 1
ATOM 2708 N N . TYR B 1 80 ? 36.25 -13.977 -12.062 1 94.25 80 TYR B N 1
ATOM 2709 C CA . TYR B 1 80 ? 37.656 -13.617 -12.273 1 94.25 80 TYR B CA 1
ATOM 2710 C C . TYR B 1 80 ? 37.938 -12.18 -11.844 1 94.25 80 TYR B C 1
ATOM 2712 O O . TYR B 1 80 ? 39.031 -11.859 -11.383 1 94.25 80 TYR B O 1
ATOM 2720 N N . THR B 1 81 ? 36.938 -11.266 -11.992 1 93.31 81 THR B N 1
ATOM 2721 C CA . THR B 1 81 ? 37.219 -9.844 -11.836 1 93.31 81 THR B CA 1
ATOM 2722 C C . THR B 1 81 ? 36.469 -9.258 -10.648 1 93.31 81 THR B C 1
ATOM 2724 O O . THR B 1 81 ? 36.781 -8.164 -10.188 1 93.31 81 THR B O 1
ATOM 2727 N N . GLY B 1 82 ? 35.438 -9.977 -10.18 1 95.12 82 GLY B N 1
ATOM 2728 C CA . GLY B 1 82 ? 34.594 -9.453 -9.117 1 95.12 82 GLY B CA 1
ATOM 2729 C C . GLY B 1 82 ? 33.5 -8.516 -9.609 1 95.12 82 GLY B C 1
ATOM 2730 O O . GLY B 1 82 ? 32.781 -7.922 -8.805 1 95.12 82 GLY B O 1
ATOM 2731 N N . ASP B 1 83 ? 33.469 -8.359 -10.938 1 95.19 83 ASP B N 1
ATOM 2732 C CA . ASP B 1 83 ? 32.469 -7.523 -11.586 1 95.19 83 ASP B CA 1
ATOM 2733 C C . ASP B 1 83 ? 32.031 -8.117 -12.922 1 95.19 83 ASP B C 1
ATOM 2735 O O . ASP B 1 83 ? 32.562 -9.148 -13.344 1 95.19 83 ASP B O 1
ATOM 2739 N N . TYR B 1 84 ? 30.891 -7.578 -13.445 1 93.88 84 TYR B N 1
ATOM 2740 C CA . TYR B 1 84 ? 30.484 -7.957 -14.789 1 93.88 84 TYR B CA 1
ATOM 2741 C C . TYR B 1 84 ? 29.969 -6.75 -15.562 1 93.88 84 TYR B C 1
ATOM 2743 O O . TYR B 1 84 ? 29.5 -5.777 -14.969 1 93.88 84 TYR B O 1
ATOM 2751 N N . GLY B 1 85 ? 29.938 -6.699 -16.828 1 78.06 85 GLY B N 1
ATOM 2752 C CA . GLY B 1 85 ? 29.438 -5.609 -17.641 1 78.06 85 GLY B CA 1
ATOM 2753 C C . GLY B 1 85 ? 30.469 -5.062 -18.609 1 78.06 85 GLY B C 1
ATOM 2754 O O . GLY B 1 85 ? 31.641 -5.469 -18.594 1 78.06 85 GLY B O 1
ATOM 2755 N N . ARG B 1 86 ? 29.859 -4.355 -19.656 1 58.59 86 ARG B N 1
ATOM 2756 C CA . ARG B 1 86 ? 30.672 -3.938 -20.797 1 58.59 86 ARG B CA 1
ATOM 2757 C C . ARG B 1 86 ? 31.766 -2.965 -20.375 1 58.59 86 ARG B C 1
ATOM 2759 O O . ARG B 1 86 ? 31.531 -2.08 -19.562 1 58.59 86 ARG B O 1
ATOM 2766 N N . GLN B 1 87 ? 32.844 -3.23 -20.547 1 51.84 87 GLN B N 1
ATOM 2767 C CA . GLN B 1 87 ? 33.938 -2.275 -20.469 1 51.84 87 GLN B CA 1
ATOM 2768 C C . GLN B 1 87 ? 33.656 -1.02 -21.281 1 51.84 87 GLN B C 1
ATOM 2770 O O . GLN B 1 87 ? 32.938 -1.083 -22.297 1 51.84 87 GLN B O 1
ATOM 2775 N N . PRO B 1 88 ? 33.75 0.178 -20.734 1 46.94 88 PRO B N 1
ATOM 2776 C CA . PRO B 1 88 ? 33.531 1.444 -21.438 1 46.94 88 PRO B CA 1
ATOM 2777 C C . PRO B 1 88 ? 33.875 1.352 -22.922 1 46.94 88 PRO B C 1
ATOM 2779 O O . PRO B 1 88 ? 33.281 2.055 -23.75 1 46.94 88 PRO B O 1
ATOM 2782 N N . GLN B 1 89 ? 34.875 0.675 -23.328 1 47.91 89 GLN B N 1
ATOM 2783 C CA . GLN B 1 89 ? 35.406 0.793 -24.688 1 47.91 89 GLN B CA 1
ATOM 2784 C C . GLN B 1 89 ? 34.594 -0.021 -25.672 1 47.91 89 GLN B C 1
ATOM 2786 O O . GLN B 1 89 ? 34.781 0.079 -26.891 1 47.91 89 GLN B O 1
ATOM 2791 N N . GLU B 1 90 ? 33.719 -0.874 -25.328 1 48.22 90 GLU B N 1
ATOM 2792 C CA . GLU B 1 90 ? 33.031 -1.683 -26.328 1 48.22 90 GLU B CA 1
ATOM 2793 C C . GLU B 1 90 ? 31.688 -1.064 -26.703 1 48.22 90 GLU B C 1
ATOM 2795 O O . GLU B 1 90 ? 30.953 -0.591 -25.828 1 48.22 90 GLU B O 1
ATOM 2800 N N . PRO B 1 91 ? 31.406 -0.703 -28 1 48.53 91 PRO B N 1
ATOM 2801 C CA . PRO B 1 91 ? 30.141 -0.127 -28.469 1 48.53 91 PRO B CA 1
ATOM 2802 C C . PRO B 1 91 ? 28.922 -0.893 -27.953 1 48.53 91 PRO B C 1
ATOM 2804 O O . PRO B 1 91 ? 28.922 -2.127 -27.938 1 48.53 91 PRO B O 1
ATOM 2807 N N . GLN B 1 92 ? 28.188 -0.305 -27.094 1 48.28 92 GLN B N 1
ATOM 2808 C CA . GLN B 1 92 ? 26.984 -0.93 -26.562 1 48.28 92 GLN B CA 1
ATOM 2809 C C . GLN B 1 92 ? 25.953 -1.147 -27.672 1 48.28 92 GLN B C 1
ATOM 2811 O O . GLN B 1 92 ? 25.578 -0.207 -28.375 1 48.28 92 GLN B O 1
ATOM 2816 N N . PRO B 1 93 ? 25.734 -2.234 -28.141 1 46 93 PRO B N 1
ATOM 2817 C CA . PRO B 1 93 ? 24.609 -2.289 -29.062 1 46 93 PRO B CA 1
ATOM 2818 C C . PRO B 1 93 ? 23.312 -1.74 -28.453 1 46 93 PRO B C 1
ATOM 2820 O O . PRO B 1 93 ? 23.094 -1.849 -27.25 1 46 93 PRO B O 1
ATOM 2823 N N . VAL B 1 94 ? 22.641 -0.861 -29.109 1 45.44 94 VAL B N 1
ATOM 2824 C CA . VAL B 1 94 ? 21.406 -0.127 -28.828 1 45.44 94 VAL B CA 1
ATOM 2825 C C . VAL B 1 94 ? 20.422 -1.037 -28.109 1 45.44 94 VAL B C 1
ATOM 2827 O O . VAL B 1 94 ? 19.594 -0.567 -27.328 1 45.44 94 VAL B O 1
ATOM 2830 N N . GLN B 1 95 ? 20.281 -2.213 -28.594 1 45.47 95 GLN B N 1
ATOM 2831 C CA . GLN B 1 95 ? 19.297 -3.145 -28.078 1 45.47 95 GLN B CA 1
ATOM 2832 C C . GLN B 1 95 ? 19.516 -3.404 -26.578 1 45.47 95 GLN B C 1
ATOM 2834 O O . GLN B 1 95 ? 18.625 -3.895 -25.891 1 45.47 95 GLN B O 1
ATOM 2839 N N . GLU B 1 96 ? 20.641 -3.205 -26.078 1 48.31 96 GLU B N 1
ATOM 2840 C CA . GLU B 1 96 ? 21.031 -3.473 -24.703 1 48.31 96 GLU B CA 1
ATOM 2841 C C . GLU B 1 96 ? 20.422 -2.461 -23.734 1 48.31 96 GLU B C 1
ATOM 2843 O O . GLU B 1 96 ? 20.375 -2.684 -22.531 1 48.31 96 GLU B O 1
ATOM 2848 N N . GLN B 1 97 ? 19.984 -1.345 -24.219 1 47 97 GLN B N 1
ATOM 2849 C CA . GLN B 1 97 ? 19.453 -0.284 -23.375 1 47 97 GLN B CA 1
ATOM 2850 C C . GLN B 1 97 ? 18.156 -0.714 -22.703 1 47 97 GLN B C 1
ATOM 2852 O O . GLN B 1 97 ? 17.906 -0.38 -21.547 1 47 97 GLN B O 1
ATOM 2857 N N . THR B 1 98 ? 17.172 -1.083 -23.516 1 48.62 98 THR B N 1
ATOM 2858 C CA . THR B 1 98 ? 15.844 -1.404 -23 1 48.62 98 THR B CA 1
ATOM 2859 C C . THR B 1 98 ? 15.891 -2.629 -22.094 1 48.62 98 THR B C 1
ATOM 2861 O O . THR B 1 98 ? 15.078 -2.758 -21.172 1 48.62 98 THR B O 1
ATOM 2864 N N . GLN B 1 99 ? 16.891 -3.586 -22.359 1 60.09 99 GLN B N 1
ATOM 2865 C CA . GLN B 1 99 ? 16.875 -4.887 -21.703 1 60.09 99 GLN B CA 1
ATOM 2866 C C . GLN B 1 99 ? 17.812 -4.914 -20.5 1 60.09 99 GLN B C 1
ATOM 2868 O O . GLN B 1 99 ? 18.266 -5.984 -20.078 1 60.09 99 GLN B O 1
ATOM 2873 N N . GLY B 1 100 ? 18.031 -3.641 -20.047 1 81.75 100 GLY B N 1
ATOM 2874 C CA . GLY B 1 100 ? 19.188 -3.553 -19.156 1 81.75 100 GLY B CA 1
ATOM 2875 C C . GLY B 1 100 ? 18.938 -4.168 -17.797 1 81.75 100 GLY B C 1
ATOM 2876 O O . GLY B 1 100 ? 19.734 -4.973 -17.312 1 81.75 100 GLY B O 1
ATOM 2877 N N . THR B 1 101 ? 17.766 -3.99 -17.312 1 94.19 101 THR B N 1
ATOM 2878 C CA . THR B 1 101 ? 17.625 -4.488 -15.953 1 94.19 101 THR B CA 1
ATOM 2879 C C . THR B 1 101 ? 17.328 -5.984 -15.953 1 94.19 101 THR B C 1
ATOM 2881 O O . THR B 1 101 ? 17.672 -6.695 -15.008 1 94.19 101 THR B O 1
ATOM 2884 N N . VAL B 1 102 ? 16.75 -6.531 -17.047 1 95.62 102 VAL B N 1
ATOM 2885 C CA . VAL B 1 102 ? 16.438 -7.949 -17.172 1 95.62 102 VAL B CA 1
ATOM 2886 C C . VAL B 1 102 ? 17.719 -8.773 -17.203 1 95.62 102 VAL B C 1
ATOM 2888 O O . VAL B 1 102 ? 17.766 -9.883 -16.656 1 95.62 102 VAL B O 1
ATOM 2891 N N . LEU B 1 103 ? 18.703 -8.188 -17.828 1 94.88 103 LEU B N 1
ATOM 2892 C CA . LEU B 1 103 ? 20 -8.844 -17.859 1 94.88 103 LEU B CA 1
ATOM 2893 C C . LEU B 1 103 ? 20.531 -9.109 -16.453 1 94.88 103 LEU B C 1
ATOM 2895 O O . LEU B 1 103 ? 21.047 -10.188 -16.172 1 94.88 103 LEU B O 1
ATOM 2899 N N . HIS B 1 104 ? 20.375 -8.125 -15.586 1 96.88 104 HIS B N 1
ATOM 2900 C CA . HIS B 1 104 ? 20.828 -8.273 -14.211 1 96.88 104 HIS B CA 1
ATOM 2901 C C . HIS B 1 104 ? 20 -9.297 -13.453 1 96.88 104 HIS B C 1
ATOM 2903 O O . HIS B 1 104 ? 20.516 -9.984 -12.562 1 96.88 104 HIS B O 1
ATOM 2909 N N . VAL B 1 105 ? 18.703 -9.422 -13.859 1 97.88 105 VAL B N 1
ATOM 2910 C CA . VAL B 1 105 ? 17.859 -10.445 -13.266 1 97.88 105 VAL B CA 1
ATOM 2911 C C . VAL B 1 105 ? 18.391 -11.828 -13.633 1 97.88 105 VAL B C 1
ATOM 2913 O O . VAL B 1 105 ? 18.469 -12.719 -12.781 1 97.88 105 VAL B O 1
ATOM 2916 N N . ARG B 1 106 ? 18.781 -12 -14.836 1 97.06 106 ARG B N 1
ATOM 2917 C CA . ARG B 1 106 ? 19.312 -13.273 -15.297 1 97.06 106 ARG B CA 1
ATOM 2918 C C . ARG B 1 106 ? 20.625 -13.594 -14.617 1 97.06 106 ARG B C 1
ATOM 2920 O O . ARG B 1 106 ? 20.891 -14.75 -14.281 1 97.06 106 ARG B O 1
ATOM 2927 N N . VAL B 1 107 ? 21.391 -12.586 -14.398 1 97.62 107 VAL B N 1
ATOM 2928 C CA . VAL B 1 107 ? 22.656 -12.773 -13.68 1 97.62 107 VAL B CA 1
ATOM 2929 C C . VAL B 1 107 ? 22.375 -13.195 -12.242 1 97.62 107 VAL B C 1
ATOM 2931 O O . VAL B 1 107 ? 23.031 -14.086 -11.703 1 97.62 107 VAL B O 1
ATOM 2934 N N . ASN B 1 108 ? 21.406 -12.539 -11.656 1 98.25 108 ASN B N 1
ATOM 2935 C CA . ASN B 1 108 ? 21 -12.945 -10.312 1 98.25 108 ASN B CA 1
ATOM 2936 C C . ASN B 1 108 ? 20.562 -14.406 -10.281 1 98.25 108 ASN B C 1
ATOM 2938 O O . ASN B 1 108 ? 20.906 -15.148 -9.359 1 98.25 108 ASN B O 1
ATOM 2942 N N . ALA B 1 109 ? 19.828 -14.828 -11.273 1 98.06 109 ALA B N 1
ATOM 2943 C CA . ALA B 1 109 ? 19.297 -16.188 -11.328 1 98.06 109 ALA B CA 1
ATOM 2944 C C . ALA B 1 109 ? 20.438 -17.203 -11.43 1 98.06 109 ALA B C 1
ATOM 2946 O O . ALA B 1 109 ? 20.422 -18.234 -10.742 1 98.06 109 ALA B O 1
ATOM 2947 N N . ILE B 1 110 ? 21.391 -16.969 -12.281 1 97.94 110 ILE B N 1
ATOM 2948 C CA . ILE B 1 110 ? 22.484 -17.922 -12.438 1 97.94 110 ILE B CA 1
ATOM 2949 C C . ILE B 1 110 ? 23.344 -17.906 -11.18 1 97.94 110 ILE B C 1
ATOM 2951 O O . ILE B 1 110 ? 23.891 -18.953 -10.781 1 97.94 110 ILE B O 1
ATOM 2955 N N . ALA B 1 111 ? 23.547 -16.719 -10.586 1 98.31 111 ALA B N 1
ATOM 2956 C CA . ALA B 1 111 ? 24.266 -16.625 -9.312 1 98.31 111 ALA B CA 1
ATOM 2957 C C . ALA B 1 111 ? 23.594 -17.5 -8.25 1 98.31 111 ALA B C 1
ATOM 2959 O O . ALA B 1 111 ? 24.281 -18.234 -7.527 1 98.31 111 ALA B O 1
ATOM 2960 N N . ASP B 1 112 ? 22.281 -17.375 -8.195 1 96.88 112 ASP B N 1
ATOM 2961 C CA . ASP B 1 112 ? 21.516 -18.172 -7.242 1 96.88 112 ASP B CA 1
ATOM 2962 C C . ASP B 1 112 ? 21.641 -19.656 -7.535 1 96.88 112 ASP B C 1
ATOM 2964 O O . ASP B 1 112 ? 21.828 -20.469 -6.617 1 96.88 112 ASP B O 1
ATOM 2968 N N . TYR B 1 113 ? 21.625 -20.062 -8.773 1 96.19 113 TYR B N 1
ATOM 2969 C CA . TYR B 1 113 ? 21.703 -21.453 -9.195 1 96.19 113 TYR B CA 1
ATOM 2970 C C . TYR B 1 113 ? 23.047 -22.062 -8.844 1 96.19 113 TYR B C 1
ATOM 2972 O O . TYR B 1 113 ? 23.125 -23.188 -8.344 1 96.19 113 TYR B O 1
ATOM 2980 N N . TYR B 1 114 ? 24.094 -21.328 -9.016 1 96.81 114 TYR B N 1
ATOM 2981 C CA . TYR B 1 114 ? 25.438 -21.875 -8.828 1 96.81 114 TYR B CA 1
ATOM 2982 C C . TYR B 1 114 ? 25.984 -21.469 -7.465 1 96.81 114 TYR B C 1
ATOM 2984 O O . TYR B 1 114 ? 27.172 -21.719 -7.176 1 96.81 114 TYR B O 1
ATOM 2992 N N . GLY B 1 115 ? 25.203 -20.781 -6.723 1 97 115 GLY B N 1
ATOM 2993 C CA . GLY B 1 115 ? 25.531 -20.484 -5.34 1 97 115 GLY B CA 1
ATOM 2994 C C . GLY B 1 115 ? 26.625 -19.422 -5.203 1 97 115 GLY B C 1
ATOM 2995 O O . GLY B 1 115 ? 27.484 -19.516 -4.332 1 97 115 GLY B O 1
ATOM 2996 N N . VAL B 1 116 ? 26.656 -18.469 -6.02 1 97.88 116 VAL B N 1
ATOM 2997 C CA . VAL B 1 116 ? 27.609 -17.359 -5.934 1 97.88 116 VAL B CA 1
ATOM 2998 C C . VAL B 1 116 ? 26.922 -16.141 -5.328 1 97.88 116 VAL B C 1
ATOM 3000 O O . VAL B 1 116 ? 26.516 -15.227 -6.055 1 97.88 116 VAL B O 1
ATOM 3003 N N . LYS B 1 117 ? 26.938 -16.062 -4.07 1 97.06 117 LYS B N 1
ATOM 3004 C CA . LYS B 1 117 ? 26.141 -15.086 -3.33 1 97.06 117 LYS B CA 1
ATOM 3005 C C . LYS B 1 117 ? 26.562 -13.656 -3.654 1 97.06 117 LYS B C 1
ATOM 3007 O O . LYS B 1 117 ? 25.719 -12.781 -3.85 1 97.06 117 LYS B O 1
ATOM 3012 N N . ALA B 1 118 ? 27.859 -13.43 -3.688 1 97.69 118 ALA B N 1
ATOM 3013 C CA . ALA B 1 118 ? 28.359 -12.086 -3.943 1 97.69 118 ALA B CA 1
ATOM 3014 C C . ALA B 1 118 ? 27.906 -11.578 -5.309 1 97.69 118 ALA B C 1
ATOM 3016 O O . ALA B 1 118 ? 27.609 -10.391 -5.465 1 97.69 118 ALA B O 1
ATOM 3017 N N . LEU B 1 119 ? 27.875 -12.43 -6.277 1 98.19 119 LEU B N 1
ATOM 3018 C CA . LEU B 1 119 ? 27.391 -12.055 -7.602 1 98.19 119 LEU B CA 1
ATOM 3019 C C . LEU B 1 119 ? 25.906 -11.688 -7.559 1 98.19 119 LEU B C 1
ATOM 3021 O O . LEU B 1 119 ? 25.484 -10.719 -8.195 1 98.19 119 LEU B O 1
ATOM 3025 N N . GLY B 1 120 ? 25.109 -12.531 -6.875 1 98.12 120 GLY B N 1
ATOM 3026 C CA . GLY B 1 120 ? 23.703 -12.219 -6.699 1 98.12 120 GLY B CA 1
ATOM 3027 C C . GLY B 1 120 ? 23.469 -10.844 -6.09 1 98.12 120 GLY B C 1
ATOM 3028 O O . GLY B 1 120 ? 22.609 -10.094 -6.551 1 98.12 120 GLY B O 1
ATOM 3029 N N . HIS B 1 121 ? 24.266 -10.539 -5.102 1 98.06 121 HIS B N 1
ATOM 3030 C CA . HIS B 1 121 ? 24.172 -9.242 -4.449 1 98.06 121 HIS B CA 1
ATOM 3031 C C . HIS B 1 121 ? 24.516 -8.109 -5.41 1 98.06 121 HIS B C 1
ATOM 3033 O O . HIS B 1 121 ? 23.812 -7.098 -5.469 1 98.06 121 HIS B O 1
ATOM 3039 N N . LEU B 1 122 ? 25.578 -8.32 -6.117 1 97.94 122 LEU B N 1
ATOM 3040 C CA . LEU B 1 122 ? 26 -7.301 -7.074 1 97.94 122 LEU B CA 1
ATOM 3041 C C . LEU B 1 122 ? 24.922 -7.059 -8.125 1 97.94 122 LEU B C 1
ATOM 3043 O O . LEU B 1 122 ? 24.641 -5.91 -8.469 1 97.94 122 LEU B O 1
ATOM 3047 N N . ALA B 1 123 ? 24.375 -8.164 -8.68 1 97.88 123 ALA B N 1
ATOM 3048 C CA . ALA B 1 123 ? 23.312 -8.047 -9.68 1 97.88 123 ALA B CA 1
ATOM 3049 C C . ALA B 1 123 ? 22.125 -7.25 -9.141 1 97.88 123 ALA B C 1
ATOM 3051 O O . ALA B 1 123 ? 21.594 -6.379 -9.836 1 97.88 123 ALA B O 1
ATOM 3052 N N . THR B 1 124 ? 21.703 -7.52 -7.914 1 98.12 124 THR B N 1
ATOM 3053 C CA . THR B 1 124 ? 20.609 -6.812 -7.266 1 98.12 124 THR B CA 1
ATOM 3054 C C . THR B 1 124 ? 20.938 -5.332 -7.109 1 98.12 124 THR B C 1
ATOM 3056 O O . THR B 1 124 ? 20.094 -4.473 -7.379 1 98.12 124 THR B O 1
ATOM 3059 N N . GLN B 1 125 ? 22.156 -5.062 -6.73 1 97.75 125 GLN B N 1
ATOM 3060 C CA . GLN B 1 125 ? 22.594 -3.674 -6.586 1 97.75 125 GLN B CA 1
ATOM 3061 C C . GLN B 1 125 ? 22.531 -2.934 -7.918 1 97.75 125 GLN B C 1
ATOM 3063 O O . GLN B 1 125 ? 22.125 -1.771 -7.969 1 97.75 125 GLN B O 1
ATOM 3068 N N . LYS B 1 126 ? 22.922 -3.559 -8.906 1 96.81 126 LYS B N 1
ATOM 3069 C CA . LYS B 1 126 ? 22.906 -2.936 -10.227 1 96.81 126 LYS B CA 1
ATOM 3070 C C . LYS B 1 126 ? 21.469 -2.66 -10.68 1 96.81 126 LYS B C 1
ATOM 3072 O O . LYS B 1 126 ? 21.203 -1.657 -11.344 1 96.81 126 LYS B O 1
ATOM 3077 N N . ILE B 1 127 ? 20.547 -3.529 -10.352 1 97.38 127 ILE B N 1
ATOM 3078 C CA . ILE B 1 127 ? 19.141 -3.309 -10.648 1 97.38 127 ILE B CA 1
ATOM 3079 C C . ILE B 1 127 ? 18.641 -2.078 -9.891 1 97.38 127 ILE B C 1
ATOM 3081 O O . ILE B 1 127 ? 18.016 -1.194 -10.477 1 97.38 127 ILE B O 1
ATOM 3085 N N . LYS B 1 128 ? 18.922 -2.035 -8.602 1 97.62 128 LYS B N 1
ATOM 3086 C CA . LYS B 1 128 ? 18.516 -0.897 -7.777 1 97.62 128 LYS B CA 1
ATOM 3087 C C . LYS B 1 128 ? 19.047 0.413 -8.352 1 97.62 128 LYS B C 1
ATOM 3089 O O . LYS B 1 128 ? 18.312 1.386 -8.484 1 97.62 128 LYS B O 1
ATOM 3094 N N . GLN B 1 129 ? 20.344 0.379 -8.703 1 96.56 129 GLN B N 1
ATOM 3095 C CA . GLN B 1 129 ? 20.984 1.574 -9.234 1 96.56 129 GLN B CA 1
ATOM 3096 C C . GLN B 1 129 ? 20.359 2 -10.562 1 96.56 129 GLN B C 1
ATOM 3098 O O . GLN B 1 129 ? 20.188 3.193 -10.812 1 96.56 129 GLN B O 1
ATOM 3103 N N . ALA B 1 130 ? 20.078 1.088 -11.383 1 95.81 130 ALA B N 1
ATOM 3104 C CA . ALA B 1 130 ? 19.453 1.379 -12.68 1 95.81 130 ALA B CA 1
ATOM 3105 C C . ALA B 1 130 ? 18.141 2.135 -12.508 1 95.81 130 ALA B C 1
ATOM 3107 O O . ALA B 1 130 ? 17.891 3.123 -13.203 1 95.81 130 ALA B O 1
ATOM 3108 N N . PHE B 1 131 ? 17.297 1.719 -11.531 1 96.62 131 PHE B N 1
ATOM 3109 C CA . PHE B 1 131 ? 15.984 2.336 -11.344 1 96.62 131 PHE B CA 1
ATOM 3110 C C . PHE B 1 131 ? 16.109 3.646 -10.57 1 96.62 131 PHE B C 1
ATOM 3112 O O . PHE B 1 131 ? 15.234 4.508 -10.656 1 96.62 131 PHE B O 1
ATOM 3119 N N . GLN B 1 132 ? 17.203 3.785 -9.812 1 95.5 132 GLN B N 1
ATOM 3120 C CA . GLN B 1 132 ? 17.5 5.07 -9.188 1 95.5 132 GLN B CA 1
ATOM 3121 C C . GLN B 1 132 ? 17.906 6.105 -10.227 1 95.5 132 GLN B C 1
ATOM 3123 O O . GLN B 1 132 ? 17.547 7.281 -10.125 1 95.5 132 GLN B O 1
ATOM 3128 N N . ASP B 1 133 ? 18.609 5.648 -11.219 1 95.25 133 ASP B N 1
ATOM 3129 C CA . ASP B 1 133 ? 19.094 6.535 -12.281 1 95.25 133 ASP B CA 1
ATOM 3130 C C . ASP B 1 133 ? 17.953 6.949 -13.203 1 95.25 133 ASP B C 1
ATOM 3132 O O . ASP B 1 133 ? 17.859 8.109 -13.609 1 95.25 133 ASP B O 1
ATOM 3136 N N . LYS B 1 134 ? 17.141 5.984 -13.562 1 95.12 134 LYS B N 1
ATOM 3137 C CA . LYS B 1 134 ? 16.016 6.246 -14.461 1 95.12 134 LYS B CA 1
ATOM 3138 C C . LYS B 1 134 ? 14.82 5.363 -14.117 1 95.12 134 LYS B C 1
ATOM 3140 O O . LYS B 1 134 ? 14.891 4.137 -14.25 1 95.12 134 LYS B O 1
ATOM 3145 N N . TRP B 1 135 ? 13.758 5.98 -13.805 1 96.19 135 TRP B N 1
ATOM 3146 C CA . TRP B 1 135 ? 12.539 5.258 -13.461 1 96.19 135 TRP B CA 1
ATOM 3147 C C . TRP B 1 135 ? 11.617 5.145 -14.664 1 96.19 135 TRP B C 1
ATOM 3149 O O . TRP B 1 135 ? 11.328 6.137 -15.336 1 96.19 135 TRP B O 1
ATOM 3159 N N . ASP B 1 136 ? 11.203 4.02 -14.883 1 95.62 136 ASP B N 1
ATOM 3160 C CA . ASP B 1 136 ? 10.195 3.697 -15.898 1 95.62 136 ASP B CA 1
ATOM 3161 C C . ASP B 1 136 ? 9.297 2.559 -15.43 1 95.62 136 ASP B C 1
ATOM 3163 O O . ASP B 1 136 ? 9.742 1.418 -15.297 1 95.62 136 ASP B O 1
ATOM 3167 N N . PRO B 1 137 ? 8 2.828 -15.25 1 96.06 137 PRO B N 1
ATOM 3168 C CA . PRO B 1 137 ? 7.098 1.825 -14.688 1 96.06 137 PRO B CA 1
ATOM 3169 C C . PRO B 1 137 ? 6.98 0.576 -15.555 1 96.06 137 PRO B C 1
ATOM 3171 O O . PRO B 1 137 ? 6.879 -0.537 -15.031 1 96.06 137 PRO B O 1
ATOM 3174 N N . GLN B 1 138 ? 6.965 0.696 -16.797 1 94 138 GLN B N 1
ATOM 3175 C CA . GLN B 1 138 ? 6.828 -0.448 -17.688 1 94 138 GLN B CA 1
ATOM 3176 C C . GLN B 1 138 ? 8.047 -1.361 -17.609 1 94 138 GLN B C 1
ATOM 3178 O O . GLN B 1 138 ? 7.91 -2.584 -17.516 1 94 138 GLN B O 1
ATOM 3183 N N . THR B 1 139 ? 9.211 -0.728 -17.656 1 94.94 139 THR B N 1
ATOM 3184 C CA . THR B 1 139 ? 10.445 -1.489 -17.5 1 94.94 139 THR B CA 1
ATOM 3185 C C . THR B 1 139 ? 10.477 -2.215 -16.172 1 94.94 139 THR B C 1
ATOM 3187 O O . THR B 1 139 ? 10.891 -3.371 -16.094 1 94.94 139 THR B O 1
ATOM 3190 N N . PHE B 1 140 ? 10.031 -1.521 -15.164 1 97.5 140 PHE B N 1
ATOM 3191 C CA . PHE B 1 140 ? 10.016 -2.127 -13.844 1 97.5 140 PHE B CA 1
ATOM 3192 C C . PHE B 1 140 ? 9.117 -3.359 -13.82 1 97.5 140 PHE B C 1
ATOM 3194 O O . PHE B 1 140 ? 9.5 -4.402 -13.281 1 97.5 140 PHE B O 1
ATOM 3201 N N . MET B 1 141 ? 7.93 -3.234 -14.414 1 95.88 141 MET B N 1
ATOM 3202 C CA . MET B 1 141 ? 6.977 -4.34 -14.406 1 95.88 141 MET B CA 1
ATOM 3203 C C . MET B 1 141 ? 7.555 -5.562 -15.109 1 95.88 141 MET B C 1
ATOM 3205 O O . MET B 1 141 ? 7.426 -6.688 -14.625 1 95.88 141 MET B O 1
ATOM 3209 N N . ILE B 1 142 ? 8.164 -5.359 -16.156 1 95.38 142 ILE B N 1
ATOM 3210 C CA . ILE B 1 142 ? 8.789 -6.441 -16.906 1 95.38 142 ILE B CA 1
ATOM 3211 C C . ILE B 1 142 ? 9.906 -7.07 -16.078 1 95.38 142 ILE B C 1
ATOM 3213 O O . ILE B 1 142 ? 9.984 -8.297 -15.961 1 95.38 142 ILE B O 1
ATOM 3217 N N . THR B 1 143 ? 10.758 -6.23 -15.484 1 97.06 143 THR B N 1
ATOM 3218 C CA . THR B 1 143 ? 11.875 -6.691 -14.664 1 97.06 143 THR B CA 1
ATOM 3219 C C . THR B 1 143 ? 11.375 -7.48 -13.461 1 97.06 143 THR B C 1
ATOM 3221 O O . THR B 1 143 ? 11.891 -8.555 -13.156 1 97.06 143 THR B O 1
ATOM 3224 N N . ALA B 1 144 ? 10.344 -6.918 -12.789 1 97.56 144 ALA B N 1
ATOM 3225 C CA . ALA B 1 144 ? 9.797 -7.566 -11.602 1 97.56 144 ALA B CA 1
ATOM 3226 C C . ALA B 1 144 ? 9.195 -8.93 -11.938 1 97.56 144 ALA B C 1
ATOM 3228 O O . ALA B 1 144 ? 9.422 -9.906 -11.227 1 97.56 144 ALA B O 1
ATOM 3229 N N . LYS B 1 145 ? 8.445 -8.984 -13.008 1 96.31 145 LYS B N 1
ATOM 3230 C CA . LYS B 1 145 ? 7.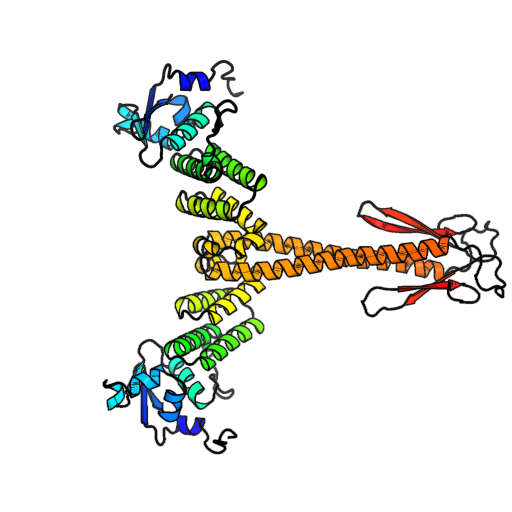863 -10.25 -13.445 1 96.31 145 LYS B CA 1
ATOM 3231 C C . LYS B 1 145 ? 8.953 -11.289 -13.734 1 96.31 145 LYS B C 1
ATOM 3233 O O . LYS B 1 145 ? 8.844 -12.438 -13.312 1 96.31 145 LYS B O 1
ATOM 3238 N N . GLU B 1 146 ? 10 -10.828 -14.43 1 96.31 146 GLU B N 1
ATOM 3239 C CA . GLU B 1 146 ? 11.125 -11.711 -14.711 1 96.31 146 GLU B CA 1
ATOM 3240 C C . GLU B 1 146 ? 11.805 -12.172 -13.422 1 96.31 146 GLU B C 1
ATOM 3242 O O . GLU B 1 146 ? 12.125 -13.352 -13.273 1 96.31 146 GLU B O 1
ATOM 3247 N N . ALA B 1 147 ? 12.016 -11.281 -12.523 1 97.44 147 ALA B N 1
ATOM 3248 C CA . ALA B 1 147 ? 12.688 -11.57 -11.258 1 97.44 147 ALA B CA 1
ATOM 3249 C C . ALA B 1 147 ? 11.914 -12.609 -10.453 1 97.44 147 ALA B C 1
ATOM 3251 O O . ALA B 1 147 ? 12.508 -13.531 -9.891 1 97.44 147 ALA B O 1
ATOM 3252 N N . LEU B 1 148 ? 10.602 -12.5 -10.422 1 96.5 148 LEU B N 1
ATOM 3253 C CA . LEU B 1 148 ? 9.758 -13.375 -9.617 1 96.5 148 LEU B CA 1
ATOM 3254 C C . LEU B 1 148 ? 9.703 -14.773 -10.219 1 96.5 148 LEU B C 1
ATOM 3256 O O . LEU B 1 148 ? 9.484 -15.758 -9.5 1 96.5 148 LEU B O 1
ATOM 3260 N N . GLY B 1 149 ? 9.977 -14.898 -11.492 1 95.25 149 GLY B N 1
ATOM 3261 C CA . GLY B 1 149 ? 9.922 -16.188 -12.164 1 95.25 149 GLY B CA 1
ATOM 3262 C C . GLY B 1 149 ? 11.281 -16.844 -12.32 1 95.25 149 GLY B C 1
ATOM 3263 O O . GLY B 1 149 ? 11.375 -18.047 -12.508 1 95.25 149 GLY B O 1
ATOM 3264 N N . ALA B 1 150 ? 12.328 -16.031 -12.227 1 93 150 ALA B N 1
ATOM 3265 C CA . ALA B 1 150 ? 13.656 -16.5 -12.602 1 93 150 ALA B CA 1
ATOM 3266 C C . ALA B 1 150 ? 14.336 -17.188 -11.422 1 93 150 ALA B C 1
ATOM 3268 O O . ALA B 1 150 ? 15.164 -18.094 -11.617 1 93 150 ALA B O 1
ATOM 3269 N N . SER B 1 151 ? 14.07 -16.656 -10.188 1 88.44 151 SER B N 1
ATOM 3270 C CA . SER B 1 151 ? 14.734 -17.25 -9.031 1 88.44 151 SER B CA 1
ATOM 3271 C C . SER B 1 151 ? 13.898 -17.078 -7.77 1 88.44 151 SER B C 1
ATOM 3273 O O . SER B 1 151 ? 12.953 -16.297 -7.742 1 88.44 151 SER B O 1
ATOM 3275 N N . GLY B 1 152 ? 14.242 -17.891 -6.793 1 90.38 152 GLY B N 1
ATOM 3276 C CA . GLY B 1 152 ? 13.617 -17.766 -5.484 1 90.38 152 GLY B CA 1
ATOM 3277 C C . GLY B 1 152 ? 14.391 -16.875 -4.535 1 90.38 152 GLY B C 1
ATOM 3278 O O . GLY B 1 152 ? 14.273 -17 -3.314 1 90.38 152 GLY B O 1
ATOM 3279 N N . ASP B 1 153 ? 15.242 -16.031 -5.09 1 95.5 153 ASP B N 1
ATOM 3280 C CA . ASP B 1 153 ? 16.078 -15.172 -4.262 1 95.5 153 ASP B CA 1
ATOM 3281 C C . ASP B 1 153 ? 15.242 -14.125 -3.527 1 95.5 153 ASP B C 1
ATOM 3283 O O . ASP B 1 153 ? 14.812 -13.141 -4.125 1 95.5 153 ASP B O 1
ATOM 3287 N N . LYS B 1 154 ? 15.109 -14.297 -2.268 1 95.12 154 LYS B N 1
ATOM 3288 C CA . LYS B 1 154 ? 14.25 -13.445 -1.452 1 95.12 154 LYS B CA 1
ATOM 3289 C C . LYS B 1 154 ? 14.812 -12.023 -1.358 1 95.12 154 LYS B C 1
ATOM 3291 O O . LYS B 1 154 ? 14.062 -11.062 -1.225 1 95.12 154 LYS B O 1
ATOM 3296 N N . THR B 1 155 ? 16.141 -11.922 -1.409 1 96.56 155 THR B N 1
ATOM 3297 C CA . THR B 1 155 ? 16.766 -10.609 -1.35 1 96.56 155 THR B CA 1
ATOM 3298 C C . THR B 1 155 ? 16.406 -9.781 -2.574 1 96.56 155 THR B C 1
ATOM 3300 O O . THR B 1 155 ? 16.062 -8.602 -2.447 1 96.56 155 THR B O 1
ATOM 3303 N N . LEU B 1 156 ? 16.484 -10.414 -3.713 1 98 156 LEU B N 1
ATOM 3304 C CA . LEU B 1 156 ? 16.078 -9.711 -4.93 1 98 156 LEU B CA 1
ATOM 3305 C C . LEU B 1 156 ? 14.602 -9.359 -4.895 1 98 156 LEU B C 1
ATOM 3307 O O . LEU B 1 156 ? 14.219 -8.234 -5.246 1 98 156 LEU B O 1
ATOM 3311 N N . HIS B 1 157 ? 13.766 -10.32 -4.504 1 97.94 157 HIS B N 1
ATOM 3312 C CA . HIS B 1 157 ? 12.328 -10.07 -4.426 1 97.94 157 HIS B CA 1
ATOM 3313 C C . HIS B 1 157 ? 12.016 -8.914 -3.492 1 97.94 157 HIS B C 1
ATOM 3315 O O . HIS B 1 157 ? 11.18 -8.062 -3.805 1 97.94 157 HIS B O 1
ATOM 3321 N N . ASP B 1 158 ? 12.688 -8.898 -2.402 1 97.81 158 ASP B N 1
ATOM 3322 C CA . ASP B 1 158 ? 12.508 -7.816 -1.437 1 97.81 158 ASP B CA 1
ATOM 3323 C C . ASP B 1 158 ? 12.922 -6.473 -2.033 1 97.81 158 ASP B C 1
ATOM 3325 O O . ASP B 1 158 ? 12.242 -5.461 -1.825 1 97.81 158 ASP B O 1
ATOM 3329 N N . ALA B 1 159 ? 14.031 -6.449 -2.691 1 98.12 159 ALA B N 1
ATOM 3330 C CA . ALA B 1 159 ? 14.484 -5.219 -3.342 1 98.12 159 ALA B CA 1
ATOM 3331 C C . ALA B 1 159 ? 13.453 -4.719 -4.348 1 98.12 159 ALA B C 1
ATOM 3333 O O . ALA B 1 159 ? 13.148 -3.525 -4.398 1 98.12 159 ALA B O 1
ATOM 3334 N N . MET B 1 160 ? 12.922 -5.648 -5.129 1 98.31 160 MET B N 1
ATOM 3335 C CA . MET B 1 160 ? 11.898 -5.293 -6.102 1 98.31 160 MET B CA 1
ATOM 3336 C C . MET B 1 160 ? 10.648 -4.75 -5.41 1 98.31 160 MET B C 1
ATOM 3338 O O . MET B 1 160 ? 10.055 -3.773 -5.867 1 98.31 160 MET B O 1
ATOM 3342 N N . ALA B 1 161 ? 10.258 -5.371 -4.359 1 98.19 161 ALA B N 1
ATOM 3343 C CA . ALA B 1 161 ? 9.094 -4.934 -3.592 1 98.19 161 ALA B CA 1
ATOM 3344 C C . ALA B 1 161 ? 9.305 -3.523 -3.041 1 98.19 161 ALA B C 1
ATOM 3346 O O . ALA B 1 161 ? 8.383 -2.705 -3.051 1 98.19 161 ALA B O 1
ATOM 3347 N N . ARG B 1 162 ? 10.492 -3.297 -2.531 1 97.75 162 ARG B N 1
ATOM 3348 C CA . ARG B 1 162 ? 10.812 -1.977 -1.999 1 97.75 162 ARG B CA 1
ATOM 3349 C C . ARG B 1 162 ? 10.711 -0.909 -3.084 1 97.75 162 ARG B C 1
ATOM 3351 O O . ARG B 1 162 ? 10.141 0.161 -2.859 1 97.75 162 ARG B O 1
ATOM 3358 N N . ILE B 1 163 ? 11.273 -1.165 -4.211 1 98 163 ILE B N 1
ATOM 3359 C CA . ILE B 1 163 ? 11.211 -0.231 -5.332 1 98 163 ILE B CA 1
ATOM 3360 C C . ILE B 1 163 ? 9.75 0.019 -5.715 1 98 163 ILE B C 1
ATOM 3362 O O . ILE B 1 163 ? 9.359 1.16 -5.969 1 98 163 ILE B O 1
ATOM 3366 N N . ALA B 1 164 ? 8.945 -1.044 -5.758 1 97.69 164 ALA B N 1
ATOM 3367 C CA . ALA B 1 164 ? 7.527 -0.916 -6.066 1 97.69 164 ALA B CA 1
ATOM 3368 C C . ALA B 1 164 ? 6.824 -0.011 -5.055 1 97.69 164 ALA B C 1
ATOM 3370 O O . ALA B 1 164 ? 6.074 0.89 -5.438 1 97.69 164 ALA B O 1
ATOM 3371 N N . ALA B 1 165 ? 7.066 -0.294 -3.807 1 96.31 165 ALA B N 1
ATOM 3372 C CA . ALA B 1 165 ? 6.445 0.483 -2.738 1 96.31 165 ALA B CA 1
ATOM 3373 C C . ALA B 1 165 ? 6.801 1.962 -2.855 1 96.31 165 ALA B C 1
ATOM 3375 O O . ALA B 1 165 ? 5.945 2.83 -2.652 1 96.31 165 ALA B O 1
ATOM 3376 N N . GLU B 1 166 ? 8.047 2.258 -3.219 1 95 166 GLU B N 1
ATOM 3377 C CA . GLU B 1 166 ? 8.547 3.627 -3.322 1 95 166 GLU B CA 1
ATOM 3378 C C . GLU B 1 166 ? 7.906 4.359 -4.5 1 95 166 GLU B C 1
ATOM 3380 O O . GLU B 1 166 ? 7.809 5.586 -4.492 1 95 166 GLU B O 1
ATOM 3385 N N . ASN B 1 167 ? 7.496 3.648 -5.492 1 95.06 167 ASN B N 1
ATOM 3386 C CA . ASN B 1 167 ? 6.957 4.254 -6.707 1 95.06 167 ASN B CA 1
ATOM 3387 C C . ASN B 1 167 ? 5.512 3.832 -6.953 1 95.06 167 ASN B C 1
ATOM 3389 O O . ASN B 1 167 ? 5.082 3.713 -8.102 1 95.06 167 ASN B O 1
ATOM 3393 N N . MET B 1 168 ? 4.789 3.559 -5.875 1 93.44 168 MET B N 1
ATOM 3394 C CA . MET B 1 168 ? 3.459 2.955 -5.918 1 93.44 168 MET B CA 1
ATOM 3395 C C . MET B 1 168 ? 2.484 3.84 -6.688 1 93.44 168 MET B C 1
ATOM 3397 O O . MET B 1 168 ? 1.641 3.338 -7.434 1 93.44 168 MET B O 1
ATOM 3401 N N . THR B 1 169 ? 2.555 5.145 -6.574 1 90.44 169 THR B N 1
ATOM 3402 C CA . THR B 1 169 ? 1.647 6.086 -7.219 1 90.44 169 THR B CA 1
ATOM 3403 C C . THR B 1 169 ? 1.681 5.918 -8.734 1 90.44 169 THR B C 1
ATOM 3405 O O . THR B 1 169 ? 0.64 5.977 -9.391 1 90.44 169 THR B O 1
ATOM 3408 N N . ASP B 1 170 ? 2.861 5.715 -9.273 1 93.88 170 ASP B N 1
ATOM 3409 C CA . ASP B 1 170 ? 3.01 5.504 -10.711 1 93.88 170 ASP B CA 1
ATOM 3410 C C . ASP B 1 170 ? 2.508 4.121 -11.117 1 93.88 170 ASP B C 1
ATOM 3412 O O . ASP B 1 170 ? 1.899 3.965 -12.18 1 93.88 170 ASP B O 1
ATOM 3416 N N . LEU B 1 171 ? 2.738 3.121 -10.25 1 95.81 171 LEU B N 1
ATOM 3417 C CA . LEU B 1 171 ? 2.461 1.729 -10.594 1 95.81 171 LEU B CA 1
ATOM 3418 C C . LEU B 1 171 ? 0.961 1.455 -10.578 1 95.81 171 LEU B C 1
ATOM 3420 O O . LEU B 1 171 ? 0.462 0.67 -11.391 1 95.81 171 LEU B O 1
ATOM 3424 N N . VAL B 1 172 ? 0.191 2.059 -9.688 1 93.69 172 VAL B N 1
ATOM 3425 C CA . VAL B 1 172 ? -1.236 1.797 -9.539 1 93.69 172 VAL B CA 1
ATOM 3426 C C . VAL B 1 172 ? -1.979 2.264 -10.789 1 93.69 172 VAL B C 1
ATOM 3428 O O . VAL B 1 172 ? -3.092 1.809 -11.062 1 93.69 172 VAL B O 1
ATOM 3431 N N . GLY B 1 173 ? -1.389 3.127 -11.555 1 91.81 173 GLY B N 1
ATOM 3432 C CA . GLY B 1 173 ? -1.988 3.592 -12.797 1 91.81 173 GLY B CA 1
ATOM 3433 C C . GLY B 1 173 ? -1.746 2.654 -13.969 1 91.81 173 GLY B C 1
ATOM 3434 O O . GLY B 1 173 ? -2.34 2.818 -15.031 1 91.81 173 GLY B O 1
ATOM 3435 N N . CYS B 1 174 ? -0.933 1.678 -13.797 1 93.81 174 CYS B N 1
ATOM 3436 C CA . CYS B 1 174 ? -0.571 0.746 -14.859 1 93.81 174 CYS B CA 1
ATOM 3437 C C . CYS B 1 174 ? -1.46 -0.491 -14.82 1 93.81 174 CYS B C 1
ATOM 3439 O O . CYS B 1 174 ? -1.512 -1.196 -13.812 1 93.81 174 CYS B O 1
ATOM 3441 N N . PRO B 1 175 ? -2.102 -0.832 -15.898 1 91.19 175 PRO B N 1
ATOM 3442 C CA . PRO B 1 175 ? -2.963 -2.016 -15.93 1 91.19 175 PRO B CA 1
ATOM 3443 C C . PRO B 1 175 ? -2.186 -3.314 -15.727 1 91.19 175 PRO B C 1
ATOM 3445 O O . PRO B 1 175 ? -2.734 -4.293 -15.211 1 91.19 175 PRO B O 1
ATOM 3448 N N . GLU B 1 176 ? -0.896 -3.301 -16.047 1 93.25 176 GLU B N 1
ATOM 3449 C CA . GLU B 1 176 ? -0.059 -4.492 -15.945 1 93.25 176 GLU B CA 1
ATOM 3450 C C . GLU B 1 176 ? 0.213 -4.855 -14.492 1 93.25 176 GLU B C 1
ATOM 3452 O O . GLU B 1 176 ? 0.685 -5.957 -14.195 1 93.25 176 GLU B O 1
ATOM 3457 N N . LEU B 1 177 ? -0.127 -3.996 -13.602 1 96.12 177 LEU B N 1
ATOM 3458 C CA . LEU B 1 177 ? 0.115 -4.25 -12.18 1 96.12 177 LEU B CA 1
ATOM 3459 C C . LEU B 1 177 ? -0.612 -5.512 -11.727 1 96.12 177 LEU B C 1
ATOM 3461 O O . LEU B 1 177 ? -0.078 -6.285 -10.93 1 96.12 177 LEU B O 1
ATOM 3465 N N . THR B 1 178 ? -1.819 -5.75 -12.258 1 95.38 178 THR B N 1
ATOM 3466 C CA . THR B 1 178 ? -2.623 -6.906 -11.883 1 95.38 178 THR B CA 1
ATOM 3467 C C . THR B 1 178 ? -1.92 -8.203 -12.266 1 95.38 178 THR B C 1
ATOM 3469 O O . THR B 1 178 ? -2.049 -9.219 -11.578 1 95.38 178 THR B O 1
ATOM 3472 N N . ASP B 1 179 ? -1.16 -8.133 -13.32 1 94.38 179 ASP B N 1
ATOM 3473 C CA . ASP B 1 179 ? -0.405 -9.305 -13.75 1 94.38 179 ASP B CA 1
ATOM 3474 C C . ASP B 1 179 ? 0.707 -9.641 -12.758 1 94.38 179 ASP B C 1
ATOM 3476 O O . ASP B 1 179 ? 1.1 -10.805 -12.625 1 94.38 179 ASP B O 1
ATOM 3480 N N . LEU B 1 180 ? 1.164 -8.633 -12.141 1 95.12 180 LEU B N 1
ATOM 3481 C CA . LEU B 1 180 ? 2.303 -8.789 -11.242 1 95.12 180 LEU B CA 1
ATOM 3482 C C . LEU B 1 180 ? 1.846 -9.227 -9.852 1 95.12 180 LEU B C 1
ATOM 3484 O O . LEU B 1 180 ? 2.459 -10.102 -9.242 1 95.12 180 LEU B O 1
ATOM 3488 N N . VAL B 1 181 ? 0.717 -8.664 -9.336 1 97.31 181 VAL B N 1
ATOM 3489 C CA . VAL B 1 181 ? 0.402 -8.867 -7.926 1 97.31 181 VAL B CA 1
ATOM 3490 C C . VAL B 1 181 ? -0.995 -9.477 -7.793 1 97.31 181 VAL B C 1
ATOM 3492 O O . VAL B 1 181 ? -1.415 -9.844 -6.691 1 97.31 181 VAL B O 1
ATOM 3495 N N . GLY B 1 182 ? -1.796 -9.539 -8.844 1 95.25 182 GLY B N 1
ATOM 3496 C CA . GLY B 1 182 ? -3.172 -10.008 -8.781 1 95.25 182 GLY B CA 1
ATOM 3497 C C . GLY B 1 182 ? -4.176 -8.891 -8.617 1 95.25 182 GLY B C 1
ATOM 3498 O O . GLY B 1 182 ? -3.822 -7.785 -8.195 1 95.25 182 GLY B O 1
ATOM 3499 N N . ASP B 1 183 ? -5.418 -9.125 -8.891 1 95.38 183 ASP B N 1
ATOM 3500 C CA . ASP B 1 183 ? -6.477 -8.125 -8.922 1 95.38 183 ASP B CA 1
ATOM 3501 C C . ASP B 1 183 ? -6.738 -7.551 -7.535 1 95.38 183 ASP B C 1
ATOM 3503 O O . ASP B 1 183 ? -6.832 -6.332 -7.363 1 95.38 183 ASP B O 1
ATOM 3507 N N . PHE B 1 184 ? -6.883 -8.445 -6.605 1 97.5 184 PHE B N 1
ATOM 3508 C CA . PHE B 1 184 ? -7.258 -8 -5.27 1 97.5 184 PHE B CA 1
ATOM 3509 C C . PHE B 1 184 ? -6.16 -7.137 -4.66 1 97.5 184 PHE B C 1
ATOM 3511 O O . PHE B 1 184 ? -6.434 -6.055 -4.133 1 97.5 184 PHE B O 1
ATOM 3518 N N . ALA B 1 185 ? -4.906 -7.586 -4.746 1 97.56 185 ALA B N 1
ATOM 3519 C CA . ALA B 1 185 ? -3.781 -6.816 -4.219 1 97.56 185 ALA B CA 1
ATOM 3520 C C . ALA B 1 185 ? -3.654 -5.473 -4.926 1 97.56 185 ALA B C 1
ATOM 3522 O O . ALA B 1 185 ? -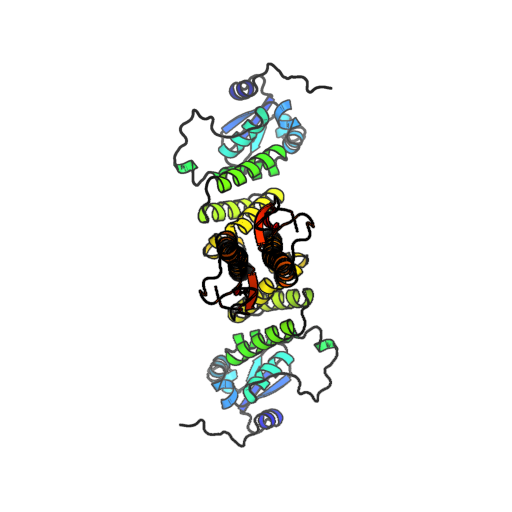3.369 -4.453 -4.289 1 97.56 185 ALA B O 1
ATOM 3523 N N . ALA B 1 186 ? -3.82 -5.488 -6.215 1 97.12 186 ALA B N 1
ATOM 3524 C CA . ALA B 1 186 ? -3.762 -4.238 -6.973 1 97.12 186 ALA B CA 1
ATOM 3525 C C . ALA B 1 186 ? -4.801 -3.242 -6.469 1 97.12 186 ALA B C 1
ATOM 3527 O O . ALA B 1 186 ? -4.52 -2.047 -6.355 1 97.12 186 ALA B O 1
ATOM 3528 N N . GLU B 1 187 ? -5.98 -3.723 -6.18 1 96.81 187 GLU B N 1
ATOM 3529 C CA . GLU B 1 187 ? -7.035 -2.854 -5.672 1 96.81 187 GLU B CA 1
ATOM 3530 C C . GLU B 1 187 ? -6.68 -2.291 -4.301 1 96.81 187 GLU B C 1
ATOM 3532 O O . GLU B 1 187 ? -6.91 -1.112 -4.027 1 96.81 187 GLU B O 1
ATOM 3537 N N . ILE B 1 188 ? -6.125 -3.15 -3.461 1 97.69 188 ILE B N 1
ATOM 3538 C CA . ILE B 1 188 ? -5.668 -2.686 -2.156 1 97.69 188 ILE B CA 1
ATOM 3539 C C . ILE B 1 188 ? -4.66 -1.555 -2.336 1 97.69 188 ILE B C 1
ATOM 3541 O O . ILE B 1 188 ? -4.762 -0.514 -1.683 1 97.69 188 ILE B O 1
ATOM 3545 N N . MET B 1 189 ? -3.742 -1.739 -3.217 1 96.56 189 MET B N 1
ATOM 3546 C CA . MET B 1 189 ? -2.674 -0.772 -3.455 1 96.56 189 MET B CA 1
ATOM 3547 C C . MET B 1 189 ? -3.236 0.538 -3.996 1 96.56 189 MET B C 1
ATOM 3549 O O . MET B 1 189 ? -2.74 1.615 -3.664 1 96.56 189 MET B O 1
ATOM 3553 N N . ARG B 1 190 ? -4.242 0.421 -4.844 1 95.5 190 ARG B N 1
ATOM 3554 C CA . ARG B 1 190 ? -4.887 1.629 -5.352 1 95.5 190 ARG B CA 1
ATOM 3555 C C . ARG B 1 190 ? -5.5 2.441 -4.219 1 95.5 190 ARG B C 1
ATOM 3557 O O . ARG B 1 190 ? -5.34 3.662 -4.16 1 95.5 190 ARG B O 1
ATOM 3564 N N . HIS B 1 191 ? -6.172 1.781 -3.34 1 96.06 191 HIS B N 1
ATOM 3565 C CA . HIS B 1 191 ? -6.754 2.465 -2.193 1 96.06 191 HIS B CA 1
ATOM 3566 C C . HIS B 1 191 ? -5.676 3.045 -1.286 1 96.06 191 HIS B C 1
ATOM 3568 O O . HIS B 1 191 ? -5.828 4.148 -0.755 1 96.06 191 HIS B O 1
ATOM 3574 N N . GLN B 1 192 ? -4.59 2.281 -1.12 1 94 192 GLN B N 1
ATOM 3575 C CA . GLN B 1 192 ? -3.473 2.766 -0.317 1 94 192 GLN B CA 1
ATOM 3576 C C . GLN B 1 192 ? -2.854 4.016 -0.932 1 94 192 GLN B C 1
ATOM 3578 O O . GLN B 1 192 ? -2.457 4.938 -0.214 1 94 192 GLN B O 1
ATOM 3583 N N . GLY B 1 193 ? -2.719 3.893 -2.25 1 91.56 193 GLY B N 1
ATOM 3584 C CA . GLY B 1 193 ? -2.199 5.062 -2.943 1 91.56 193 GLY B CA 1
ATOM 3585 C C . GLY B 1 193 ? -3.008 6.316 -2.686 1 91.56 193 GLY B C 1
ATOM 3586 O O . GLY B 1 193 ? -2.443 7.387 -2.439 1 91.56 193 GLY B O 1
ATOM 3587 N N . LYS B 1 194 ? -4.277 6.223 -2.74 1 91.44 194 LYS B N 1
ATOM 3588 C CA . LYS B 1 194 ? -5.156 7.355 -2.477 1 91.44 194 LYS B CA 1
ATOM 3589 C C . LYS B 1 194 ? -4.996 7.855 -1.043 1 91.44 194 LYS B C 1
ATOM 3591 O O . LYS B 1 194 ? -4.902 9.062 -0.807 1 91.44 194 LYS B O 1
ATOM 3596 N N . LYS B 1 195 ? -4.934 6.953 -0.171 1 90.88 195 LYS B N 1
ATOM 3597 C CA . LYS B 1 195 ? -4.75 7.301 1.235 1 90.88 195 LYS B CA 1
ATOM 3598 C C . LYS B 1 195 ? -3.418 8.016 1.454 1 90.88 195 LYS B C 1
ATOM 3600 O O . LYS B 1 195 ? -3.342 8.977 2.227 1 90.88 195 LYS B O 1
ATOM 3605 N N . HIS B 1 196 ? -2.451 7.5 0.824 1 90.88 196 HIS B N 1
ATOM 3606 C CA . HIS B 1 196 ? -1.129 8.109 0.92 1 90.88 196 HIS B CA 1
ATOM 3607 C C . HIS B 1 196 ? -1.135 9.531 0.37 1 90.88 196 HIS B C 1
ATOM 3609 O O . HIS B 1 196 ? -0.569 10.438 0.982 1 90.88 196 HIS B O 1
ATOM 3615 N N . ALA B 1 197 ? -1.768 9.656 -0.706 1 90.56 197 ALA B N 1
ATOM 3616 C CA . ALA B 1 197 ? -1.865 10.977 -1.312 1 90.56 197 ALA B CA 1
ATOM 3617 C C . ALA B 1 197 ? -2.564 11.961 -0.374 1 90.56 197 ALA B C 1
ATOM 3619 O O . ALA B 1 197 ? -2.133 13.109 -0.229 1 90.56 197 ALA B O 1
ATOM 3620 N N . ASP B 1 198 ? -3.561 11.531 0.242 1 93.06 198 ASP B N 1
ATOM 3621 C CA . ASP B 1 198 ? -4.285 12.367 1.194 1 93.06 198 ASP B CA 1
ATOM 3622 C C . ASP B 1 198 ? -3.393 12.773 2.363 1 93.06 198 ASP B C 1
ATOM 3624 O O . ASP B 1 198 ? -3.416 13.93 2.801 1 93.06 198 ASP B O 1
ATOM 3628 N N . LEU B 1 199 ? -2.648 11.875 2.807 1 92.88 199 LEU B N 1
ATOM 3629 C CA . LEU B 1 199 ? -1.771 12.125 3.941 1 92.88 199 LEU B CA 1
ATOM 3630 C C . LEU B 1 199 ? -0.671 13.117 3.568 1 92.88 199 LEU B C 1
ATOM 3632 O O . LEU B 1 199 ? -0.31 13.984 4.367 1 92.88 199 LEU B O 1
ATOM 3636 N N . VAL B 1 200 ? -0.172 12.945 2.43 1 92.88 200 VAL B N 1
ATOM 3637 C CA . VAL B 1 200 ? 0.835 13.883 1.942 1 92.88 200 VAL B CA 1
ATOM 3638 C C . VAL B 1 200 ? 0.249 15.289 1.893 1 92.88 200 VAL B C 1
ATOM 3640 O O . VAL B 1 200 ? 0.884 16.25 2.336 1 92.88 200 VAL B O 1
ATOM 3643 N N . ALA B 1 201 ? -0.945 15.398 1.364 1 94.19 201 ALA B N 1
ATOM 3644 C CA . ALA B 1 201 ? -1.623 16.688 1.287 1 94.19 201 ALA B CA 1
ATOM 3645 C C . ALA B 1 201 ? -1.816 17.297 2.676 1 94.19 201 ALA B C 1
ATOM 3647 O O . ALA B 1 201 ? -1.598 18.484 2.875 1 94.19 201 ALA B O 1
ATOM 3648 N N . MET B 1 202 ? -2.125 16.484 3.578 1 93.38 202 MET B N 1
ATOM 3649 C CA . MET B 1 202 ? -2.322 16.938 4.953 1 93.38 202 MET B CA 1
ATOM 3650 C C . MET B 1 202 ? -1.009 17.422 5.559 1 93.38 202 MET B C 1
ATOM 3652 O O . MET B 1 202 ? -0.979 18.438 6.254 1 93.38 202 MET B O 1
ATOM 3656 N N . HIS B 1 203 ? 0.015 16.688 5.336 1 93.94 203 HIS B N 1
ATOM 3657 C CA . HIS B 1 203 ? 1.333 17.062 5.828 1 93.94 203 HIS B CA 1
ATOM 3658 C C . HIS B 1 203 ? 1.77 18.406 5.254 1 93.94 203 HIS B C 1
ATOM 3660 O O . HIS B 1 203 ? 2.223 19.297 5.992 1 93.94 203 HIS B O 1
ATOM 3666 N N . LEU B 1 204 ? 1.561 18.547 4.023 1 93 204 LEU B N 1
ATOM 3667 C CA . LEU B 1 204 ? 1.934 19.797 3.355 1 93 204 LEU B CA 1
ATOM 3668 C C . LEU B 1 204 ? 1.112 20.953 3.889 1 93 204 LEU B C 1
ATOM 3670 O O . LEU B 1 204 ? 1.65 22.047 4.129 1 93 204 LEU B O 1
ATOM 3674 N N . HIS B 1 205 ? -0.124 20.734 4.062 1 91.19 205 HIS B N 1
ATOM 3675 C CA . HIS B 1 205 ? -1.004 21.766 4.609 1 91.19 205 HIS B CA 1
ATOM 3676 C C . HIS B 1 205 ? -0.541 22.203 5.996 1 91.19 205 HIS B C 1
ATOM 3678 O O . HIS B 1 205 ? -0.531 23.406 6.301 1 91.19 205 HIS B O 1
ATOM 3684 N N . ALA B 1 206 ? -0.159 21.25 6.766 1 90 206 ALA B N 1
ATOM 3685 C CA . ALA B 1 206 ? 0.325 21.562 8.109 1 90 206 ALA B CA 1
ATOM 3686 C C . ALA B 1 206 ? 1.608 22.375 8.062 1 90 206 ALA B C 1
ATOM 3688 O O . ALA B 1 206 ? 1.768 23.344 8.812 1 90 206 ALA B O 1
ATOM 3689 N N . GLU B 1 207 ? 2.475 22 7.211 1 88.69 207 GLU B N 1
ATOM 3690 C CA . GLU B 1 207 ? 3.734 22.719 7.059 1 88.69 207 GLU B CA 1
ATOM 3691 C C . GLU B 1 207 ? 3.494 24.156 6.594 1 88.69 207 GLU B C 1
ATOM 3693 O O . GLU B 1 207 ? 4.105 25.094 7.109 1 88.69 207 GLU B O 1
ATOM 3698 N N . LEU B 1 208 ? 2.625 24.328 5.707 1 90.06 208 LEU B N 1
ATOM 3699 C CA . LEU B 1 208 ? 2.295 25.656 5.191 1 90.06 208 LEU B CA 1
ATOM 3700 C C . LEU B 1 208 ? 1.604 26.5 6.262 1 90.06 208 LEU B C 1
ATOM 3702 O O . LEU B 1 208 ? 1.775 27.719 6.305 1 90.06 208 LEU B O 1
ATOM 3706 N N . GLY B 1 209 ? 0.83 25.844 7.012 1 86.25 209 GLY B N 1
ATOM 3707 C CA . GLY B 1 209 ? 0.19 26.547 8.109 1 86.25 209 GLY B CA 1
ATOM 3708 C C . GLY B 1 209 ? 1.18 27.188 9.062 1 86.25 209 GLY B C 1
ATOM 3709 O O . GLY B 1 209 ? 1.011 28.344 9.461 1 86.25 209 GLY B O 1
ATOM 3710 N N . THR B 1 210 ? 2.17 26.453 9.477 1 87.31 210 THR B N 1
ATOM 3711 C CA . THR B 1 210 ? 3.221 26.984 10.336 1 87.31 210 THR B CA 1
ATOM 3712 C C . THR B 1 210 ? 3.875 28.203 9.688 1 87.31 210 THR B C 1
ATOM 3714 O O . THR B 1 210 ? 4.074 29.234 10.344 1 87.31 210 THR B O 1
ATOM 3717 N N . ALA B 1 211 ? 4.168 28 8.438 1 88.81 211 ALA B N 1
ATOM 3718 C CA . ALA B 1 211 ? 4.809 29.078 7.707 1 88.81 211 ALA B CA 1
ATOM 3719 C C . ALA B 1 211 ? 3.92 30.312 7.672 1 88.81 211 ALA B C 1
ATOM 3721 O O . ALA B 1 211 ? 4.406 31.453 7.789 1 88.81 211 ALA B O 1
ATOM 3722 N N . ARG B 1 212 ? 2.652 30.156 7.543 1 88.88 212 ARG B N 1
ATOM 3723 C CA . ARG B 1 212 ? 1.7 31.266 7.496 1 88.88 212 ARG B CA 1
ATOM 3724 C C . ARG B 1 212 ? 1.638 31.984 8.836 1 88.88 212 ARG B C 1
ATOM 3726 O O . ARG B 1 212 ? 1.625 33.219 8.883 1 88.88 212 ARG B O 1
ATOM 3733 N N . VAL B 1 213 ? 1.596 31.281 9.852 1 88.12 213 VAL B N 1
ATOM 3734 C CA . VAL B 1 213 ? 1.522 31.859 11.188 1 88.12 213 VAL B CA 1
ATOM 3735 C C . VAL B 1 213 ? 2.785 32.656 11.477 1 88.12 213 VAL B C 1
ATOM 3737 O O . VAL B 1 213 ? 2.711 33.781 11.984 1 88.12 213 VAL B O 1
ATOM 3740 N N . VAL B 1 214 ? 3.875 32.094 11.148 1 89.56 214 VAL B N 1
ATOM 3741 C CA . VAL B 1 214 ? 5.148 32.781 11.367 1 89.56 214 VAL B CA 1
ATOM 3742 C C . VAL B 1 214 ? 5.191 34.062 10.555 1 89.56 214 VAL B C 1
ATOM 3744 O O . VAL B 1 214 ? 5.641 35.094 11.047 1 89.56 214 VAL B O 1
ATOM 3747 N N . ALA B 1 215 ? 4.734 33.969 9.352 1 91.25 215 ALA B N 1
ATOM 3748 C CA . ALA B 1 215 ? 4.738 35.125 8.477 1 91.25 215 ALA B CA 1
ATOM 3749 C C . ALA B 1 215 ? 3.832 36.219 9.031 1 91.25 215 ALA B C 1
ATOM 3751 O O . ALA B 1 215 ? 4.16 37.406 8.945 1 91.25 215 ALA B O 1
ATOM 3752 N N . ARG B 1 216 ? 2.723 35.906 9.578 1 88.62 216 ARG B N 1
ATOM 3753 C CA . ARG B 1 216 ? 1.795 36.844 10.172 1 88.62 216 ARG B CA 1
ATOM 3754 C C . ARG B 1 216 ? 2.412 37.531 11.383 1 88.62 216 ARG B C 1
ATOM 3756 O O . ARG B 1 216 ? 2.277 38.75 11.562 1 88.62 216 ARG B O 1
ATOM 3763 N N . PHE B 1 217 ? 3.039 36.719 12.172 1 89.75 217 PHE B N 1
ATOM 3764 C CA . PHE B 1 217 ? 3.668 37.281 13.367 1 89.75 217 PHE B CA 1
ATOM 3765 C C . PHE B 1 217 ? 4.832 38.188 12.984 1 89.75 217 PHE B C 1
ATOM 3767 O O . PHE B 1 217 ? 5.047 39.219 13.609 1 89.75 217 PHE B O 1
ATOM 3774 N N . ARG B 1 218 ? 5.543 37.781 11.992 1 90.69 218 ARG B N 1
ATOM 3775 C CA . ARG B 1 218 ? 6.645 38.594 11.492 1 90.69 218 ARG B CA 1
ATOM 3776 C C . ARG B 1 218 ? 6.145 39.969 11.055 1 90.69 218 ARG B C 1
ATOM 3778 O O . ARG B 1 218 ? 6.805 41 11.297 1 90.69 218 ARG B O 1
ATOM 3785 N N . LYS B 1 219 ? 5.059 40 10.422 1 92.69 219 LYS B N 1
ATOM 3786 C CA . LYS B 1 219 ? 4.477 41.25 9.969 1 92.69 219 LYS B CA 1
ATOM 3787 C C . LYS B 1 219 ? 4.145 42.156 11.148 1 92.69 219 LYS B C 1
ATOM 3789 O O . LYS B 1 219 ? 4.387 43.375 11.102 1 92.69 219 LYS B O 1
ATOM 3794 N N . ILE B 1 220 ? 3.598 41.625 12.195 1 92.12 220 ILE B N 1
ATOM 3795 C CA . ILE B 1 220 ? 3.248 42.375 13.391 1 92.12 220 ILE B CA 1
ATOM 3796 C C . ILE B 1 220 ? 4.52 42.906 14.062 1 92.12 220 ILE B C 1
ATOM 3798 O O . ILE B 1 220 ? 4.57 44.031 14.516 1 92.12 220 ILE B O 1
ATOM 3802 N N . ILE B 1 221 ? 5.48 42.062 14.094 1 91.62 221 ILE B N 1
ATOM 3803 C CA . ILE B 1 221 ? 6.758 42.469 14.695 1 91.62 221 ILE B CA 1
ATOM 3804 C C . ILE B 1 221 ? 7.352 43.625 13.93 1 91.62 221 ILE B C 1
ATOM 3806 O O . ILE B 1 221 ? 7.852 44.594 14.531 1 91.62 221 ILE B O 1
ATOM 3810 N N . GLU B 1 222 ? 7.297 43.531 12.648 1 93.56 222 GLU B N 1
ATOM 3811 C CA . GLU B 1 222 ? 7.82 44.625 11.82 1 93.56 222 GLU B CA 1
ATOM 3812 C C . GLU B 1 222 ? 7.074 45.906 12.086 1 93.56 222 GLU B C 1
ATOM 3814 O O . GLU B 1 222 ? 7.688 47 12.156 1 93.56 222 GLU B O 1
ATOM 3819 N N . GLU B 1 223 ? 5.805 45.844 12.266 1 92.75 223 GLU B N 1
ATOM 3820 C CA . GLU B 1 223 ? 4.992 47 12.57 1 92.75 223 GLU B CA 1
ATOM 3821 C C . GLU B 1 223 ? 5.352 47.594 13.93 1 92.75 223 GLU B C 1
ATOM 3823 O O . GLU B 1 223 ? 5.465 48.812 14.07 1 92.75 223 GLU B O 1
ATOM 3828 N N . ILE B 1 224 ? 5.531 46.812 14.844 1 91 224 ILE B N 1
ATOM 3829 C CA . ILE B 1 224 ? 5.879 47.219 16.188 1 91 224 ILE B CA 1
ATOM 3830 C C . ILE B 1 224 ? 7.242 47.906 16.188 1 91 224 ILE B C 1
ATOM 3832 O O . ILE B 1 224 ? 7.398 49 16.734 1 91 224 ILE B O 1
ATOM 3836 N N . ASN B 1 225 ? 8.156 47.312 15.516 1 91.56 225 ASN B N 1
ATOM 3837 C CA . ASN B 1 225 ? 9.539 47.781 15.547 1 91.56 225 ASN B CA 1
ATOM 3838 C C . ASN B 1 225 ? 9.703 49.094 14.781 1 91.56 225 ASN B C 1
ATOM 3840 O O . ASN B 1 225 ? 10.633 49.875 15.055 1 91.56 225 ASN B O 1
ATOM 3844 N N . GLN B 1 226 ? 8.773 49.344 13.906 1 90.38 226 GLN B N 1
ATOM 3845 C CA . GLN B 1 226 ? 8.906 50.531 13.07 1 90.38 226 GLN B CA 1
ATOM 3846 C C . GLN B 1 226 ? 8.094 51.688 13.641 1 90.38 226 GLN B C 1
ATOM 3848 O O . GLN B 1 226 ? 8.258 52.844 13.219 1 90.38 226 GLN B O 1
ATOM 3853 N N . ARG B 1 227 ? 7.312 51.438 14.68 1 87.38 227 ARG B N 1
ATOM 3854 C CA . ARG B 1 227 ? 6.387 52.438 15.172 1 87.38 227 ARG B CA 1
ATOM 3855 C C . ARG B 1 227 ? 6.977 53.188 16.359 1 87.38 227 ARG B C 1
ATOM 3857 O O . ARG B 1 227 ? 7.332 52.594 17.375 1 87.38 227 ARG B O 1
ATOM 3864 N N . GLU B 1 228 ? 7.004 54.469 16.219 1 85.06 228 GLU B N 1
ATOM 3865 C CA . GLU B 1 228 ? 7.547 55.281 17.297 1 85.06 228 GLU B CA 1
ATOM 3866 C C . GLU B 1 228 ? 6.438 56 18.062 1 85.06 228 GLU B C 1
ATOM 3868 O O . GLU B 1 228 ? 6.551 56.219 19.266 1 85.06 228 GLU B O 1
ATOM 3873 N N . TYR B 1 229 ? 5.449 56.375 17.266 1 88.31 229 TYR B N 1
ATOM 3874 C CA . TYR B 1 229 ? 4.336 57.094 17.875 1 88.31 229 TYR B CA 1
ATOM 3875 C C . TYR B 1 229 ? 3.002 56.5 17.453 1 88.31 229 TYR B C 1
ATOM 3877 O O . TYR B 1 229 ? 2.91 55.844 16.406 1 88.31 229 TYR B O 1
ATOM 3885 N N . CYS B 1 230 ? 2.018 56.656 18.281 1 89.56 230 CYS B N 1
ATOM 3886 C CA . CYS B 1 230 ? 0.661 56.219 17.953 1 89.56 230 CYS B CA 1
ATOM 3887 C C . CYS B 1 230 ? 0.116 56.969 16.75 1 89.56 230 CYS B C 1
ATOM 3889 O O . CYS B 1 230 ? 0.351 58.188 16.594 1 89.56 230 CYS B O 1
ATOM 3891 N N . ARG B 1 231 ? -0.675 56.25 15.906 1 89.38 231 ARG B N 1
ATOM 3892 C CA . ARG B 1 231 ? -1.216 56.875 14.703 1 89.38 231 ARG B CA 1
ATOM 3893 C C . ARG B 1 231 ? -2.367 57.812 15.039 1 89.38 231 ARG B C 1
ATOM 3895 O O . ARG B 1 231 ? -2.736 58.688 14.227 1 89.38 231 ARG B O 1
ATOM 3902 N N . ASN B 1 232 ? -2.924 57.656 16.188 1 90.38 232 ASN B N 1
ATOM 3903 C CA . ASN B 1 232 ? -3.977 58.531 16.688 1 90.38 232 ASN B CA 1
ATOM 3904 C C . ASN B 1 232 ? -3.41 59.844 17.203 1 90.38 232 ASN B C 1
ATOM 3906 O O . ASN B 1 232 ? -2.809 59.906 18.281 1 90.38 232 ASN B O 1
ATOM 3910 N N . ALA B 1 233 ? -3.652 60.906 16.578 1 87.31 233 ALA B N 1
ATOM 3911 C CA . ALA B 1 233 ? -3.105 62.219 16.906 1 87.31 233 ALA B CA 1
ATOM 3912 C C . ALA B 1 233 ? -3.588 62.688 18.266 1 87.31 233 ALA B C 1
ATOM 3914 O O . ALA B 1 233 ? -2.928 63.5 18.922 1 87.31 233 ALA B O 1
ATOM 3915 N N . ALA B 1 234 ? -4.703 62.25 18.641 1 88 234 ALA B N 1
ATOM 3916 C CA . ALA B 1 234 ? -5.262 62.656 19.938 1 88 234 ALA B CA 1
ATOM 3917 C C . ALA B 1 234 ? -4.629 61.844 21.078 1 88 234 ALA B C 1
ATOM 3919 O O . ALA B 1 234 ? -4.914 62.125 22.25 1 88 234 ALA B O 1
ATOM 3920 N N . CYS B 1 235 ? -3.785 60.969 20.688 1 88 235 CYS B N 1
ATOM 3921 C CA . CYS B 1 235 ? -3.18 60.125 21.719 1 88 235 CYS B CA 1
ATOM 3922 C C . CYS B 1 235 ? -2.143 60.875 22.516 1 88 235 CYS B C 1
ATOM 3924 O O . CYS B 1 235 ? -1.268 61.531 21.953 1 88 235 CYS B O 1
ATOM 3926 N N . ALA B 1 236 ? -2.133 60.875 23.781 1 76.88 236 ALA B N 1
ATOM 3927 C CA . ALA B 1 236 ? -1.33 61.656 24.688 1 76.88 236 ALA B CA 1
ATOM 3928 C C . ALA B 1 236 ? 0.008 61 24.984 1 76.88 236 ALA B C 1
ATOM 3930 O O . ALA B 1 236 ? 0.854 61.562 25.688 1 76.88 236 ALA B O 1
ATOM 3931 N N . GLU B 1 237 ? 0.18 59.906 24.484 1 76.75 237 GLU B N 1
ATOM 3932 C CA . GLU B 1 237 ? 1.391 59.188 24.859 1 76.75 237 GLU B CA 1
ATOM 3933 C C . GLU B 1 237 ? 2.607 59.719 24.109 1 76.75 237 GLU B C 1
ATOM 3935 O O . GLU B 1 237 ? 2.512 60.062 22.922 1 76.75 237 GLU B O 1
ATOM 3940 N N . ALA B 1 238 ? 3.674 59.75 24.844 1 73.5 238 ALA B N 1
ATOM 3941 C CA . ALA B 1 238 ? 4.914 60.281 24.281 1 73.5 238 ALA B CA 1
ATOM 3942 C C . ALA B 1 238 ? 5.586 59.25 23.375 1 73.5 238 ALA B C 1
ATOM 3944 O O . ALA B 1 238 ? 6.273 59.594 22.422 1 73.5 238 ALA B O 1
ATOM 3945 N N . SER B 1 239 ? 5.488 58.031 23.781 1 79.88 239 SER B N 1
ATOM 3946 C CA . SER B 1 239 ? 6.062 56.938 22.984 1 79.88 239 SER B CA 1
ATOM 3947 C C . SER B 1 239 ? 5.035 55.844 22.734 1 79.88 239 SER B C 1
ATOM 3949 O O . SER B 1 239 ? 4.105 55.656 23.516 1 79.88 239 SER B O 1
ATOM 3951 N N . PHE B 1 240 ? 5.246 55.188 21.672 1 85.06 240 PHE B N 1
ATOM 3952 C CA . PHE B 1 240 ? 4.27 54.188 21.297 1 85.06 240 PHE B CA 1
ATOM 3953 C C . PHE B 1 240 ? 4.426 52.938 22.141 1 85.06 240 PHE B C 1
ATOM 3955 O O . PHE B 1 240 ? 5.426 52.219 22.031 1 85.06 240 PHE B O 1
ATOM 3962 N N . GLY B 1 241 ? 3.557 52.625 23 1 83.56 241 GLY B N 1
ATOM 3963 C CA . GLY B 1 241 ? 3.361 51.344 23.656 1 83.56 241 GLY B CA 1
ATOM 3964 C C . GLY B 1 241 ? 2.295 50.5 22.984 1 83.56 241 GLY B C 1
ATOM 3965 O O . GLY B 1 241 ? 1.309 51.031 22.469 1 83.56 241 GLY B O 1
ATOM 3966 N N . CYS B 1 242 ? 2.613 49.219 22.969 1 84.19 242 CYS B N 1
ATOM 3967 C CA . CYS B 1 242 ? 1.669 48.438 22.172 1 84.19 242 CYS B CA 1
ATOM 3968 C C . CYS B 1 242 ? 1.069 47.312 22.984 1 84.19 242 CYS B C 1
ATOM 3970 O O . CYS B 1 242 ? 1.618 46.938 24.016 1 84.19 242 CYS B O 1
ATOM 3972 N N . ASN B 1 243 ? -0.161 46.906 22.547 1 90.75 243 ASN B N 1
ATOM 3973 C CA . ASN B 1 243 ? -0.889 45.719 22.922 1 90.75 243 ASN B CA 1
ATOM 3974 C C . ASN B 1 243 ? -1.24 44.875 21.703 1 90.75 243 ASN B C 1
ATOM 3976 O O . ASN B 1 243 ? -1.585 45.406 20.641 1 90.75 243 ASN B O 1
ATOM 3980 N N . ILE B 1 244 ? -1.071 43.531 21.938 1 92.75 244 ILE B N 1
ATOM 3981 C CA . ILE B 1 244 ? -1.391 42.656 20.828 1 92.75 244 ILE B CA 1
ATOM 3982 C C . ILE B 1 244 ? -2.572 41.75 21.219 1 92.75 244 ILE B C 1
ATOM 3984 O O . ILE B 1 244 ? -2.533 41.062 22.234 1 92.75 244 ILE B O 1
ATOM 3988 N N . GLU B 1 245 ? -3.572 41.812 20.375 1 91.25 245 GLU B N 1
ATOM 3989 C CA . GLU B 1 245 ? -4.758 40.969 20.547 1 91.25 245 GLU B CA 1
ATOM 3990 C C . GLU B 1 245 ? -4.758 39.812 19.578 1 91.25 245 GLU B C 1
ATOM 3992 O O . GLU B 1 245 ? -4.648 40 18.359 1 91.25 245 GLU B O 1
ATOM 3997 N N . GLN B 1 246 ? -4.871 38.656 20.172 1 87.06 246 GLN B N 1
ATOM 3998 C CA . GLN B 1 246 ? -4.996 37.438 19.344 1 87.06 246 GLN B CA 1
ATOM 3999 C C . GLN B 1 246 ? -6.457 37.156 19 1 87.06 246 GLN B C 1
ATOM 4001 O O . GLN B 1 246 ? -7.316 37.156 19.891 1 87.06 246 GLN B O 1
ATOM 4006 N N . VAL B 1 247 ? -6.684 37.062 17.703 1 85.19 247 VAL B N 1
ATOM 4007 C CA . VAL B 1 247 ? -8.047 36.812 17.25 1 85.19 247 VAL B CA 1
ATOM 4008 C C . VAL B 1 247 ? -8.125 35.406 16.625 1 85.19 247 VAL B C 1
ATOM 4010 O O . VAL B 1 247 ? -7.238 35 15.875 1 85.19 247 VAL B O 1
ATOM 4013 N N . ASP B 1 248 ? -9.023 34.625 17.172 1 74.5 248 ASP B N 1
ATOM 4014 C CA . ASP B 1 248 ? -9.211 33.281 16.672 1 74.5 248 ASP B CA 1
ATOM 4015 C C . ASP B 1 248 ? -9.945 33.281 15.328 1 74.5 248 ASP B C 1
ATOM 4017 O O . ASP B 1 248 ? -10.828 34.125 15.102 1 74.5 248 ASP B O 1
ATOM 4021 N N . ASN B 1 249 ? -9.312 32.656 14.375 1 69.5 249 ASN B N 1
ATOM 4022 C CA . ASN B 1 249 ? -9.969 32.562 13.07 1 69.5 249 ASN B CA 1
ATOM 4023 C C . ASN B 1 249 ? -10.531 31.172 12.812 1 69.5 249 ASN B C 1
ATOM 4025 O O . ASN B 1 249 ? -10.102 30.203 13.43 1 69.5 249 ASN B O 1
ATOM 4029 N N . PRO B 1 250 ? -11.555 31.156 11.977 1 62.34 250 PRO B N 1
ATOM 4030 C CA . PRO B 1 250 ? -12.25 29.906 11.68 1 62.34 250 PRO B CA 1
ATOM 4031 C C . PRO B 1 250 ? -11.32 28.828 11.117 1 62.34 250 PRO B C 1
ATOM 4033 O O . PRO B 1 250 ? -11.578 27.641 11.273 1 62.34 250 PRO B O 1
ATOM 4036 N N . VAL B 1 251 ? -10.312 29.25 10.453 1 64.25 251 VAL B N 1
ATOM 4037 C CA . VAL B 1 251 ? -9.477 28.25 9.789 1 64.25 251 VAL B CA 1
ATOM 4038 C C . VAL B 1 251 ? -8.555 27.594 10.812 1 64.25 251 VAL B C 1
ATOM 4040 O O . VAL B 1 251 ? -7.895 26.594 10.508 1 64.25 251 VAL B O 1
ATOM 4043 N N . GLY B 1 252 ? -8.625 28.094 12.031 1 71.25 252 GLY B N 1
ATOM 4044 C CA . GLY B 1 252 ? -7.852 27.469 13.094 1 71.25 252 GLY B CA 1
ATOM 4045 C C . GLY B 1 252 ? -6.512 28.141 13.336 1 71.25 252 GLY B C 1
ATOM 4046 O O . GLY B 1 252 ? -5.77 27.75 14.234 1 71.25 252 GLY B O 1
ATOM 4047 N N . GLU B 1 253 ? -6.156 29.078 12.508 1 78.75 253 GLU B N 1
ATOM 4048 C CA . GLU B 1 253 ? -4.902 29.797 12.688 1 78.75 253 GLU B CA 1
ATOM 4049 C C . GLU B 1 253 ? -5.137 31.172 13.312 1 78.75 253 GLU B C 1
ATOM 4051 O O . GLU B 1 253 ? -6.047 31.906 12.914 1 78.75 253 GLU B O 1
ATOM 4056 N N . PRO B 1 254 ? -4.312 31.484 14.297 1 85.69 254 PRO B N 1
ATOM 4057 C CA . PRO B 1 254 ? -4.531 32.75 14.984 1 85.69 254 PRO B CA 1
ATOM 4058 C C . PRO B 1 254 ? -4.105 33.969 14.141 1 85.69 254 PRO B C 1
ATOM 4060 O O . PRO B 1 254 ? -3.215 33.844 13.297 1 85.69 254 PRO B O 1
ATOM 4063 N N . THR B 1 255 ? -4.906 34.969 14.289 1 87.06 255 THR B N 1
ATOM 4064 C CA . THR B 1 255 ? -4.535 36.281 13.758 1 87.06 255 THR B CA 1
ATOM 4065 C C . THR B 1 255 ? -4.289 37.281 14.891 1 87.06 255 THR B C 1
ATOM 4067 O O . THR B 1 255 ? -4.656 37.031 16.031 1 87.06 255 THR B O 1
ATOM 4070 N N . TYR B 1 256 ? -3.543 38.406 14.531 1 89.62 256 TYR B N 1
ATOM 4071 C CA . TYR B 1 256 ? -3.129 39.344 15.57 1 89.62 256 TYR B CA 1
ATOM 4072 C C . TYR B 1 256 ? -3.484 40.781 15.18 1 89.62 256 TYR B C 1
ATOM 4074 O O . TYR B 1 256 ? -3.373 41.156 14.016 1 89.62 256 TYR B O 1
ATOM 4082 N N . ILE B 1 257 ? -3.996 41.438 16.172 1 92.62 257 ILE B N 1
ATOM 4083 C CA . ILE B 1 257 ? -4.281 42.844 16.016 1 92.62 257 ILE B CA 1
ATOM 4084 C C . ILE B 1 257 ? -3.395 43.656 16.953 1 92.62 257 ILE B C 1
ATOM 4086 O O . ILE B 1 257 ? -3.342 43.406 18.156 1 92.62 257 ILE B O 1
ATOM 4090 N N . LEU B 1 258 ? -2.664 44.594 16.312 1 93.56 258 LEU B N 1
ATOM 4091 C CA . LEU B 1 258 ? -1.816 45.531 17.078 1 93.56 258 LEU B CA 1
ATOM 4092 C C . LEU B 1 258 ? -2.604 46.75 17.516 1 93.56 258 LEU B C 1
ATOM 4094 O O . LEU B 1 258 ? -3.27 47.406 16.703 1 93.56 258 LEU B O 1
ATOM 4098 N N . ARG B 1 259 ? -2.502 47.031 18.844 1 93 259 ARG B N 1
ATOM 4099 C CA . ARG B 1 259 ? -3.193 48.219 19.391 1 93 259 ARG B CA 1
ATOM 4100 C C . ARG B 1 259 ? -2.25 49.062 20.234 1 93 259 ARG B C 1
ATOM 4102 O O . ARG B 1 259 ? -1.27 48.531 20.781 1 93 259 ARG B O 1
ATOM 4109 N N . CYS B 1 260 ? -2.533 50.375 20.188 1 91.38 260 CYS B N 1
ATOM 4110 C CA . CYS B 1 260 ? -1.852 51.25 21.141 1 91.38 260 CYS B CA 1
ATOM 4111 C C . CYS B 1 260 ? -2.195 50.875 22.578 1 91.38 260 CYS B C 1
ATOM 4113 O O . CYS B 1 260 ? -3.352 50.594 22.891 1 91.38 260 CYS B O 1
ATOM 4115 N N . SER B 1 261 ? -1.244 50.875 23.469 1 88.25 261 SER B N 1
ATOM 4116 C CA . SER B 1 261 ? -1.452 50.438 24.859 1 88.25 261 SER B CA 1
ATOM 4117 C C . SER B 1 261 ? -2.238 51.5 25.625 1 88.25 261 SER B C 1
ATOM 4119 O O . SER B 1 261 ? -2.814 51.219 26.672 1 88.25 261 SER B O 1
ATOM 4121 N N . TYR B 1 262 ? -2.242 52.688 25.062 1 87.88 262 TYR B N 1
ATOM 4122 C CA . TYR B 1 262 ? -2.887 53.781 25.75 1 87.88 262 TYR B CA 1
ATOM 4123 C C . TYR B 1 262 ? -4.293 54.031 25.219 1 87.88 262 TYR B C 1
ATOM 4125 O O . TYR B 1 262 ? -5.273 53.875 25.953 1 87.88 262 TYR B O 1
ATOM 4133 N N . CYS B 1 263 ? -4.469 54.375 24 1 89.5 263 CYS B N 1
ATOM 4134 C CA . CYS B 1 263 ? -5.773 54.75 23.469 1 89.5 263 CYS B CA 1
ATOM 4135 C C . CYS B 1 263 ? -6.48 53.531 22.875 1 89.5 263 CYS B C 1
ATOM 4137 O O . CYS B 1 263 ? -7.652 53.625 22.5 1 89.5 263 CYS B O 1
ATOM 4139 N N . ARG B 1 264 ? -5.848 52.344 22.625 1 91 264 ARG B N 1
ATOM 4140 C CA . ARG B 1 264 ? -6.375 51.031 22.188 1 91 264 ARG B CA 1
ATOM 4141 C C . ARG B 1 264 ? -6.773 51.094 20.719 1 91 264 ARG B C 1
ATOM 4143 O O . ARG B 1 264 ? -7.43 50.156 20.219 1 91 264 ARG B O 1
ATOM 4150 N N . CYS B 1 265 ? -6.387 52.094 20.109 1 92.56 265 CYS B N 1
ATOM 4151 C CA . CYS B 1 265 ? -6.645 52.156 18.672 1 92.56 265 CYS B CA 1
ATOM 4152 C C . CYS B 1 265 ? -5.852 51.125 17.922 1 92.56 265 CYS B C 1
ATOM 4154 O O . CYS B 1 265 ? -4.699 50.844 18.266 1 92.56 265 CYS B O 1
ATOM 4156 N N . ARG B 1 266 ? -6.555 50.656 16.812 1 93.12 266 ARG B N 1
ATOM 4157 C CA . ARG B 1 266 ? -5.922 49.625 15.992 1 93.12 266 ARG B CA 1
ATOM 4158 C C . ARG B 1 266 ? -4.801 50.219 15.148 1 93.12 266 ARG B C 1
ATOM 4160 O O . ARG B 1 266 ? -4.93 51.312 14.602 1 93.12 266 ARG B O 1
ATOM 4167 N N . HIS B 1 267 ? -3.75 49.531 15.211 1 91.06 267 HIS B N 1
ATOM 4168 C CA . HIS B 1 267 ? -2.621 49.906 14.359 1 91.06 267 HIS B CA 1
ATOM 4169 C C . HIS B 1 267 ? -2.332 48.812 13.328 1 91.06 267 HIS B C 1
ATOM 4171 O O . HIS B 1 267 ? -2.523 47.625 13.602 1 91.06 267 HIS B O 1
#

Secondary structure (DSSP, 8-state):
-------S--HHHHHHH-TT--EEEEETTEEEEE-HHHHHHH-HHHHHHHHSSSHHHHH-EEE--SS-HHHHHHHHHHHHHS--S--TTS---GGGTTTHHHHHHHHHHHHHHHT-HHHHHHHHHHHHHHHHH---HHHHHHHHHHHHHH---HHHHHHHHHHHHHTHHHHTT-TTHHHHH-HHHHHHHHHHHHHHHHHHHHHHHHHHHHHHHHHHHHHHHHHHHH--S-S-TT---SS--EEEEEE--TTS--EEEEEETTT--B-/-------S--HHHHHHH-TT--EEEEETTEEEEE-HHHHHHH-HHHHHHHHSSSHHHHH-EEE--SS-HHHHHHHHHHHHHS--S--TTS---GGGTTTHHHHHHHHHHHHHHHT-HHHHHHHHHHHHHHHHH---HHHHHHHHHHHHHH---HHHHHHHHHHHHHTHHHHTT-TTHHHHH-HHHHHHHHHHHHHHHHHHHHHHHHHHHHHHHHHHHHHHHHHHHH--S-S-TT---SS--EEEEEE--TTS--EEEEEETTT--B-

pLDDT: mean 88.04, std 14.11, range [24.84, 98.31]

Sequence (534 aa):
MAPVPTAGVDFRDLLRSGQFSDLTVVCRGIEFKLHKVIACLQSPVFLAAVNSDFQEGRTGVIKIDQFDPETVRRLVEFLYTGDYGRQPQEPQPVQEQTQGTVLHVRVNAIADYYGVKALGHLATQKIKQAFQDKWDPQTFMITAKEALGASGDKTLHDAMARIAAENMTDLVGCPELTDLVGDFAAEIMRHQGKKHADLVAMHLHAELGTARVVARFRKIIEEINQREYCRNAACAEASFGCNIEQVDNPVGEPTYILRCSYCRCRHMAPVPTAGVDFRDLLRSGQFSDLTVVCRGIEFKLHKVIACLQSPVFLAAVNSDFQEGRTGVIKIDQFDPETVRRLVEFLYTGDYGRQPQEPQPVQEQTQGTVLHVRVNAIADYYGVKALGHLATQKIKQAFQDKWDPQTFMITAKEALGASGDKTLHDAMARIAAENMTDLVGCPELTDLVGDFAAEIMRHQGKKHADLVAMHLHAELGTARVVARFRKIIEEINQREYCRNAACAEASFGCNIEQVDNPVGEPTYILRCSYCRCRH

Nearest PDB structures (foldseek):
  3htm-assembly1_B  TM=7.555E-01  e=1.075E-08  Homo sapiens
  4eoz-assembly2_A  TM=8.664E-01  e=3.369E-07  Homo sapiens
  8h38-assembly1_I  TM=5.207E-01  e=8.687E-08  Homo sapiens
  8k8t-assembly1_L  TM=7.280E-01  e=7.114E-06  Homo sapiens
  8gq6-assembly1_A  TM=5.233E-01  e=3.184E-07  Homo sapiens

Radius of gyration: 37.75 Å; Cα contacts (8 Å, |Δi|>4): 669; chains: 2; bounding box: 103×102×66 Å

Foldseek 3Di:
DPPPCPVPDDLVVCQVVLPPFQAWEDEPRDIGGHHCVLLVVQFVQSVCQLPPPDPCVVRRYHYDYPAHPQLVVQVRVCSRPVGGDDDPPDPDPPVCLLVVLLSLLSNLLVCVVRVRVSSNVVSLVVNLVSCVVPPDLVSLLVSLVSNVPRHPPVVSNVSSVVSCVVVLLVNLPDPCNCVRPNDVVSVVSVVVSVVVVVVVVVVVVVVVLVVVLVVQVVVVVVVVVVAFDDPDPPFPDPGFDWDKDWDQDPVRHIHIWIAGPGPRDTD/DPPPCCVPDDLVVCQVVLPPFQAWEDEPNDIGGHHCVLLVVQFVQSVCQLPDPDPCVVRNYHYDYPAHPQLVVQVRCCSRPVGGDDDPPDPDPPVCVLCPLLSLLSNLLVCVVRVRVSSNVVSLVVNLVVCVVPPDLVSLLVSLVSNVPRDPPVVSNVSSVVSCVVVLLVNLPDPCNCVRPNDVVSVVSVVVSVVVVVVVVVVVVVVVLVVVLVVQVVVVVVVVVVAFDDPDPPFPDPGFDWDKDWDQDPVGHIHIWIAGPGPRDTD

InterPro domains:
  IPR000210 BTB/POZ domain [PF00651] (12-96)
  IPR000210 BTB/POZ domain [PS50097] (21-88)
  IPR000210 BTB/POZ domain [SM00225] (21-131)
  IPR011333 SKP1/BTB/POZ domain superfamily [G3DSA:3.30.710.10] (9-181)
  IPR011333 SKP1/BTB/POZ domain superfamily [SSF54695] (10-127)